Protein AF-A0A1G7RVC6-F1 (afdb_monomer_lite)

Foldseek 3Di:
DVVVVVVVVVVVVVVVVVVVVVVVVVPVVPDDLLFKKKKWFPVVVVVVKGKIKMWGDPDFFKIKMKMWTFDCPPVDLQDLFFWGKIKIKIKMKGWDRTPPDAFIKIKMKIKMKMFTWGALDQDPPRPPVLRNFKIKGFMKIKIWMKMKTWHDPDLFKIKMKIWIKIKIKTWIFIFGRHRVTDTPGIDIDIDMDIDITTMIMTRCNSPDDPDPDDDDDDDDDDDDDDDDPPPPPPVVVVVCVVQVLEAAPVPDDPDDLQADPVPRSNKQKAFDPALDLARDCPPDPNVVSLVVVLVSQQVQCPDPFKHFQAKEKWFFAALDDDQVSRLVLRQSNSVNSVVSSVVRDVDDPNRYDYHRSGHSLNNLLVLLVVVCVPDPDVPDPLVVQSVVLNVLSVPPPDSVVSVVCQCCRPPNPNVVVSCVRPVVPGRGMMIIGIHMHTDDD

Secondary structure (DSSP, 8-state):
-HHHHHHHHHHHHHHHHHHHHHHHHHHHTT--GGGEEEEEEHHHHTTT--EEEEEEE-SSSEEEEEEEEEE--S--SS-S-EEEEEEEEEEEEEESS-TT-TT-EEEEEEEEEEEEEEES---GGG--THHHHEEEEEEEEEEEEEEEEEEE-SSSEEEEEEEEEEEEEEEEEEEESSTTPPEEEEEEEEEEEEEEEEEEEE-GGGSPPPPPPPP-PPP----PPP--------HHHHHHHH-TTEEEGGG-----TTS-GGG-TTPEEEE--TT-----TTSTTHHHHHHHHHHHHHHHHT-SSEEEEEEEEEEEE-SSS-HHHHHHHHHHHHHHHHHHHHHHS---GGGEEEEEEEE-HHHHHHHHHHHHHH-S-TTSHHHHHHHHHHHHHHH---HHHHHHHHHHGGGGHHHHHHHHHTTTTSSSEEEEEEEEEEPP-

pLDDT: mean 83.47, std 14.25, range [36.97, 97.19]

Structure (mmCIF, N/CA/C/O backbone):
data_AF-A0A1G7RVC6-F1
#
_entry.id   AF-A0A1G7RVC6-F1
#
loop_
_atom_site.group_PDB
_atom_site.id
_atom_site.type_symbol
_atom_site.label_atom_id
_atom_site.label_alt_id
_atom_site.label_comp_id
_atom_site.label_asym_id
_atom_site.label_entity_id
_atom_site.label_seq_id
_atom_site.pdbx_PDB_ins_code
_atom_site.Cartn_x
_atom_site.Cartn_y
_atom_site.Cartn_z
_atom_site.occupancy
_atom_site.B_iso_or_equiv
_atom_site.auth_seq_id
_atom_site.auth_comp_id
_atom_site.auth_asym_id
_atom_site.auth_atom_id
_atom_site.pdbx_PDB_model_num
ATOM 1 N N . MET A 1 1 ? 1.289 -51.916 -34.929 1.00 48.28 1 MET A N 1
ATOM 2 C CA . MET A 1 1 ? 2.095 -51.337 -33.820 1.00 48.28 1 MET A CA 1
ATOM 3 C C . MET A 1 1 ? 1.608 -49.951 -33.356 1.00 48.28 1 MET A C 1
ATOM 5 O O . MET A 1 1 ? 1.724 -49.656 -32.172 1.00 48.28 1 MET A O 1
ATOM 9 N N . TYR A 1 2 ? 1.015 -49.125 -34.232 1.00 44.94 2 TYR A N 1
ATOM 10 C CA . TYR A 1 2 ? 0.506 -47.777 -33.907 1.00 44.94 2 TYR A CA 1
ATOM 11 C C . TYR A 1 2 ? -0.694 -47.748 -32.935 1.00 44.94 2 TYR A C 1
ATOM 13 O O . TYR A 1 2 ? -0.760 -46.909 -32.038 1.00 44.94 2 TYR A O 1
ATOM 21 N N . THR A 1 3 ? -1.609 -48.712 -33.041 1.00 48.53 3 THR A N 1
ATOM 22 C CA . THR A 1 3 ? -2.840 -48.783 -32.231 1.00 48.53 3 THR A CA 1
ATOM 23 C C . THR A 1 3 ? -2.587 -49.072 -30.747 1.00 48.53 3 THR A C 1
ATOM 25 O O . THR A 1 3 ? -3.228 -48.468 -29.891 1.00 48.53 3 THR A O 1
ATOM 28 N N . ARG A 1 4 ? -1.587 -49.899 -30.401 1.00 44.53 4 ARG A N 1
ATOM 29 C CA . ARG A 1 4 ? -1.235 -50.191 -28.993 1.00 44.53 4 ARG A CA 1
ATOM 30 C C . ARG A 1 4 ? -0.657 -48.980 -28.242 1.00 44.53 4 ARG A C 1
ATOM 32 O O . ARG A 1 4 ? -0.922 -48.829 -27.053 1.00 44.53 4 ARG A O 1
ATOM 39 N N . ARG A 1 5 ? 0.088 -48.088 -28.914 1.00 48.00 5 ARG A N 1
ATOM 40 C CA . ARG A 1 5 ? 0.627 -46.858 -28.291 1.00 48.00 5 ARG A CA 1
ATOM 41 C C . ARG A 1 5 ? -0.473 -45.844 -27.965 1.00 48.00 5 ARG A C 1
ATOM 43 O O . ARG A 1 5 ? -0.453 -45.268 -26.880 1.00 48.00 5 ARG A O 1
ATOM 50 N N . ALA A 1 6 ? -1.447 -45.675 -28.860 1.00 47.75 6 ALA A N 1
ATOM 51 C CA . ALA A 1 6 ? -2.583 -44.779 -28.646 1.00 47.75 6 ALA A CA 1
ATOM 52 C C . ALA A 1 6 ? -3.513 -45.273 -27.520 1.00 47.75 6 ALA A C 1
ATOM 54 O O . ALA A 1 6 ? -3.959 -44.481 -26.692 1.00 47.75 6 ALA A O 1
ATOM 55 N N . ILE A 1 7 ? -3.744 -46.588 -27.437 1.00 52.81 7 ILE A N 1
ATOM 56 C CA . ILE A 1 7 ? -4.537 -47.204 -26.361 1.00 52.81 7 ILE A CA 1
ATOM 57 C C . ILE A 1 7 ? -3.838 -47.031 -25.003 1.00 52.81 7 ILE A C 1
ATOM 59 O O . ILE A 1 7 ? -4.462 -46.566 -24.052 1.00 52.81 7 ILE A O 1
ATOM 63 N N . ASN A 1 8 ? -2.526 -47.284 -24.922 1.00 55.22 8 ASN A N 1
ATOM 64 C CA . ASN A 1 8 ? -1.759 -47.085 -23.686 1.00 55.22 8 ASN A CA 1
ATOM 65 C C . ASN A 1 8 ? -1.692 -45.613 -23.245 1.00 55.22 8 ASN A C 1
ATOM 67 O O . ASN A 1 8 ? -1.677 -45.339 -22.049 1.00 55.22 8 ASN A O 1
ATOM 71 N N . SER A 1 9 ? -1.680 -44.662 -24.184 1.00 58.09 9 SER A N 1
ATOM 72 C CA . SER A 1 9 ? -1.764 -43.225 -23.886 1.00 58.09 9 SER A CA 1
ATOM 73 C C . SER A 1 9 ? -3.114 -42.852 -23.264 1.00 58.09 9 SER A C 1
ATOM 75 O O . SER A 1 9 ? -3.138 -42.193 -22.225 1.00 58.09 9 SER A O 1
ATOM 77 N N . ARG A 1 10 ? -4.226 -43.346 -23.825 1.00 60.31 10 ARG A N 1
ATOM 78 C CA . ARG A 1 10 ? -5.575 -43.102 -23.285 1.00 60.31 10 ARG A CA 1
ATOM 79 C C . ARG A 1 10 ? -5.797 -43.781 -21.933 1.00 60.31 10 ARG A C 1
ATOM 81 O O . ARG A 1 10 ? -6.449 -43.206 -21.070 1.00 60.31 10 ARG A O 1
ATOM 88 N N . ILE A 1 11 ? -5.232 -44.973 -21.723 1.00 70.38 11 ILE A N 1
ATOM 89 C CA . ILE A 1 11 ? -5.275 -45.671 -20.428 1.00 70.38 11 ILE A CA 1
ATOM 90 C C . ILE A 1 11 ? -4.479 -44.892 -19.373 1.00 70.38 11 ILE A C 1
ATOM 92 O O . ILE A 1 11 ? -4.997 -44.652 -18.289 1.00 70.38 11 ILE A O 1
ATOM 96 N N . LYS A 1 12 ? -3.271 -44.409 -19.698 1.00 62.38 12 LYS A N 1
ATOM 97 C CA . LYS A 1 12 ? -2.477 -43.560 -18.792 1.00 62.38 12 LYS A CA 1
ATOM 98 C C . LYS A 1 12 ? -3.182 -42.245 -18.450 1.00 62.38 12 LYS A C 1
ATOM 100 O O . LYS A 1 12 ? -3.169 -41.847 -17.293 1.00 62.38 12 LYS A O 1
ATOM 105 N N . GLN A 1 13 ? -3.834 -41.608 -19.425 1.00 63.12 13 GLN A N 1
ATOM 106 C CA . GLN A 1 13 ? -4.642 -40.402 -19.201 1.00 63.12 13 GLN A CA 1
ATOM 107 C C . GLN A 1 13 ? -5.840 -40.676 -18.285 1.00 63.12 13 GLN A C 1
ATOM 109 O O . GLN A 1 13 ? -6.093 -39.901 -17.370 1.00 63.12 13 GLN A O 1
ATOM 114 N N . ARG A 1 14 ? -6.547 -41.795 -18.490 1.00 71.75 14 ARG A N 1
ATOM 115 C CA . ARG A 1 14 ? -7.675 -42.200 -17.638 1.00 71.75 14 ARG A CA 1
ATOM 116 C C . ARG A 1 14 ? -7.231 -42.527 -16.218 1.00 71.75 14 ARG A C 1
ATOM 118 O O . ARG A 1 14 ? -7.890 -42.084 -15.293 1.00 71.75 14 ARG A O 1
ATOM 125 N N . ILE A 1 15 ? -6.112 -43.234 -16.046 1.00 75.62 15 ILE A N 1
ATOM 126 C CA . ILE A 1 15 ? -5.538 -43.528 -14.724 1.00 75.62 15 ILE A CA 1
ATOM 127 C C . ILE A 1 15 ? -5.096 -42.233 -14.031 1.00 75.62 15 ILE A C 1
ATOM 129 O O . ILE A 1 15 ? -5.410 -42.047 -12.864 1.00 75.62 15 ILE A O 1
ATOM 133 N N . ALA A 1 16 ? -4.436 -41.312 -14.740 1.00 71.56 16 ALA A N 1
ATOM 134 C CA . ALA A 1 16 ? -4.043 -40.018 -14.181 1.00 71.56 16 ALA A CA 1
ATOM 135 C C . ALA A 1 16 ? -5.261 -39.185 -13.746 1.00 71.56 16 ALA A C 1
ATOM 137 O O . ALA A 1 16 ? -5.261 -38.641 -12.649 1.00 71.56 16 ALA A O 1
ATOM 138 N N . LEU A 1 17 ? -6.320 -39.145 -14.563 1.00 73.50 17 LEU A N 1
ATOM 139 C CA . LEU A 1 17 ? -7.584 -38.490 -14.211 1.00 73.50 17 LEU A CA 1
ATOM 140 C C . LEU A 1 17 ? -8.254 -39.142 -12.998 1.00 73.50 17 LEU A C 1
ATOM 142 O O . LEU A 1 17 ? -8.763 -38.432 -12.142 1.00 73.50 17 LEU A O 1
ATOM 146 N N . LEU A 1 18 ? -8.221 -40.473 -12.898 1.00 75.81 18 LEU A N 1
ATOM 147 C CA . LEU A 1 18 ? -8.774 -41.210 -11.760 1.00 75.81 18 LEU A CA 1
ATOM 148 C C . LEU A 1 18 ? -7.981 -40.950 -10.477 1.00 75.81 18 LEU A C 1
ATOM 150 O O . LEU A 1 18 ? -8.580 -40.758 -9.429 1.00 75.81 18 LEU A O 1
ATOM 154 N N . VAL A 1 19 ? -6.651 -40.882 -10.558 1.00 77.19 19 VAL A N 1
ATOM 155 C CA . VAL A 1 19 ? -5.787 -40.530 -9.422 1.00 77.19 19 VAL A CA 1
ATOM 156 C C . VAL A 1 19 ? -6.033 -39.087 -8.985 1.00 77.19 19 VAL A C 1
ATOM 158 O O . VAL A 1 19 ? -6.190 -38.846 -7.795 1.00 77.19 19 VAL A O 1
ATOM 161 N N . VAL A 1 20 ? -6.139 -38.141 -9.924 1.00 75.62 20 VAL A N 1
ATOM 162 C CA . VAL A 1 20 ? -6.497 -36.747 -9.614 1.00 75.62 20 VAL A CA 1
ATOM 163 C C . VAL A 1 20 ? -7.878 -36.677 -8.969 1.00 75.62 20 VAL A C 1
ATOM 165 O O . VAL A 1 20 ? -8.014 -36.014 -7.953 1.00 75.62 20 VAL A O 1
ATOM 168 N N . LEU A 1 21 ? -8.873 -37.400 -9.490 1.00 75.56 21 LEU A N 1
ATOM 169 C CA . LEU A 1 21 ? -10.228 -37.428 -8.937 1.00 75.56 21 LEU A CA 1
ATOM 170 C C . LEU A 1 21 ? -10.263 -38.052 -7.533 1.00 75.56 21 LEU A C 1
ATOM 172 O O . LEU A 1 21 ? -10.893 -37.494 -6.646 1.00 75.56 21 LEU A O 1
ATOM 176 N N . ILE A 1 22 ? -9.556 -39.165 -7.307 1.00 74.44 22 ILE A N 1
ATOM 177 C CA . ILE A 1 22 ? -9.449 -39.812 -5.988 1.00 74.44 22 ILE A CA 1
ATOM 178 C C . ILE A 1 22 ? -8.752 -38.884 -4.992 1.00 74.44 22 ILE A C 1
ATOM 180 O O . ILE A 1 22 ? -9.211 -38.760 -3.862 1.00 74.44 22 ILE A O 1
ATOM 184 N N . ILE A 1 23 ? -7.685 -38.193 -5.406 1.00 69.44 23 ILE A N 1
ATOM 185 C CA . ILE A 1 23 ? -7.021 -37.177 -4.581 1.00 69.44 23 ILE A CA 1
ATOM 186 C C . ILE A 1 23 ? -8.002 -36.030 -4.299 1.00 69.44 23 ILE A C 1
ATOM 188 O O . ILE A 1 23 ? -8.203 -35.676 -3.147 1.00 69.44 23 ILE A O 1
ATOM 192 N N . SER A 1 24 ? -8.692 -35.489 -5.303 1.00 61.84 24 SER A N 1
ATOM 193 C CA . SER A 1 24 ? -9.672 -34.414 -5.105 1.00 61.84 24 SER A CA 1
ATOM 194 C C . SER A 1 24 ? -10.800 -34.803 -4.145 1.00 61.84 24 SER A C 1
ATOM 196 O O . SER A 1 24 ? -11.152 -33.994 -3.294 1.00 61.84 24 SER A O 1
ATOM 198 N N . VAL A 1 25 ? -11.312 -36.037 -4.234 1.00 64.94 25 VAL A N 1
ATOM 199 C CA . VAL A 1 25 ? -12.365 -36.558 -3.345 1.00 64.94 25 VAL A CA 1
ATOM 200 C C . VAL A 1 25 ? -11.832 -36.815 -1.928 1.00 64.94 25 VAL A C 1
ATOM 202 O O . VAL A 1 25 ? -12.486 -36.460 -0.950 1.00 64.94 25 VAL A O 1
ATOM 205 N N . ALA A 1 26 ? -10.615 -37.353 -1.792 1.00 59.38 26 ALA A N 1
ATOM 206 C CA . ALA A 1 26 ? -9.976 -37.576 -0.492 1.00 59.38 26 ALA A CA 1
ATOM 207 C C . ALA A 1 26 ? -9.629 -36.264 0.241 1.00 59.38 26 ALA A C 1
ATOM 209 O O . ALA A 1 26 ? -9.587 -36.235 1.469 1.00 59.38 26 ALA A O 1
ATOM 210 N N . PHE A 1 27 ? -9.406 -35.171 -0.497 1.00 56.25 27 PHE A N 1
ATOM 211 C CA . PHE A 1 27 ? -9.152 -33.844 0.069 1.00 56.25 27 PHE A CA 1
ATOM 212 C C . PHE A 1 27 ? -10.436 -33.026 0.325 1.00 56.25 27 PHE A C 1
ATOM 214 O O . PHE A 1 27 ? -10.380 -32.046 1.063 1.00 56.25 27 PHE A O 1
ATOM 221 N N . SER A 1 28 ? -11.599 -33.400 -0.224 1.00 52.25 28 SER A N 1
ATOM 222 C CA . SER A 1 28 ? -12.831 -32.606 -0.065 1.00 52.25 28 SER A CA 1
ATOM 223 C C . SER A 1 28 ? -13.524 -32.729 1.297 1.00 52.25 28 SER A C 1
ATOM 225 O O . SER A 1 28 ? -14.231 -31.801 1.677 1.00 52.25 28 SER A O 1
ATOM 227 N N . GLU A 1 29 ? -13.304 -33.798 2.069 1.00 48.88 29 GLU A N 1
ATOM 228 C CA . GLU A 1 29 ? -14.000 -33.977 3.360 1.00 48.88 29 GLU A CA 1
ATOM 229 C C . GLU A 1 29 ? -13.362 -33.208 4.537 1.00 48.88 29 GLU A C 1
ATOM 231 O O . GLU A 1 29 ? -13.954 -33.115 5.608 1.00 48.88 29 GLU A O 1
ATOM 236 N N . THR A 1 30 ? -12.176 -32.608 4.359 1.00 50.34 30 THR A N 1
ATOM 237 C CA . THR A 1 30 ? -11.409 -31.959 5.451 1.00 50.34 30 THR A CA 1
ATOM 238 C C . THR A 1 30 ? -11.028 -30.497 5.197 1.00 50.34 30 THR A C 1
ATOM 240 O O . THR A 1 30 ? -10.545 -29.808 6.105 1.00 50.34 30 THR A O 1
ATOM 243 N N . ILE A 1 31 ? -11.277 -29.970 3.994 1.00 50.91 31 ILE A N 1
ATOM 244 C CA . ILE A 1 31 ? -10.939 -28.586 3.646 1.00 50.91 31 ILE A CA 1
ATOM 245 C C . ILE A 1 31 ? -12.112 -27.667 3.999 1.00 50.91 31 ILE A C 1
ATOM 247 O O . ILE A 1 31 ? -12.919 -27.269 3.164 1.00 50.91 31 ILE A O 1
ATOM 251 N N . SER A 1 32 ? -12.181 -27.288 5.273 1.00 57.53 32 SER A N 1
ATOM 252 C CA . SER A 1 32 ? -12.864 -26.054 5.657 1.00 57.53 32 SER A CA 1
ATOM 253 C C . SER A 1 32 ? -12.003 -24.857 5.242 1.00 57.53 32 SER A C 1
ATOM 255 O O . SER A 1 32 ? -10.775 -24.891 5.369 1.00 57.53 32 SER A O 1
ATOM 257 N N . ALA A 1 33 ? -12.628 -23.753 4.818 1.00 53.88 33 ALA A N 1
ATOM 258 C CA . ALA A 1 33 ? -11.943 -22.474 4.579 1.00 53.88 33 ALA A CA 1
ATOM 259 C C . ALA A 1 33 ? -11.131 -21.999 5.808 1.00 53.88 33 ALA A C 1
ATOM 261 O O . ALA A 1 33 ? -10.207 -21.195 5.685 1.00 53.88 33 ALA A O 1
ATOM 262 N N . GLN A 1 34 ? -11.440 -22.551 6.987 1.00 57.56 34 GLN A N 1
ATOM 263 C CA . GLN A 1 34 ? -10.732 -22.355 8.246 1.00 57.56 34 GLN A CA 1
ATOM 264 C C . GLN A 1 34 ? -9.416 -23.147 8.371 1.00 57.56 34 GLN A C 1
ATOM 266 O O . GLN A 1 34 ? -8.832 -23.129 9.445 1.00 57.56 34 GLN A O 1
ATOM 271 N N . ASN A 1 35 ? -8.914 -23.813 7.322 1.00 73.25 35 ASN A N 1
ATOM 272 C CA . ASN A 1 35 ? -7.664 -24.597 7.363 1.00 73.25 35 ASN A CA 1
ATOM 273 C C . ASN A 1 35 ? -6.680 -24.292 6.222 1.00 73.25 35 ASN A C 1
ATOM 275 O O . ASN A 1 35 ? -5.666 -24.979 6.099 1.00 73.25 35 ASN A O 1
ATOM 279 N N . VAL A 1 36 ? -6.950 -23.267 5.410 1.00 84.62 36 VAL A N 1
ATOM 280 C CA . VAL A 1 36 ? -6.172 -22.954 4.202 1.00 84.62 36 VAL A CA 1
ATOM 281 C C . VAL A 1 36 ? -5.447 -21.621 4.354 1.00 84.62 36 VAL A C 1
ATOM 283 O O . VAL A 1 36 ? -6.031 -20.655 4.835 1.00 84.62 36 VAL A O 1
ATOM 286 N N . ALA A 1 37 ? -4.196 -21.558 3.908 1.00 88.44 37 ALA A N 1
ATOM 287 C CA . ALA A 1 37 ? -3.410 -20.342 3.752 1.00 88.44 37 ALA A CA 1
ATOM 288 C C . ALA A 1 37 ? -2.911 -20.222 2.305 1.00 88.44 37 ALA A C 1
ATOM 290 O O . ALA A 1 37 ? -2.655 -21.223 1.636 1.00 88.44 37 ALA A O 1
ATOM 291 N N . VAL A 1 38 ? -2.774 -18.993 1.817 1.00 90.56 38 VAL A N 1
ATOM 292 C CA . VAL A 1 38 ? -2.275 -18.696 0.467 1.00 90.56 38 VAL A CA 1
ATOM 293 C C . VAL A 1 38 ? -0.903 -18.058 0.586 1.00 90.56 38 VAL A C 1
ATOM 295 O O . VAL A 1 38 ? -0.701 -17.191 1.428 1.00 90.56 38 VAL A O 1
ATOM 298 N N . ARG A 1 39 ? 0.044 -18.466 -0.251 1.00 92.88 39 ARG A N 1
ATOM 299 C CA . ARG A 1 39 ? 1.447 -18.068 -0.165 1.00 92.88 39 ARG A CA 1
ATOM 300 C C . ARG A 1 39 ? 1.975 -17.569 -1.500 1.00 92.88 39 ARG A C 1
ATOM 302 O O . ARG A 1 39 ? 1.695 -18.161 -2.532 1.00 92.88 39 ARG A O 1
ATOM 309 N N . ASN A 1 40 ? 2.803 -16.536 -1.473 1.00 90.12 40 ASN A N 1
ATOM 310 C CA . ASN A 1 40 ? 3.568 -16.067 -2.627 1.00 90.12 40 ASN A CA 1
ATOM 311 C C . ASN A 1 40 ? 5.031 -15.838 -2.207 1.00 90.12 40 ASN A C 1
ATOM 313 O O . ASN A 1 40 ? 5.286 -15.305 -1.129 1.00 90.12 40 ASN A O 1
ATOM 317 N N . ASN A 1 41 ? 5.987 -16.298 -3.017 1.00 90.75 41 ASN A N 1
ATOM 318 C CA . ASN A 1 41 ? 7.422 -16.172 -2.764 1.00 90.75 41 ASN A CA 1
ATOM 319 C C . ASN A 1 41 ? 7.993 -14.948 -3.489 1.00 90.75 41 ASN A C 1
ATOM 321 O O . ASN A 1 41 ? 8.256 -14.996 -4.693 1.00 90.75 41 ASN A O 1
ATOM 325 N N . LEU A 1 42 ? 8.286 -13.903 -2.721 1.00 86.50 42 LEU A N 1
ATOM 326 C CA . LEU A 1 42 ? 8.785 -12.620 -3.211 1.00 86.50 42 LEU A CA 1
ATOM 327 C C . LEU A 1 42 ? 10.176 -12.733 -3.855 1.00 86.50 42 LEU A C 1
ATOM 329 O O . LEU A 1 42 ? 10.485 -12.003 -4.792 1.00 86.50 42 LEU A O 1
ATOM 333 N N . LEU A 1 43 ? 11.024 -13.669 -3.402 1.00 82.12 43 LEU A N 1
ATOM 334 C CA . LEU A 1 43 ? 12.337 -13.891 -4.030 1.00 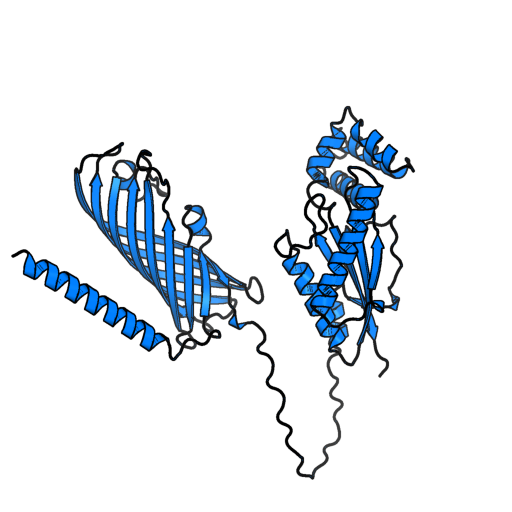82.12 43 LEU A CA 1
ATOM 335 C C . LEU A 1 43 ? 12.209 -14.499 -5.425 1.00 82.12 43 LEU A C 1
ATOM 337 O O . LEU A 1 43 ? 13.063 -14.274 -6.279 1.00 82.12 43 LEU A O 1
ATOM 341 N N . TYR A 1 44 ? 11.153 -15.274 -5.660 1.00 79.06 44 TYR A N 1
ATOM 342 C CA . TYR A 1 44 ? 10.921 -15.872 -6.965 1.00 79.06 44 TYR A CA 1
ATOM 343 C C . TYR A 1 44 ? 10.341 -14.845 -7.946 1.00 79.06 44 TYR A C 1
ATOM 345 O O . TYR A 1 44 ? 10.691 -14.863 -9.126 1.00 79.06 44 TYR A O 1
ATOM 353 N N . ASP A 1 45 ? 9.597 -13.853 -7.451 1.00 76.88 45 ASP A N 1
ATOM 354 C CA . ASP A 1 45 ? 9.125 -12.725 -8.262 1.00 76.88 45 ASP A CA 1
ATOM 355 C C . ASP A 1 45 ? 10.283 -11.858 -8.796 1.00 76.88 45 ASP A C 1
ATOM 357 O O . ASP A 1 45 ? 10.210 -11.369 -9.924 1.00 76.88 45 ASP A O 1
ATOM 361 N N . LEU A 1 46 ? 11.416 -11.771 -8.079 1.00 78.81 46 LEU A N 1
ATOM 362 C CA . LEU A 1 46 ? 12.645 -11.123 -8.582 1.00 78.81 46 LEU A CA 1
ATOM 363 C C . LEU A 1 46 ? 13.222 -11.805 -9.835 1.00 78.81 46 LEU A C 1
ATOM 365 O O . LEU A 1 46 ? 13.972 -11.190 -10.590 1.00 78.81 46 LEU A O 1
ATOM 369 N N . THR A 1 47 ? 12.868 -13.070 -10.077 1.00 74.06 47 THR A N 1
ATOM 370 C CA . THR A 1 47 ? 13.238 -13.804 -11.298 1.00 74.06 47 THR A CA 1
ATOM 371 C C . THR A 1 47 ? 12.244 -13.604 -12.445 1.00 74.06 47 THR A C 1
ATOM 373 O O . THR A 1 47 ? 12.342 -14.285 -13.463 1.00 74.06 47 THR A O 1
ATOM 376 N N . LEU A 1 48 ? 11.282 -12.684 -12.284 1.00 81.44 48 LEU A N 1
ATOM 377 C CA . LEU A 1 48 ? 10.133 -12.498 -13.174 1.00 81.44 48 LEU A CA 1
ATOM 378 C C . LEU A 1 48 ? 9.297 -13.779 -13.317 1.00 81.44 48 LEU A C 1
ATOM 380 O O . LEU A 1 48 ? 8.756 -14.069 -14.382 1.00 81.44 48 LEU A O 1
ATOM 384 N N . THR A 1 49 ? 9.202 -14.549 -12.231 1.00 82.69 49 THR A N 1
ATOM 385 C CA . THR A 1 49 ? 8.410 -15.779 -12.168 1.00 82.69 49 THR A CA 1
ATOM 386 C C . THR A 1 49 ? 7.251 -15.590 -11.192 1.00 82.69 49 THR A C 1
ATOM 388 O O . THR A 1 49 ? 7.399 -15.914 -10.009 1.00 82.69 49 THR A O 1
ATOM 391 N N . PRO A 1 50 ? 6.092 -15.091 -11.666 1.00 85.75 50 PRO A N 1
ATOM 392 C CA . PRO A 1 50 ? 4.866 -15.112 -10.888 1.00 85.75 50 PRO A CA 1
ATOM 393 C C . PRO A 1 50 ? 4.622 -16.497 -10.299 1.00 85.75 50 PRO A C 1
ATOM 395 O O . PRO A 1 50 ? 4.710 -17.519 -10.993 1.00 85.75 50 PRO A O 1
ATOM 398 N N . ASN A 1 51 ? 4.326 -16.531 -9.006 1.00 89.69 51 ASN A N 1
ATOM 399 C CA . ASN A 1 51 ? 4.153 -17.777 -8.283 1.00 89.69 51 ASN A CA 1
ATOM 400 C C . ASN A 1 51 ? 3.065 -17.668 -7.215 1.00 89.69 51 ASN A C 1
ATOM 402 O O . ASN A 1 51 ? 2.835 -16.606 -6.635 1.00 89.69 51 ASN A O 1
ATOM 406 N N . LEU A 1 52 ? 2.404 -18.789 -6.954 1.00 91.00 52 LEU A N 1
ATOM 407 C CA . LEU A 1 52 ? 1.369 -18.900 -5.939 1.00 91.00 52 LEU A CA 1
ATOM 408 C C . LEU A 1 52 ? 1.434 -20.282 -5.300 1.00 91.00 52 LEU A C 1
ATOM 410 O O . LEU A 1 52 ? 1.729 -21.279 -5.957 1.00 91.00 52 LEU A O 1
ATOM 414 N N . GLY A 1 53 ? 1.147 -20.349 -4.012 1.00 89.62 53 GLY A N 1
ATOM 415 C CA . GLY A 1 53 ? 1.015 -21.582 -3.271 1.00 89.62 53 GLY A CA 1
ATOM 416 C C . GLY A 1 53 ? -0.203 -21.584 -2.372 1.00 89.62 53 GLY A C 1
ATOM 417 O O . GLY A 1 53 ? -0.695 -20.538 -1.955 1.00 89.62 53 GLY A O 1
ATOM 418 N N . ILE A 1 54 ? -0.676 -22.784 -2.080 1.00 91.38 54 ILE A N 1
ATOM 419 C CA . ILE A 1 54 ? -1.760 -23.041 -1.142 1.00 91.38 54 ILE A CA 1
ATOM 420 C C . ILE A 1 54 ? -1.215 -24.022 -0.114 1.00 91.38 54 ILE A C 1
ATOM 422 O O . ILE A 1 54 ? -0.646 -25.042 -0.491 1.00 91.38 54 ILE A O 1
ATOM 426 N N . ASP A 1 55 ? -1.374 -23.706 1.164 1.00 90.94 55 ASP A N 1
ATOM 427 C CA . ASP A 1 55 ? -0.979 -24.542 2.291 1.00 90.94 55 ASP A CA 1
ATOM 428 C C . ASP A 1 55 ? -2.238 -24.912 3.094 1.00 90.94 55 ASP A C 1
ATOM 430 O O . ASP A 1 55 ? -3.081 -24.064 3.379 1.00 90.94 55 ASP A O 1
ATOM 434 N N . VAL A 1 56 ? -2.375 -26.179 3.465 1.00 90.62 56 VAL A N 1
ATOM 435 C CA . VAL A 1 56 ? -3.522 -26.753 4.175 1.00 90.62 56 VAL A CA 1
ATOM 436 C C . VAL A 1 56 ? -3.040 -27.378 5.482 1.00 90.62 56 VAL A C 1
ATOM 438 O O . VAL A 1 56 ? -2.047 -28.112 5.504 1.00 90.62 56 VAL A O 1
ATOM 441 N N . LYS A 1 57 ? -3.737 -27.098 6.588 1.00 89.00 57 LYS A N 1
ATOM 442 C CA . LYS A 1 57 ? -3.501 -27.763 7.880 1.00 89.00 57 LYS A CA 1
ATOM 443 C C . LYS A 1 57 ? -3.953 -29.227 7.784 1.00 89.00 57 LYS A C 1
ATOM 445 O O . LYS A 1 57 ? -5.121 -29.482 7.520 1.00 89.00 57 LYS A O 1
ATOM 450 N N . LEU A 1 58 ? -3.035 -30.169 8.012 1.00 87.19 58 LEU A N 1
ATOM 451 C CA . LEU A 1 58 ? -3.305 -31.618 8.011 1.00 87.19 58 LEU A CA 1
ATOM 452 C C . LEU A 1 58 ? -3.426 -32.196 9.432 1.00 87.19 58 LEU A C 1
ATOM 454 O O . LEU A 1 58 ? -4.013 -33.252 9.624 1.00 87.19 58 LEU A O 1
ATOM 458 N N . GLY A 1 59 ? -2.867 -31.505 10.425 1.00 85.44 59 GLY A N 1
ATOM 459 C CA . GLY A 1 59 ? -2.924 -31.846 11.847 1.00 85.44 59 GLY A CA 1
ATOM 460 C C . GLY A 1 59 ? -2.361 -30.697 12.680 1.00 85.44 59 GLY A C 1
ATOM 461 O O . GLY A 1 59 ? -2.125 -29.615 12.147 1.00 85.44 59 GLY A O 1
ATOM 462 N N . ASP A 1 60 ? -2.110 -30.894 13.972 1.00 86.00 60 ASP A N 1
ATOM 463 C CA . ASP A 1 60 ? -1.673 -29.784 14.838 1.00 86.00 60 ASP A CA 1
ATOM 464 C C . ASP A 1 60 ? -0.249 -29.306 14.574 1.00 86.00 60 ASP A C 1
ATOM 466 O O . ASP A 1 60 ? 0.038 -28.122 14.741 1.00 86.00 60 ASP A O 1
ATOM 470 N N . GLN A 1 61 ? 0.613 -30.191 14.074 1.00 92.44 61 GLN A N 1
ATOM 471 C CA . GLN A 1 61 ? 2.000 -29.879 13.719 1.00 92.44 61 GLN A CA 1
ATOM 472 C C . GLN A 1 61 ? 2.322 -30.124 12.242 1.00 92.44 61 GLN A C 1
ATOM 474 O O . GLN A 1 61 ? 3.431 -29.837 11.812 1.00 92.44 61 GLN A O 1
ATOM 479 N N . TRP A 1 62 ? 1.373 -30.606 11.437 1.00 92.25 62 TRP A N 1
ATOM 480 C CA . TRP A 1 62 ? 1.611 -30.940 10.030 1.00 92.25 62 TRP A CA 1
ATOM 481 C C . TRP A 1 62 ? 0.771 -30.089 9.082 1.00 92.25 62 TRP A C 1
ATOM 483 O O . TRP A 1 62 ? -0.446 -29.978 9.237 1.00 92.25 62 TRP A O 1
ATOM 493 N N . SER A 1 63 ? 1.411 -29.537 8.053 1.00 93.69 63 SER A N 1
ATOM 494 C CA . SER A 1 63 ? 0.727 -28.878 6.937 1.00 93.69 63 SER A CA 1
ATOM 495 C C . SER A 1 63 ? 1.238 -29.399 5.603 1.00 93.69 63 SER A C 1
ATOM 497 O O . SER A 1 63 ? 2.443 -29.578 5.433 1.00 93.69 63 SER A O 1
ATOM 499 N N . GLY A 1 64 ? 0.344 -29.588 4.643 1.00 94.25 64 GLY A N 1
ATOM 500 C CA . GLY A 1 64 ? 0.685 -29.926 3.265 1.00 94.25 64 GLY A CA 1
ATOM 501 C C . GLY A 1 64 ? 0.350 -28.763 2.351 1.00 94.25 64 GLY A C 1
ATOM 502 O O . GLY A 1 64 ? -0.655 -28.096 2.558 1.00 94.25 64 GLY A O 1
ATOM 503 N N . GLY A 1 65 ? 1.167 -28.516 1.339 1.00 91.19 65 GLY A N 1
ATOM 504 C CA . GLY A 1 65 ? 0.933 -27.431 0.405 1.00 91.19 65 GLY A CA 1
ATOM 505 C C . GLY A 1 65 ? 1.425 -27.724 -0.995 1.00 91.19 65 GLY A C 1
ATOM 506 O O . GLY A 1 65 ? 2.181 -28.663 -1.239 1.00 91.19 65 GLY A O 1
ATOM 507 N N . LEU A 1 66 ? 0.976 -26.899 -1.928 1.00 91.44 66 LEU A N 1
ATOM 508 C CA . LEU A 1 66 ? 1.341 -26.958 -3.333 1.00 91.44 66 LEU A CA 1
ATOM 509 C C . LEU A 1 66 ? 1.702 -25.556 -3.799 1.00 91.44 66 LEU A C 1
ATOM 511 O O . LEU A 1 66 ? 0.902 -24.640 -3.642 1.00 91.44 66 LEU A O 1
ATOM 515 N N . SER A 1 67 ? 2.879 -25.396 -4.397 1.00 90.62 67 SER A N 1
ATOM 516 C CA . SER A 1 67 ? 3.276 -24.174 -5.098 1.00 90.62 67 SER A CA 1
ATOM 517 C C . SER A 1 67 ? 3.355 -24.398 -6.596 1.00 90.62 67 SER A C 1
ATOM 519 O O . SER A 1 67 ? 3.834 -25.437 -7.038 1.00 90.62 67 SER A O 1
ATOM 521 N N . ALA A 1 68 ? 2.961 -23.395 -7.370 1.00 90.00 68 ALA A N 1
ATOM 522 C CA . ALA A 1 68 ? 3.199 -23.328 -8.801 1.00 90.00 68 ALA A CA 1
ATOM 523 C C . ALA A 1 68 ? 3.868 -21.995 -9.161 1.00 90.00 68 ALA A C 1
ATOM 525 O O . ALA A 1 68 ? 3.539 -20.955 -8.590 1.00 90.00 68 ALA A O 1
ATOM 526 N N . GLY A 1 69 ? 4.812 -22.031 -10.098 1.00 90.56 69 GLY A N 1
ATOM 527 C CA . GLY A 1 69 ? 5.490 -20.856 -10.642 1.00 90.56 69 GLY A CA 1
ATOM 528 C C . GLY A 1 69 ? 5.552 -20.936 -12.159 1.00 90.56 69 GLY A C 1
ATOM 529 O O . GLY A 1 69 ? 5.788 -22.012 -12.711 1.00 90.56 69 GLY A O 1
ATOM 530 N N . PHE A 1 70 ? 5.323 -19.815 -12.837 1.00 87.88 70 PHE A N 1
ATOM 531 C CA . PHE A 1 70 ? 5.292 -19.770 -14.296 1.00 87.88 70 PHE A CA 1
ATOM 532 C C . PHE A 1 70 ? 6.057 -18.564 -14.825 1.00 87.88 70 PHE A C 1
ATOM 534 O O . PHE A 1 70 ? 5.734 -17.426 -14.503 1.00 87.88 70 PHE A O 1
ATOM 541 N N . ASN A 1 71 ? 7.051 -18.823 -15.671 1.00 89.00 71 ASN A N 1
ATOM 542 C CA . ASN A 1 71 ? 7.824 -17.811 -16.379 1.00 89.00 71 ASN A CA 1
ATOM 543 C C . ASN A 1 71 ? 7.725 -18.077 -17.893 1.00 89.00 71 ASN A C 1
ATOM 545 O O . ASN A 1 71 ? 8.342 -19.021 -18.371 1.00 89.00 71 ASN A O 1
ATOM 549 N N . PRO A 1 72 ? 6.900 -17.348 -18.661 1.00 81.25 72 PRO A N 1
ATOM 550 C CA . PRO A 1 72 ? 6.883 -17.374 -20.132 1.00 81.25 72 PRO A CA 1
ATOM 551 C C . PRO A 1 72 ? 7.890 -16.456 -20.843 1.00 81.25 72 PRO A C 1
ATOM 553 O O . PRO A 1 72 ? 7.832 -16.346 -22.071 1.00 81.25 72 PRO A O 1
ATOM 556 N N . TRP A 1 73 ? 8.806 -15.788 -20.141 1.00 79.69 73 TRP A N 1
ATOM 557 C CA . TRP A 1 73 ? 9.628 -14.732 -20.731 1.00 79.69 73 TRP A CA 1
ATOM 558 C C . TRP A 1 73 ? 10.916 -15.270 -21.395 1.00 79.69 73 TRP A C 1
ATOM 560 O O . TRP A 1 73 ? 11.525 -16.240 -20.929 1.00 79.69 73 TRP A O 1
ATOM 570 N N . PRO A 1 74 ? 11.388 -14.634 -22.484 1.00 73.50 74 PRO A N 1
ATOM 571 C CA . PRO A 1 74 ? 10.645 -13.735 -23.368 1.00 73.50 74 PRO A CA 1
ATOM 572 C C . PRO A 1 74 ? 9.630 -14.516 -24.220 1.00 73.50 74 PRO A C 1
ATOM 574 O O . PRO A 1 74 ? 9.839 -15.688 -24.541 1.00 73.50 74 PRO A O 1
ATOM 577 N N . THR A 1 75 ? 8.542 -13.858 -24.619 1.00 67.31 75 THR A N 1
ATOM 578 C CA . THR A 1 75 ? 7.426 -14.474 -25.361 1.00 67.31 75 THR A CA 1
ATOM 579 C C . THR A 1 75 ? 7.742 -14.734 -26.836 1.00 67.31 75 THR A C 1
ATOM 581 O O . THR A 1 75 ? 7.216 -15.688 -27.398 1.00 67.31 75 THR A O 1
ATOM 584 N N . SER A 1 76 ? 8.645 -13.957 -27.450 1.00 69.56 76 SER A N 1
ATOM 585 C CA . SER A 1 76 ? 9.106 -14.184 -28.829 1.00 69.56 76 SER A CA 1
ATOM 586 C C . SER A 1 76 ? 10.112 -15.337 -28.905 1.00 69.56 76 SER A C 1
ATOM 588 O O . SER A 1 76 ? 10.996 -15.497 -28.050 1.00 69.56 76 SER A O 1
ATOM 590 N N . ASP A 1 77 ? 9.989 -16.146 -29.955 1.00 69.88 77 ASP A N 1
ATOM 591 C CA . ASP A 1 77 ? 10.938 -17.209 -30.267 1.00 69.88 77 ASP A CA 1
ATOM 592 C C . ASP A 1 77 ? 12.241 -16.686 -30.892 1.00 69.88 77 ASP A C 1
ATOM 594 O O . ASP A 1 77 ? 13.267 -17.356 -30.770 1.00 69.88 77 ASP A O 1
ATOM 598 N N . ASP A 1 78 ? 12.250 -15.441 -31.368 1.00 69.56 78 ASP A N 1
ATOM 599 C CA . ASP A 1 78 ? 13.387 -14.788 -32.028 1.00 69.56 78 ASP A CA 1
ATOM 600 C C . ASP A 1 78 ? 14.492 -14.354 -31.057 1.00 69.56 78 ASP A C 1
ATOM 602 O O . ASP A 1 78 ? 15.651 -14.216 -31.441 1.00 69.56 78 ASP A O 1
ATOM 606 N N . VAL A 1 79 ? 14.161 -14.185 -29.774 1.00 74.00 79 VAL A N 1
ATOM 607 C CA . VAL A 1 79 ? 15.133 -13.788 -28.745 1.00 74.00 79 VAL A CA 1
ATOM 608 C C . VAL A 1 79 ? 16.010 -14.978 -28.349 1.00 74.00 79 VAL A C 1
ATOM 610 O O . VAL A 1 79 ? 15.495 -16.010 -27.918 1.00 74.00 79 VAL A O 1
ATOM 613 N N . SER A 1 80 ? 17.333 -14.833 -28.443 1.00 72.88 80 SER A N 1
ATOM 614 C CA . SER A 1 80 ? 18.303 -15.882 -28.084 1.00 72.88 80 SER A CA 1
ATOM 615 C C . SER A 1 80 ? 18.246 -16.267 -26.602 1.00 72.88 80 SER A C 1
ATOM 617 O O . SER A 1 80 ? 18.265 -17.453 -26.271 1.00 72.88 80 SER A O 1
ATOM 619 N N . LYS A 1 81 ? 18.116 -15.278 -25.712 1.00 82.88 81 LYS A N 1
ATOM 620 C CA . LYS A 1 81 ? 17.938 -15.490 -24.273 1.00 82.88 81 LYS A CA 1
ATOM 621 C C . LYS A 1 81 ? 16.567 -16.099 -23.991 1.00 82.88 81 LYS A C 1
ATOM 623 O O . LYS A 1 81 ? 15.543 -15.511 -24.336 1.00 82.88 81 LYS A O 1
ATOM 628 N N . LYS A 1 82 ? 16.535 -17.255 -23.326 1.00 83.75 82 LYS A N 1
ATOM 629 C CA . LYS A 1 82 ? 15.301 -17.947 -22.921 1.00 83.75 82 LYS A CA 1
ATOM 630 C C . LYS A 1 82 ? 15.314 -18.192 -21.423 1.00 83.75 82 LYS A C 1
ATOM 632 O O . LYS A 1 82 ? 16.310 -18.668 -20.887 1.00 83.75 82 LYS A O 1
ATOM 637 N N . TRP A 1 83 ? 14.195 -17.927 -20.757 1.00 86.19 83 TRP A N 1
ATOM 638 C CA . TRP A 1 83 ? 14.023 -18.300 -19.358 1.00 86.19 83 TRP A CA 1
ATOM 639 C C . TRP A 1 83 ? 12.607 -18.796 -19.086 1.00 86.19 83 TRP A C 1
ATOM 641 O O . TRP A 1 83 ? 11.935 -18.361 -18.159 1.00 86.19 83 TRP A O 1
ATOM 651 N N . ARG A 1 84 ? 12.153 -19.755 -19.895 1.00 88.69 84 ARG A N 1
ATOM 652 C CA . ARG A 1 84 ? 10.793 -20.263 -19.770 1.00 88.69 84 ARG A CA 1
ATOM 653 C C . ARG A 1 84 ? 10.731 -21.446 -18.824 1.00 88.69 84 ARG A C 1
ATOM 655 O O . ARG A 1 84 ? 11.523 -22.373 -18.980 1.00 88.69 84 ARG A O 1
ATOM 662 N N . HIS A 1 85 ? 9.793 -21.452 -17.887 1.00 89.56 85 HIS A N 1
ATOM 663 C CA . HIS A 1 85 ? 9.510 -22.647 -17.099 1.00 89.56 85 HIS A CA 1
ATOM 664 C C . HIS A 1 85 ? 8.115 -22.651 -16.475 1.00 89.56 85 HIS A C 1
ATOM 666 O O . HIS A 1 85 ? 7.544 -21.605 -16.171 1.00 89.56 85 HIS A O 1
ATOM 672 N N . LEU A 1 86 ? 7.597 -23.857 -16.262 1.00 90.81 86 LEU A N 1
ATOM 673 C CA . LEU A 1 86 ? 6.475 -24.145 -15.378 1.00 90.81 86 LEU A CA 1
ATOM 674 C C . LEU A 1 86 ? 7.003 -25.051 -14.272 1.00 90.81 86 LEU A C 1
ATOM 676 O O . LEU A 1 86 ? 7.433 -26.166 -14.556 1.00 90.81 86 LEU A O 1
ATOM 680 N N . LEU A 1 87 ? 6.949 -24.580 -13.033 1.00 92.19 87 LEU A N 1
ATOM 681 C CA . LEU A 1 87 ? 7.366 -25.318 -11.850 1.00 92.19 87 LEU A CA 1
ATOM 682 C C . LEU A 1 87 ? 6.147 -25.646 -10.995 1.00 92.19 87 LEU A C 1
ATOM 684 O O . LEU A 1 87 ? 5.302 -24.786 -10.761 1.00 92.19 87 LEU A O 1
ATOM 688 N N . ILE A 1 88 ? 6.087 -26.878 -10.500 1.00 93.56 88 ILE A N 1
ATOM 689 C CA . ILE A 1 88 ? 5.103 -27.344 -9.527 1.00 93.56 88 ILE A CA 1
ATOM 690 C C . ILE A 1 88 ? 5.868 -27.995 -8.376 1.00 93.56 88 ILE A C 1
ATOM 692 O O . ILE A 1 88 ? 6.720 -28.857 -8.594 1.00 93.56 88 ILE A O 1
ATOM 696 N N . ALA A 1 89 ? 5.573 -27.580 -7.150 1.00 92.75 89 ALA A N 1
ATOM 697 C CA . ALA A 1 89 ? 6.276 -28.020 -5.960 1.00 92.75 89 ALA A CA 1
ATOM 698 C C . ALA A 1 89 ? 5.314 -28.346 -4.810 1.00 92.75 89 ALA A C 1
ATOM 700 O O . ALA A 1 89 ? 4.932 -27.445 -4.054 1.00 92.75 89 ALA A O 1
ATOM 701 N N . PRO A 1 90 ? 4.905 -29.618 -4.664 1.00 94.44 90 PRO A N 1
ATOM 702 C CA . PRO A 1 90 ? 4.299 -30.107 -3.437 1.00 94.44 90 PRO A CA 1
ATOM 703 C C . PRO A 1 90 ? 5.287 -30.024 -2.270 1.00 94.44 90 PRO A C 1
ATOM 705 O O . PRO A 1 90 ? 6.474 -30.335 -2.406 1.00 94.44 90 PRO A O 1
ATOM 708 N N . GLN A 1 91 ? 4.791 -29.642 -1.102 1.00 93.62 91 GLN A N 1
ATOM 709 C CA . GLN A 1 91 ? 5.583 -29.494 0.108 1.00 93.62 91 GLN A CA 1
ATOM 710 C C . GLN A 1 91 ? 4.822 -30.053 1.309 1.00 93.62 91 GLN A C 1
ATOM 712 O O . GLN A 1 91 ? 3.626 -29.822 1.462 1.00 93.62 91 GLN A O 1
ATOM 717 N N . LEU A 1 92 ? 5.528 -30.752 2.188 1.00 96.31 92 LEU A N 1
ATOM 718 C CA . LEU A 1 92 ? 5.025 -31.177 3.490 1.00 96.31 92 LEU A CA 1
ATOM 719 C C . LEU A 1 92 ? 5.855 -30.481 4.567 1.00 96.31 92 LEU A C 1
ATOM 721 O O . LEU A 1 92 ? 7.080 -30.538 4.507 1.00 96.31 92 LEU A O 1
ATOM 725 N N . ARG A 1 93 ? 5.214 -29.821 5.534 1.00 96.00 93 ARG A N 1
ATOM 726 C CA . ARG A 1 93 ? 5.887 -29.108 6.627 1.00 96.00 93 ARG A CA 1
ATOM 727 C C . ARG A 1 93 ? 5.500 -29.668 7.987 1.00 96.00 93 ARG A C 1
ATOM 729 O O . ARG A 1 93 ? 4.325 -29.938 8.235 1.00 96.00 93 ARG A O 1
ATOM 736 N N . TYR A 1 94 ? 6.492 -29.750 8.863 1.00 96.06 94 TYR A N 1
ATOM 737 C CA . TYR A 1 94 ? 6.361 -30.056 10.278 1.00 96.06 94 TYR A CA 1
ATOM 738 C C . TYR A 1 94 ? 6.701 -28.820 11.114 1.00 96.06 94 TYR A C 1
ATOM 740 O O . TYR A 1 94 ? 7.800 -28.280 10.993 1.00 96.06 94 TYR A O 1
ATOM 748 N N . TRP A 1 95 ? 5.773 -28.382 11.958 1.00 95.94 95 TRP A N 1
ATOM 749 C CA . TRP A 1 95 ? 5.836 -27.167 12.767 1.00 95.94 95 TRP A CA 1
ATOM 750 C C . TRP A 1 95 ? 6.156 -27.494 14.224 1.00 95.94 95 TRP A C 1
ATOM 752 O O . TRP A 1 95 ? 5.623 -28.447 14.782 1.00 95.94 95 TRP A O 1
ATOM 762 N N . THR A 1 96 ? 6.983 -26.671 14.868 1.00 92.06 96 THR A N 1
ATOM 763 C CA . THR A 1 96 ? 7.432 -26.929 16.247 1.00 92.06 96 THR A CA 1
ATOM 764 C C . THR A 1 96 ? 6.417 -26.528 17.314 1.00 92.06 96 THR A C 1
ATOM 766 O O . THR A 1 96 ? 6.251 -27.256 18.288 1.00 92.06 96 THR A O 1
ATOM 769 N N . LYS A 1 97 ? 5.743 -25.383 17.150 1.00 86.88 97 LYS A N 1
ATOM 770 C CA . LYS A 1 97 ? 4.781 -24.858 18.141 1.00 86.88 97 LYS A CA 1
ATOM 771 C C . LYS A 1 97 ? 3.324 -25.161 17.792 1.00 86.88 97 LYS A C 1
ATOM 773 O O . LYS A 1 97 ? 2.535 -25.480 18.666 1.00 86.88 97 LYS A O 1
ATOM 778 N N . GLY A 1 98 ? 3.021 -25.163 16.499 1.00 85.81 98 GLY A N 1
ATOM 779 C CA . GLY A 1 98 ? 1.699 -25.424 15.952 1.00 85.81 98 GLY A CA 1
ATOM 780 C C . GLY A 1 98 ? 1.621 -24.942 14.508 1.00 85.81 98 GLY A C 1
ATOM 781 O O . GLY A 1 98 ? 2.355 -24.029 14.100 1.00 85.81 98 GLY A O 1
ATOM 782 N N . VAL A 1 99 ? 0.765 -25.579 13.710 1.00 84.56 99 VAL A N 1
ATOM 783 C CA . VAL A 1 99 ? 0.568 -25.204 12.308 1.00 84.56 99 VAL A CA 1
ATOM 784 C C . VAL A 1 99 ? 0.043 -23.783 12.238 1.00 84.56 99 VAL A C 1
ATOM 786 O O . VAL A 1 99 ? -1.004 -23.459 12.800 1.00 84.56 99 VAL A O 1
ATOM 789 N N . PHE A 1 100 ? 0.764 -22.960 11.479 1.00 82.25 100 PHE A N 1
ATOM 790 C CA . PHE A 1 100 ? 0.413 -21.577 11.197 1.00 82.25 100 PHE A CA 1
ATOM 791 C C . PHE A 1 100 ? 0.384 -20.633 12.413 1.00 82.25 100 PHE A C 1
ATOM 793 O O . PHE A 1 100 ? -0.193 -19.542 12.347 1.00 82.25 100 PHE A O 1
ATOM 800 N N . GLU A 1 101 ? 1.025 -21.025 13.510 1.00 83.75 101 GLU A N 1
ATOM 801 C CA . GLU A 1 101 ? 1.266 -20.127 14.632 1.00 83.75 101 GLU A CA 1
ATOM 802 C C . GLU A 1 101 ? 2.305 -19.063 14.288 1.00 83.75 101 GLU A C 1
ATOM 804 O O . GLU A 1 101 ? 3.205 -19.263 13.473 1.00 83.75 101 GLU A O 1
ATOM 809 N N . ASP A 1 102 ? 2.197 -17.910 14.937 1.00 82.69 102 ASP A N 1
ATOM 810 C CA . ASP A 1 102 ? 3.170 -16.838 14.779 1.00 82.69 102 ASP A CA 1
ATOM 811 C C . ASP A 1 102 ? 4.460 -17.159 15.556 1.00 82.69 102 ASP A C 1
ATOM 813 O O . ASP A 1 102 ? 4.408 -17.734 16.642 1.00 82.69 102 ASP A O 1
ATOM 817 N N . ARG A 1 103 ? 5.631 -16.736 15.050 1.00 87.00 103 ARG A N 1
ATOM 818 C CA . ARG A 1 103 ? 6.943 -16.990 15.693 1.00 87.00 103 ARG A CA 1
ATOM 819 C C . ARG A 1 103 ? 7.236 -18.485 15.894 1.00 87.00 103 ARG A C 1
ATOM 821 O O . ARG A 1 103 ? 7.803 -18.891 16.920 1.00 87.00 103 ARG A O 1
ATOM 828 N N . SER A 1 104 ? 6.828 -19.289 14.916 1.00 89.69 104 SER A N 1
ATOM 829 C CA . SER A 1 104 ? 7.039 -20.734 14.850 1.00 89.69 104 SER A CA 1
ATOM 830 C C . SER A 1 104 ? 8.149 -21.073 13.850 1.00 89.69 104 SER A C 1
ATOM 832 O O . SER A 1 104 ? 8.421 -20.318 12.913 1.00 89.69 104 SER A O 1
ATOM 834 N N . THR A 1 105 ? 8.807 -22.206 14.062 1.00 95.31 105 THR A N 1
ATOM 835 C CA . THR A 1 105 ? 9.771 -22.778 13.115 1.00 95.31 105 THR A CA 1
ATOM 836 C C . THR A 1 105 ? 9.187 -24.027 12.488 1.00 95.31 105 THR A C 1
ATOM 838 O O . THR A 1 105 ? 8.364 -24.713 13.102 1.00 95.31 105 THR A O 1
ATOM 841 N N . TYR A 1 106 ? 9.624 -24.339 11.273 1.00 96.06 106 TYR A N 1
ATOM 842 C CA . TYR A 1 106 ? 9.211 -25.557 10.598 1.00 96.06 106 TYR A CA 1
ATOM 843 C C . TYR A 1 106 ? 10.339 -26.200 9.799 1.00 96.06 106 TYR A C 1
ATOM 845 O O . TYR A 1 106 ? 11.231 -25.530 9.281 1.00 96.06 106 TYR A O 1
ATOM 853 N N . TRP A 1 107 ? 10.250 -27.518 9.671 1.00 97.19 107 TRP A N 1
ATOM 854 C CA . TRP A 1 107 ? 11.010 -28.314 8.714 1.00 97.19 107 TRP A CA 1
ATOM 855 C C . TRP A 1 107 ? 10.104 -28.654 7.543 1.00 97.19 107 TRP A C 1
ATOM 857 O O . TRP A 1 107 ? 8.928 -28.942 7.752 1.00 97.19 107 TRP A O 1
ATOM 867 N N . ALA A 1 108 ? 10.623 -28.641 6.322 1.00 95.88 108 ALA A N 1
ATOM 868 C CA . ALA A 1 108 ? 9.836 -28.945 5.142 1.00 95.88 108 ALA A CA 1
ATOM 869 C C . ALA A 1 108 ? 10.534 -29.936 4.213 1.00 95.88 108 ALA A C 1
ATOM 871 O O . ALA A 1 108 ? 11.724 -29.820 3.929 1.00 95.88 108 ALA A O 1
ATOM 872 N N . LEU A 1 109 ? 9.755 -30.889 3.712 1.00 97.19 109 LEU A N 1
ATOM 873 C CA . LEU A 1 109 ? 10.116 -31.791 2.630 1.00 97.19 109 LEU A CA 1
ATOM 874 C C . LEU A 1 109 ? 9.484 -31.267 1.338 1.00 97.19 109 LEU A C 1
ATOM 876 O O . LEU A 1 109 ? 8.286 -30.992 1.294 1.00 97.19 109 LEU A O 1
ATOM 880 N N . ASN A 1 110 ? 10.288 -31.118 0.293 1.00 94.19 110 ASN A N 1
ATOM 881 C CA . ASN A 1 110 ? 9.913 -30.498 -0.972 1.00 94.19 110 ASN A CA 1
ATOM 882 C C . ASN A 1 110 ? 10.076 -31.503 -2.101 1.00 94.19 110 ASN A C 1
ATOM 884 O O . ASN A 1 110 ? 11.185 -31.989 -2.320 1.00 94.19 110 ASN A O 1
ATOM 888 N N . LEU A 1 111 ? 9.011 -31.750 -2.853 1.00 95.00 111 LEU A N 1
ATOM 889 C CA . LEU A 1 111 ? 9.089 -32.402 -4.152 1.00 95.00 111 LEU A CA 1
ATOM 890 C C . LEU A 1 111 ? 8.941 -31.318 -5.217 1.00 95.00 111 LEU A C 1
ATOM 892 O O . LEU A 1 111 ? 8.081 -30.457 -5.093 1.00 95.00 111 LEU A O 1
ATOM 896 N N . ILE A 1 112 ? 9.782 -31.324 -6.242 1.00 94.31 112 ILE A N 1
ATOM 897 C CA . ILE A 1 112 ? 9.794 -30.289 -7.277 1.00 94.31 112 ILE A CA 1
ATOM 898 C C . ILE A 1 112 ? 9.767 -30.974 -8.632 1.00 94.31 112 ILE A C 1
ATOM 900 O O . ILE A 1 112 ? 10.596 -31.838 -8.904 1.00 94.31 112 ILE A O 1
ATOM 904 N N . TYR A 1 113 ? 8.847 -30.555 -9.488 1.00 95.50 113 TYR A N 1
ATOM 905 C CA . TYR A 1 113 ? 8.851 -30.854 -10.911 1.00 95.50 113 TYR A CA 1
ATOM 906 C C . TYR A 1 113 ? 8.872 -29.541 -11.688 1.00 95.50 113 TYR A C 1
ATOM 908 O O . TYR A 1 113 ? 8.180 -28.592 -11.321 1.00 95.50 113 TYR A O 1
ATOM 916 N N . SER A 1 114 ? 9.661 -29.468 -12.756 1.00 94.50 114 SER A N 1
ATOM 917 C CA . SER A 1 114 ? 9.646 -28.306 -13.640 1.00 94.50 114 SER A CA 1
ATOM 918 C C . SER A 1 114 ? 9.890 -28.705 -15.083 1.00 94.50 114 SER A C 1
ATOM 920 O O . SER A 1 114 ? 10.834 -29.439 -15.375 1.00 94.50 114 SER A O 1
ATOM 922 N N . HIS A 1 115 ? 9.059 -28.180 -15.978 1.00 94.56 115 HIS A N 1
ATOM 923 C CA . HIS A 1 115 ? 9.344 -28.170 -17.405 1.00 94.56 115 HIS A CA 1
ATOM 924 C C . HIS A 1 115 ? 9.988 -26.834 -17.755 1.00 94.56 115 HIS A C 1
ATOM 926 O O . HIS A 1 115 ? 9.427 -25.785 -17.432 1.00 94.56 115 HIS A O 1
ATOM 932 N N . TYR A 1 116 ? 11.140 -26.846 -18.420 1.00 91.31 116 TYR A N 1
ATOM 933 C CA . TYR A 1 116 ? 11.911 -25.632 -18.671 1.00 91.31 116 TYR A CA 1
ATOM 934 C C . TYR A 1 116 ? 12.508 -25.566 -20.075 1.00 91.31 116 TYR A C 1
ATOM 936 O O . TYR A 1 116 ? 12.756 -26.572 -20.739 1.00 91.31 116 TYR A O 1
ATOM 944 N N . ASN A 1 117 ? 12.770 -24.335 -20.504 1.00 89.88 117 ASN A N 1
ATOM 945 C CA . ASN A 1 117 ? 13.515 -23.969 -21.696 1.00 89.88 117 ASN A CA 1
ATOM 946 C C . ASN A 1 117 ? 14.369 -22.739 -21.367 1.00 89.88 117 ASN A C 1
ATOM 948 O O . ASN A 1 117 ? 13.861 -21.617 -21.277 1.00 89.88 117 ASN A O 1
ATOM 952 N N . VAL A 1 118 ? 15.660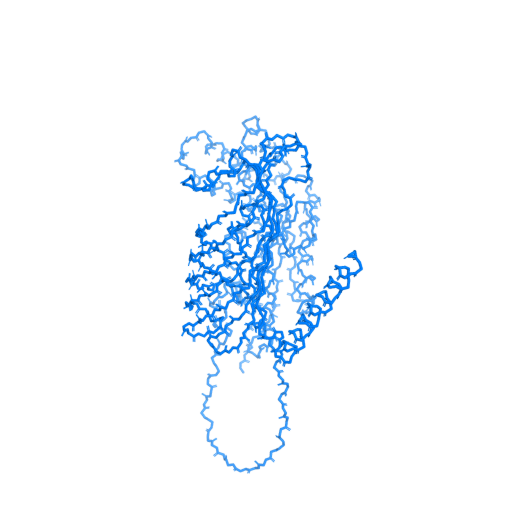 -22.969 -21.140 1.00 89.44 118 VAL A N 1
ATOM 953 C CA . VAL A 1 118 ? 16.599 -21.961 -20.640 1.00 89.44 118 VAL A CA 1
ATOM 954 C C . VAL A 1 118 ? 17.786 -21.841 -21.590 1.00 89.44 118 VAL A C 1
ATOM 956 O O . VAL A 1 118 ? 18.345 -22.849 -22.021 1.00 89.44 118 VAL A O 1
ATOM 959 N N . ALA A 1 119 ? 18.162 -20.606 -21.911 1.00 87.50 119 ALA A N 1
ATOM 960 C CA . ALA A 1 119 ? 19.323 -20.258 -22.723 1.00 87.50 119 ALA A CA 1
ATOM 961 C C . ALA A 1 119 ? 19.869 -18.896 -22.294 1.00 87.50 119 ALA A C 1
ATOM 963 O O . ALA A 1 119 ? 19.088 -17.973 -22.055 1.00 87.50 119 ALA A O 1
ATOM 964 N N . ASP A 1 120 ? 21.193 -18.765 -22.260 1.00 83.19 120 ASP A N 1
ATOM 965 C CA . ASP A 1 120 ? 21.903 -17.518 -21.956 1.00 83.19 120 ASP A CA 1
ATOM 966 C C . ASP A 1 120 ? 21.491 -16.898 -20.601 1.00 83.19 120 ASP A C 1
ATOM 968 O O . ASP A 1 120 ? 21.226 -15.699 -20.455 1.00 83.19 120 ASP A O 1
ATOM 972 N N . VAL A 1 121 ? 21.397 -17.751 -19.573 1.00 82.81 121 VAL A N 1
ATOM 973 C CA . VAL A 1 121 ? 21.117 -17.335 -18.189 1.00 82.81 121 VAL A CA 1
ATOM 974 C C . VAL A 1 121 ? 22.348 -17.562 -17.318 1.00 82.81 121 VAL A C 1
ATOM 976 O O . VAL A 1 121 ? 22.923 -18.648 -17.284 1.00 82.81 121 VAL A O 1
ATOM 979 N N . ARG A 1 122 ? 22.749 -16.518 -16.584 1.00 81.88 122 ARG A N 1
ATOM 980 C CA . ARG A 1 122 ? 23.859 -16.564 -15.626 1.00 81.88 122 ARG A CA 1
ATOM 981 C C . ARG A 1 122 ? 23.305 -16.748 -14.220 1.00 81.88 122 ARG A C 1
ATOM 983 O O . ARG A 1 122 ? 22.706 -15.826 -13.673 1.00 81.88 122 ARG A O 1
ATOM 990 N N . PHE A 1 123 ? 23.519 -17.922 -13.637 1.00 79.88 123 PHE A N 1
ATOM 991 C CA . PHE A 1 123 ? 23.181 -18.164 -12.238 1.00 79.88 123 PHE A CA 1
ATOM 992 C C . PHE A 1 123 ? 24.262 -17.606 -11.293 1.00 79.88 123 PHE A C 1
ATOM 994 O O . PHE A 1 123 ? 25.434 -17.511 -11.684 1.00 79.88 123 PHE A O 1
ATOM 1001 N N . PRO A 1 124 ? 23.896 -17.244 -10.047 1.00 76.81 124 PRO A N 1
ATOM 1002 C CA . PRO A 1 124 ? 24.846 -16.781 -9.037 1.00 76.81 124 PRO A CA 1
ATOM 1003 C C . PRO A 1 124 ? 25.991 -17.776 -8.819 1.00 76.81 124 PRO A C 1
ATOM 1005 O O . PRO A 1 124 ? 25.813 -18.986 -8.966 1.00 76.81 124 PRO A O 1
ATOM 1008 N N . PHE A 1 125 ? 27.171 -17.262 -8.461 1.00 78.06 125 PHE A N 1
ATOM 1009 C CA . PHE A 1 125 ? 28.370 -18.060 -8.158 1.00 78.06 125 PHE A CA 1
ATOM 1010 C C . PHE A 1 125 ? 28.838 -18.988 -9.296 1.00 78.06 125 PHE A C 1
ATOM 1012 O O . PHE A 1 125 ? 29.546 -19.962 -9.059 1.00 78.06 125 PHE A O 1
ATOM 1019 N N . GLY A 1 126 ? 28.446 -18.702 -10.543 1.00 71.94 126 GLY A N 1
ATOM 1020 C CA . GLY A 1 126 ? 28.851 -19.495 -11.705 1.00 71.94 126 GLY A CA 1
ATOM 1021 C C . GLY A 1 126 ? 28.247 -20.902 -11.743 1.00 71.94 126 GLY A C 1
ATOM 1022 O O . GLY A 1 126 ? 28.750 -21.758 -12.474 1.00 71.94 126 GLY A O 1
ATOM 1023 N N . MET A 1 127 ? 27.182 -21.154 -10.975 1.00 77.94 127 MET A N 1
ATOM 1024 C CA . MET A 1 127 ? 26.466 -22.428 -11.001 1.00 77.94 127 MET A CA 1
ATOM 1025 C C . MET A 1 127 ? 25.846 -22.688 -12.385 1.00 77.94 127 MET A C 1
ATOM 1027 O O . MET A 1 127 ? 25.486 -21.765 -13.111 1.00 77.94 127 MET A O 1
ATOM 1031 N N . TYR A 1 128 ? 25.715 -23.966 -12.752 1.00 79.75 128 TYR A N 1
ATOM 1032 C CA . TYR A 1 128 ? 25.033 -24.426 -13.973 1.00 79.75 128 TYR A CA 1
ATOM 1033 C C . TYR A 1 128 ? 25.528 -23.798 -15.292 1.00 79.75 128 TYR A C 1
ATOM 1035 O O . TYR A 1 128 ? 24.730 -23.362 -16.117 1.00 79.75 128 TYR A O 1
ATOM 1043 N N . ARG A 1 129 ? 26.844 -23.802 -15.529 1.00 78.31 129 ARG A N 1
ATOM 1044 C CA . ARG A 1 129 ? 27.481 -23.187 -16.715 1.00 78.31 129 ARG A CA 1
ATOM 1045 C C . ARG A 1 129 ? 26.880 -23.607 -18.065 1.00 78.31 129 ARG A C 1
ATOM 1047 O O . ARG A 1 129 ? 26.817 -22.778 -18.964 1.00 78.31 129 ARG A O 1
ATOM 1054 N N . ASP A 1 130 ? 26.382 -24.836 -18.190 1.00 77.94 130 ASP A N 1
ATOM 1055 C CA . ASP A 1 130 ? 25.822 -25.359 -19.446 1.00 77.94 130 ASP A CA 1
ATOM 1056 C C . ASP A 1 130 ? 24.682 -24.507 -20.025 1.00 77.94 130 ASP A C 1
ATOM 1058 O O . ASP A 1 130 ? 24.561 -24.414 -21.241 1.00 77.94 130 ASP A O 1
ATOM 1062 N N . VAL A 1 131 ? 23.856 -23.871 -19.183 1.00 78.69 131 VAL A N 1
ATOM 1063 C CA . VAL A 1 131 ? 22.730 -23.032 -19.649 1.00 78.69 131 VAL A CA 1
ATOM 1064 C C . VAL A 1 131 ? 23.165 -21.653 -20.153 1.00 78.69 131 VAL A C 1
ATOM 1066 O O . VAL A 1 131 ? 22.341 -20.894 -20.663 1.00 78.69 131 VAL A O 1
ATOM 1069 N N . ARG A 1 132 ? 24.447 -21.305 -19.978 1.00 79.12 132 ARG A N 1
ATOM 1070 C CA . ARG A 1 132 ? 25.035 -20.064 -20.488 1.00 79.12 132 ARG A CA 1
ATOM 1071 C C . ARG A 1 132 ? 25.382 -20.206 -21.962 1.00 79.12 132 ARG A C 1
ATOM 1073 O O . ARG A 1 132 ? 25.034 -19.349 -22.762 1.00 79.12 132 ARG A O 1
ATOM 1080 N N . ASP A 1 133 ? 26.058 -21.300 -22.294 1.00 80.06 133 ASP A N 1
ATOM 1081 C CA . ASP A 1 133 ? 26.656 -21.495 -23.614 1.00 80.06 133 ASP A CA 1
ATOM 1082 C C . ASP A 1 133 ? 25.782 -22.389 -24.520 1.00 80.06 133 ASP A C 1
ATOM 1084 O O . ASP A 1 133 ? 25.989 -22.422 -25.732 1.00 80.06 133 ASP A O 1
ATOM 1088 N N . LYS A 1 134 ? 24.776 -23.079 -23.955 1.00 86.19 134 LYS A N 1
ATOM 1089 C CA . LYS A 1 134 ? 23.808 -23.910 -24.688 1.00 86.19 134 LYS A CA 1
ATOM 1090 C C . LYS A 1 134 ? 22.374 -23.652 -24.240 1.00 86.19 134 LYS A C 1
ATOM 1092 O O . LYS A 1 134 ? 22.111 -23.334 -23.080 1.00 86.19 134 LYS A O 1
ATOM 1097 N N . ARG A 1 135 ? 21.418 -23.890 -25.144 1.00 88.81 135 ARG A N 1
ATOM 1098 C CA . ARG A 1 135 ? 19.993 -23.933 -24.795 1.00 88.81 135 ARG A CA 1
ATOM 1099 C C . ARG A 1 135 ? 19.618 -25.327 -24.308 1.00 88.81 135 ARG A C 1
ATOM 1101 O O . ARG A 1 135 ? 19.761 -26.298 -25.052 1.00 88.81 135 ARG A O 1
ATOM 1108 N N . LEU A 1 136 ? 19.070 -25.416 -23.099 1.00 89.94 136 LEU A N 1
ATOM 1109 C CA . LEU A 1 136 ? 18.538 -26.654 -22.531 1.00 89.94 136 LEU A CA 1
ATOM 1110 C C . LEU A 1 136 ? 17.015 -26.594 -22.456 1.00 89.94 136 LEU A C 1
ATOM 1112 O O . LEU A 1 136 ? 16.450 -25.659 -21.889 1.00 89.94 136 LEU A O 1
ATOM 1116 N N . GLN A 1 137 ? 16.361 -27.621 -22.991 1.00 91.88 137 GLN A N 1
ATOM 1117 C CA . GLN A 1 137 ? 14.914 -27.786 -22.900 1.00 91.88 137 GLN A CA 1
ATOM 1118 C C . GLN A 1 137 ? 14.569 -29.192 -22.421 1.00 91.88 137 GLN A C 1
ATOM 1120 O O . GLN A 1 137 ? 15.027 -30.174 -23.012 1.00 91.88 137 GLN A O 1
ATOM 1125 N N . GLY A 1 138 ? 13.740 -29.298 -21.387 1.00 93.38 138 GLY A N 1
ATOM 1126 C CA . GLY A 1 138 ? 13.367 -30.590 -20.832 1.00 93.38 138 GLY A CA 1
ATOM 1127 C C . GLY A 1 138 ? 12.636 -30.506 -19.505 1.00 93.38 138 GLY A C 1
ATOM 1128 O O . GLY A 1 138 ? 12.047 -29.484 -19.164 1.00 93.38 138 GLY A O 1
ATOM 1129 N N . ASP A 1 139 ? 12.688 -31.614 -18.779 1.00 95.19 139 ASP A N 1
ATOM 1130 C CA . ASP A 1 139 ? 12.011 -31.806 -17.504 1.00 95.19 139 ASP A CA 1
ATOM 1131 C C . ASP A 1 139 ? 13.041 -32.033 -16.399 1.00 95.19 139 ASP A C 1
ATOM 1133 O O . ASP A 1 139 ? 14.053 -32.705 -16.610 1.00 95.19 139 ASP A O 1
ATOM 1137 N N . LEU A 1 140 ? 12.775 -31.518 -15.203 1.00 95.31 140 LEU A N 1
ATOM 1138 C CA . LEU A 1 140 ? 13.528 -31.857 -13.999 1.00 95.31 140 LEU A CA 1
ATOM 1139 C C . LEU A 1 140 ? 12.606 -32.321 -12.880 1.00 95.31 140 LEU A C 1
ATOM 1141 O O . LEU A 1 140 ? 11.463 -31.873 -12.769 1.00 95.31 140 LEU A O 1
ATOM 1145 N N . GLY A 1 141 ? 13.137 -33.215 -12.051 1.00 96.38 141 GLY A N 1
ATOM 1146 C CA . GLY A 1 141 ? 12.547 -33.642 -10.788 1.00 96.38 141 GLY A CA 1
ATOM 1147 C C . GLY A 1 141 ? 13.566 -33.494 -9.662 1.00 96.38 141 GLY A C 1
ATOM 1148 O O . GLY A 1 141 ? 14.725 -33.869 -9.841 1.00 96.38 141 GLY A O 1
ATOM 1149 N N . ALA A 1 142 ? 13.160 -32.959 -8.511 1.00 96.12 142 ALA A N 1
ATOM 1150 C CA . ALA A 1 142 ? 14.021 -32.822 -7.337 1.00 96.12 142 ALA A CA 1
ATOM 1151 C C . ALA A 1 142 ? 13.285 -33.158 -6.039 1.00 96.12 142 ALA A C 1
ATOM 1153 O O . ALA A 1 142 ? 12.090 -32.895 -5.911 1.00 96.12 142 ALA A O 1
ATOM 1154 N N . LEU A 1 143 ? 14.027 -33.683 -5.068 1.00 97.12 143 LEU A N 1
ATOM 1155 C CA . LEU A 1 143 ? 13.592 -33.874 -3.690 1.00 97.12 143 LEU A CA 1
ATOM 1156 C C . LEU A 1 143 ? 14.534 -33.092 -2.772 1.00 97.12 143 LEU A C 1
ATOM 1158 O O . LEU A 1 143 ? 15.755 -33.145 -2.933 1.00 97.12 143 LEU A O 1
ATOM 1162 N N . GLY A 1 144 ? 13.986 -32.354 -1.814 1.00 95.19 144 GLY A N 1
ATOM 1163 C CA . GLY A 1 144 ? 14.788 -31.505 -0.943 1.00 95.19 144 GLY A CA 1
ATOM 1164 C C . GLY A 1 144 ? 14.206 -31.288 0.433 1.00 95.19 144 GLY A C 1
ATOM 1165 O O . GLY A 1 144 ? 13.012 -31.466 0.660 1.00 95.19 144 GLY A O 1
ATOM 1166 N N . VAL A 1 145 ? 15.065 -30.843 1.339 1.00 96.75 145 VAL A N 1
ATOM 1167 C CA . VAL A 1 145 ? 14.696 -30.459 2.701 1.00 96.75 145 VAL A CA 1
ATOM 1168 C C . VAL A 1 145 ? 14.982 -28.982 2.915 1.00 96.75 145 VAL A C 1
ATOM 1170 O O . VAL A 1 145 ? 15.910 -28.417 2.329 1.00 96.75 145 VAL A O 1
ATOM 1173 N N . SER A 1 146 ? 14.178 -28.347 3.753 1.00 96.44 146 SER A N 1
ATOM 1174 C CA . SER A 1 146 ? 14.353 -26.949 4.115 1.00 96.44 146 SER A CA 1
ATOM 1175 C C . SER A 1 146 ? 13.905 -26.675 5.542 1.00 96.44 146 SER A C 1
ATOM 1177 O O . SER A 1 146 ? 13.147 -27.437 6.142 1.00 96.44 146 SER A O 1
ATOM 1179 N N . PHE A 1 147 ? 14.411 -25.578 6.085 1.00 96.88 147 PHE A N 1
ATOM 1180 C CA . PHE A 1 147 ? 14.062 -25.058 7.394 1.00 96.88 147 PHE A CA 1
ATOM 1181 C C . PHE A 1 147 ? 13.537 -23.636 7.227 1.00 96.88 147 PHE A C 1
ATOM 1183 O O . PHE A 1 147 ? 14.091 -22.850 6.450 1.00 96.88 147 PHE A O 1
ATOM 1190 N N . GLY A 1 148 ? 12.468 -23.313 7.945 1.00 95.69 148 GLY A N 1
ATOM 1191 C CA . GLY A 1 148 ? 11.832 -22.010 7.868 1.00 95.69 148 GLY A CA 1
ATOM 1192 C C . GLY A 1 148 ? 11.427 -21.442 9.219 1.00 95.69 148 GLY A C 1
ATOM 1193 O O . GLY A 1 148 ? 11.270 -22.155 10.213 1.00 95.69 148 GLY A O 1
ATOM 1194 N N . TYR A 1 149 ? 11.256 -20.125 9.234 1.00 94.62 149 TYR A N 1
ATOM 1195 C CA . TYR A 1 149 ? 10.792 -19.353 10.380 1.00 94.62 149 TYR A CA 1
ATOM 1196 C C . TYR A 1 149 ? 9.667 -18.422 9.935 1.00 94.62 149 TYR A C 1
ATOM 1198 O O . TYR A 1 149 ? 9.790 -17.760 8.904 1.00 94.62 149 TYR A O 1
ATOM 1206 N N . THR A 1 150 ? 8.591 -18.338 10.722 1.00 94.81 150 THR A N 1
ATOM 1207 C CA . THR A 1 150 ? 7.472 -17.427 10.451 1.00 94.81 150 THR A CA 1
ATOM 1208 C C . THR A 1 150 ? 7.405 -16.259 11.431 1.00 94.81 150 THR A C 1
ATOM 1210 O O . THR A 1 150 ? 7.497 -16.430 12.648 1.00 94.81 150 THR A O 1
ATOM 1213 N N . TRP A 1 151 ? 7.169 -15.060 10.904 1.00 90.69 151 TRP A N 1
ATOM 1214 C CA . TRP A 1 151 ? 6.896 -13.851 11.673 1.00 90.69 151 TRP A CA 1
ATOM 1215 C C . TRP A 1 151 ? 5.503 -13.320 11.348 1.00 90.69 151 TRP A C 1
ATOM 1217 O O . TRP A 1 151 ? 5.031 -13.379 10.210 1.00 90.69 151 TRP A O 1
ATOM 1227 N N . ARG A 1 152 ? 4.854 -12.738 12.356 1.00 86.69 152 ARG A N 1
ATOM 1228 C CA . ARG A 1 152 ? 3.593 -12.024 12.166 1.00 86.69 152 ARG A CA 1
ATOM 1229 C C . ARG A 1 152 ? 3.869 -10.675 11.513 1.00 86.69 152 ARG A C 1
ATOM 1231 O O . ARG A 1 152 ? 4.633 -9.894 12.072 1.00 86.69 152 ARG A O 1
ATOM 1238 N N . LEU A 1 153 ? 3.209 -10.405 10.388 1.00 83.81 153 LEU A N 1
ATOM 1239 C CA . LEU A 1 153 ? 3.216 -9.085 9.754 1.00 83.81 153 LEU A CA 1
ATOM 1240 C C . LEU A 1 153 ? 1.942 -8.305 10.113 1.00 83.81 153 LEU A C 1
ATOM 1242 O O . LEU A 1 153 ? 2.007 -7.139 10.480 1.00 83.81 153 LEU A O 1
ATOM 1246 N N . SER A 1 154 ? 0.781 -8.963 10.068 1.00 81.94 154 SER A N 1
ATOM 1247 C CA . SER A 1 154 ? -0.512 -8.411 10.489 1.00 81.94 154 SER A CA 1
ATOM 1248 C C . SER A 1 154 ? -1.443 -9.519 11.001 1.00 81.94 154 SER A C 1
ATOM 1250 O O . SER A 1 154 ? -1.022 -10.663 11.191 1.00 81.94 154 SER A O 1
ATOM 1252 N N . ARG A 1 155 ? -2.728 -9.209 11.239 1.00 75.88 155 ARG A N 1
ATOM 1253 C CA . ARG A 1 155 ? -3.724 -10.228 11.614 1.00 75.88 155 ARG A CA 1
ATOM 1254 C C . ARG A 1 155 ? -3.938 -11.257 10.503 1.00 75.88 155 ARG A C 1
ATOM 1256 O O . ARG A 1 155 ? -4.137 -12.420 10.813 1.00 75.88 155 ARG A O 1
ATOM 1263 N N . LEU A 1 156 ? -3.908 -10.845 9.237 1.00 82.31 156 LEU A N 1
ATOM 1264 C CA . LEU A 1 156 ? -4.174 -11.731 8.097 1.00 82.31 156 LEU A CA 1
ATOM 1265 C C . LEU A 1 156 ? -2.908 -12.130 7.339 1.00 82.31 156 LEU A C 1
ATOM 1267 O O . LEU A 1 156 ? -2.952 -13.094 6.585 1.00 82.31 156 LEU A O 1
ATOM 1271 N N . PHE A 1 157 ? -1.797 -11.416 7.525 1.00 88.81 157 PHE A N 1
ATOM 1272 C CA . PHE A 1 157 ? -0.558 -11.677 6.803 1.00 88.81 157 PHE A CA 1
ATOM 1273 C C . PHE A 1 157 ? 0.572 -12.112 7.730 1.00 88.81 157 PHE A C 1
ATOM 1275 O O . PHE A 1 157 ? 0.786 -11.554 8.810 1.00 88.81 157 PHE A O 1
ATOM 1282 N N . ARG A 1 158 ? 1.339 -13.094 7.270 1.00 90.25 158 ARG A N 1
ATOM 1283 C CA . ARG A 1 158 ? 2.567 -13.574 7.903 1.00 90.25 158 ARG A CA 1
ATOM 1284 C C . ARG A 1 158 ? 3.679 -13.580 6.867 1.00 90.25 158 ARG A C 1
ATOM 1286 O O . ARG A 1 158 ? 3.422 -13.777 5.683 1.00 90.25 158 ARG A O 1
ATOM 1293 N N . MET A 1 159 ? 4.903 -13.346 7.312 1.00 93.62 159 MET A N 1
ATOM 1294 C CA . MET A 1 159 ? 6.084 -13.549 6.480 1.00 93.62 159 MET A CA 1
ATOM 1295 C C . MET A 1 159 ? 6.778 -14.835 6.906 1.00 93.62 159 MET A C 1
ATOM 1297 O O . MET A 1 159 ? 6.786 -15.171 8.091 1.00 93.62 159 MET A O 1
ATOM 1301 N N . GLU A 1 160 ? 7.368 -15.552 5.957 1.00 94.69 160 GLU A N 1
ATOM 1302 C CA . GLU A 1 160 ? 8.180 -16.732 6.246 1.00 94.69 160 GLU A CA 1
ATOM 1303 C C . GLU A 1 160 ? 9.482 -16.671 5.455 1.00 94.69 160 GLU A C 1
ATOM 1305 O O . GLU A 1 160 ? 9.447 -16.534 4.233 1.00 94.69 160 GLU A O 1
ATOM 1310 N N . ALA A 1 161 ? 10.625 -16.798 6.126 1.00 94.81 161 ALA A N 1
ATOM 1311 C CA . ALA A 1 161 ? 11.866 -17.128 5.434 1.00 94.81 161 ALA A CA 1
ATOM 1312 C C . ALA A 1 161 ? 12.079 -18.629 5.464 1.00 94.81 161 ALA A C 1
ATOM 1314 O O . ALA A 1 161 ? 11.880 -19.270 6.495 1.00 94.81 161 ALA A O 1
ATOM 1315 N N . GLU A 1 162 ? 12.531 -19.162 4.338 1.00 94.38 162 GLU A N 1
ATOM 1316 C CA . GLU A 1 162 ? 12.841 -20.571 4.173 1.00 94.38 162 GLU A CA 1
ATOM 1317 C C . GLU A 1 162 ? 14.176 -20.714 3.441 1.00 94.38 162 GLU A C 1
ATOM 1319 O O . GLU A 1 162 ? 14.399 -20.083 2.404 1.00 94.38 162 GLU A O 1
ATOM 1324 N N . ALA A 1 163 ? 15.052 -21.566 3.966 1.00 95.25 163 ALA A N 1
ATOM 1325 C CA . ALA A 1 163 ? 16.316 -21.925 3.340 1.00 95.25 163 ALA A CA 1
ATOM 1326 C C . ALA A 1 163 ? 16.478 -23.446 3.316 1.00 95.25 163 ALA A C 1
ATOM 1328 O O . ALA A 1 163 ? 16.095 -24.145 4.255 1.00 95.25 163 ALA A O 1
ATOM 1329 N N . GLY A 1 164 ? 17.040 -23.981 2.236 1.00 94.12 164 GLY A N 1
ATOM 1330 C CA . GLY A 1 164 ? 17.231 -25.418 2.101 1.00 94.12 164 GLY A CA 1
ATOM 1331 C C . GLY A 1 164 ? 17.975 -25.828 0.846 1.00 94.12 164 GLY A C 1
ATOM 1332 O O . GLY A 1 164 ? 18.582 -25.010 0.154 1.00 94.12 164 GLY A O 1
ATOM 1333 N N . MET A 1 165 ? 17.919 -27.121 0.550 1.00 94.69 165 MET A N 1
ATOM 1334 C CA . MET A 1 165 ? 18.649 -27.721 -0.557 1.00 94.69 165 MET A CA 1
ATOM 1335 C C . MET A 1 165 ? 17.882 -28.912 -1.126 1.00 94.69 165 MET A C 1
ATOM 1337 O O . MET A 1 165 ? 17.292 -29.697 -0.385 1.00 94.69 165 MET A O 1
ATOM 1341 N N . SER A 1 166 ? 17.885 -29.038 -2.452 1.00 94.62 166 SER A N 1
ATOM 1342 C CA . SER A 1 166 ? 17.209 -30.111 -3.185 1.00 94.62 166 SER A CA 1
ATOM 1343 C C . SER A 1 166 ? 18.180 -30.820 -4.118 1.00 94.62 166 SER A C 1
ATOM 1345 O O . SER A 1 166 ? 18.878 -30.167 -4.887 1.00 94.62 166 SER A O 1
ATOM 1347 N N . GLY A 1 167 ? 18.218 -32.148 -4.068 1.00 96.19 167 GLY A N 1
ATOM 1348 C CA . GLY A 1 167 ? 18.922 -32.979 -5.042 1.00 96.19 167 GLY A CA 1
ATOM 1349 C C . GLY A 1 167 ? 17.943 -33.476 -6.099 1.00 96.19 167 GLY A C 1
ATOM 1350 O O . GLY A 1 167 ? 16.812 -33.842 -5.776 1.00 96.19 167 GLY A O 1
ATOM 1351 N N . GLY A 1 168 ? 18.348 -33.482 -7.363 1.00 95.94 168 GLY A N 1
ATOM 1352 C CA . GLY A 1 168 ? 17.453 -33.857 -8.448 1.00 95.94 168 GLY A CA 1
ATOM 1353 C C . GLY A 1 168 ? 18.156 -34.373 -9.686 1.00 95.94 168 GLY A C 1
ATOM 1354 O O . GLY A 1 168 ? 19.384 -34.452 -9.757 1.00 95.94 168 GLY A O 1
ATOM 1355 N N . TYR A 1 169 ? 17.341 -34.721 -10.673 1.00 95.88 169 TYR A N 1
ATOM 1356 C CA . TYR A 1 169 ? 17.790 -35.155 -11.983 1.00 95.88 169 TYR A CA 1
ATOM 1357 C C . TYR A 1 169 ? 17.033 -34.398 -13.070 1.00 95.88 169 TYR A C 1
ATOM 1359 O O . TYR A 1 169 ? 15.822 -34.184 -12.979 1.00 95.88 169 TYR A O 1
ATOM 1367 N N . ALA A 1 170 ? 17.773 -33.953 -14.076 1.00 95.19 170 ALA A N 1
ATOM 1368 C CA . ALA A 1 170 ? 17.276 -33.173 -15.192 1.00 95.19 170 ALA A CA 1
ATOM 1369 C C . ALA A 1 170 ? 17.457 -33.970 -16.481 1.00 95.19 170 ALA A C 1
ATOM 1371 O O . ALA A 1 170 ? 18.569 -34.398 -16.787 1.00 95.19 170 ALA A O 1
ATOM 1372 N N . TRP A 1 171 ? 16.381 -34.135 -17.247 1.00 96.00 171 TRP A N 1
ATOM 1373 C CA . TRP A 1 171 ? 16.390 -34.781 -18.554 1.00 96.00 171 TRP A CA 1
ATOM 1374 C C . TRP A 1 171 ? 16.231 -33.725 -19.643 1.00 96.00 171 TRP A C 1
ATOM 1376 O O . TRP A 1 171 ? 15.120 -33.262 -19.904 1.00 96.00 171 TRP A O 1
ATOM 1386 N N . SER A 1 172 ? 17.337 -33.332 -20.280 1.00 93.00 172 SER A N 1
ATOM 1387 C CA . SER A 1 172 ? 17.350 -32.198 -21.215 1.00 93.00 172 SER A CA 1
ATOM 1388 C C . SER A 1 172 ? 17.750 -32.595 -22.620 1.00 93.00 172 SER A C 1
ATOM 1390 O O . SER A 1 172 ? 18.653 -33.399 -22.837 1.00 93.00 172 SER A O 1
ATOM 1392 N N . LYS A 1 173 ? 17.163 -31.920 -23.600 1.00 92.38 173 LYS A N 1
ATOM 1393 C CA . LYS A 1 173 ? 17.719 -31.795 -24.946 1.00 92.38 173 LYS A CA 1
ATOM 1394 C C . LYS A 1 173 ? 18.578 -30.536 -25.001 1.00 92.38 173 LYS A C 1
ATOM 1396 O O . LYS A 1 173 ? 18.129 -29.480 -24.552 1.00 92.38 173 LYS A O 1
ATOM 1401 N N . GLN A 1 174 ? 19.786 -30.659 -25.541 1.00 91.12 174 GLN A N 1
ATOM 1402 C CA . GLN A 1 174 ? 20.690 -29.531 -25.761 1.00 91.12 174 GLN A CA 1
ATOM 1403 C C . GLN A 1 174 ? 20.610 -29.050 -27.211 1.00 91.12 174 GLN A C 1
ATOM 1405 O O . GLN A 1 174 ? 20.538 -29.856 -28.142 1.00 91.12 174 GLN A O 1
ATOM 1410 N N . TYR A 1 175 ? 20.625 -27.733 -27.387 1.00 87.88 175 TYR A N 1
ATOM 1411 C CA . TYR A 1 175 ? 20.662 -27.065 -28.683 1.00 87.88 175 TYR A CA 1
ATOM 1412 C C . TYR A 1 175 ? 21.744 -25.983 -28.675 1.00 87.88 175 TYR A C 1
ATOM 1414 O O . TYR A 1 175 ? 21.979 -25.357 -27.635 1.00 87.88 175 TYR A O 1
ATOM 1422 N N . ALA A 1 176 ? 22.349 -25.731 -29.834 1.00 84.25 176 ALA A N 1
ATOM 1423 C CA . ALA A 1 176 ? 23.269 -24.612 -30.021 1.00 84.25 176 ALA A CA 1
ATOM 1424 C C . ALA A 1 176 ? 22.581 -23.268 -29.700 1.00 84.25 176 ALA A C 1
ATOM 1426 O O . ALA A 1 176 ? 21.386 -23.090 -29.964 1.00 84.25 176 ALA A O 1
ATOM 1427 N N . CYS A 1 177 ? 23.321 -22.314 -29.131 1.00 74.00 177 CYS A N 1
ATOM 1428 C CA . CYS A 1 177 ? 22.808 -20.969 -28.864 1.00 74.00 177 CYS A CA 1
ATOM 1429 C C . CYS A 1 177 ? 22.630 -20.176 -30.172 1.00 74.00 177 CYS A C 1
ATOM 1431 O O . CYS A 1 177 ? 23.585 -19.985 -30.918 1.00 74.00 177 CYS A O 1
ATOM 1433 N N . GLY A 1 178 ? 21.411 -19.698 -30.443 1.00 68.00 178 GLY A N 1
ATOM 1434 C CA . GLY A 1 178 ? 21.079 -18.919 -31.641 1.00 68.00 178 GLY A CA 1
ATOM 1435 C C . GLY A 1 178 ? 19.606 -19.037 -32.043 1.00 68.00 178 GLY A C 1
ATOM 1436 O O . GLY A 1 178 ? 18.854 -19.837 -31.477 1.00 68.00 178 GLY A O 1
ATOM 1437 N N . HIS A 1 179 ? 19.187 -18.234 -33.023 1.00 64.88 179 HIS A N 1
ATOM 1438 C CA . HIS A 1 179 ? 17.870 -18.376 -33.645 1.00 64.88 179 HIS A CA 1
ATOM 1439 C C . HIS A 1 179 ? 17.813 -19.719 -34.394 1.00 64.88 179 HIS A C 1
ATOM 1441 O O . HIS A 1 179 ? 18.699 -20.009 -35.193 1.00 64.88 179 HIS A O 1
ATOM 1447 N N . CYS A 1 180 ? 16.816 -20.561 -34.098 1.00 70.25 180 CYS A N 1
ATOM 1448 C CA . CYS A 1 180 ? 16.698 -21.924 -34.644 1.00 70.25 180 CYS A CA 1
ATOM 1449 C C . CYS A 1 180 ? 17.924 -22.831 -34.386 1.00 70.25 180 CYS A C 1
ATOM 1451 O O . CYS A 1 180 ? 18.402 -23.522 -35.284 1.00 70.25 180 CYS A O 1
ATOM 1453 N N . GLY A 1 181 ? 18.418 -22.854 -33.142 1.00 74.12 181 GLY A N 1
ATOM 1454 C CA . GLY A 1 181 ? 19.564 -23.675 -32.733 1.00 74.12 181 GLY A CA 1
ATOM 1455 C C . GLY A 1 181 ? 19.441 -25.169 -33.070 1.00 74.12 181 GLY A C 1
ATOM 1456 O O . GLY A 1 181 ? 18.413 -25.804 -32.814 1.00 74.12 181 GLY A O 1
ATOM 1457 N N . THR A 1 182 ? 20.517 -25.743 -33.610 1.00 84.56 182 THR A N 1
ATOM 1458 C CA . THR A 1 182 ? 20.610 -27.160 -33.984 1.00 84.56 182 THR A CA 1
ATOM 1459 C C . THR A 1 182 ? 20.627 -28.061 -32.758 1.00 84.56 182 THR A C 1
ATOM 1461 O O . THR A 1 182 ? 21.267 -27.749 -31.756 1.00 84.56 182 THR A O 1
ATOM 1464 N N . TYR A 1 183 ? 19.934 -29.197 -32.836 1.00 88.38 183 TYR A N 1
ATOM 1465 C CA . TYR A 1 183 ? 19.957 -30.213 -31.786 1.00 88.38 183 TYR A CA 1
ATOM 1466 C C . TYR A 1 183 ? 21.351 -30.845 -31.675 1.00 88.38 183 TYR A C 1
ATOM 1468 O O . TYR A 1 183 ? 21.852 -31.407 -32.644 1.00 88.38 183 TYR A O 1
ATOM 1476 N N . GLU A 1 184 ? 21.954 -30.782 -30.487 1.00 88.81 184 GLU A N 1
ATOM 1477 C CA . GLU A 1 184 ? 23.306 -31.300 -30.215 1.00 88.81 184 GLU A CA 1
ATOM 1478 C C . GLU A 1 184 ? 23.297 -32.602 -29.399 1.00 88.81 184 GLU A C 1
ATOM 1480 O O . GLU A 1 184 ? 24.346 -33.126 -29.030 1.00 88.81 184 GLU A O 1
ATOM 1485 N N . GLY A 1 185 ? 22.120 -33.124 -29.047 1.00 90.25 185 GLY A N 1
ATOM 1486 C CA . GLY A 1 185 ? 21.988 -34.361 -28.280 1.00 90.25 185 GLY A CA 1
ATOM 1487 C C . GLY A 1 185 ? 21.232 -34.203 -26.964 1.00 90.25 185 GLY A C 1
ATOM 1488 O O . GLY A 1 185 ? 20.484 -33.248 -26.734 1.00 90.25 185 GLY A O 1
ATOM 1489 N N . ARG A 1 186 ? 21.390 -35.200 -26.094 1.00 90.62 186 ARG A N 1
ATOM 1490 C CA . ARG A 1 186 ? 20.746 -35.263 -24.780 1.00 90.62 186 ARG A CA 1
ATOM 1491 C C . ARG A 1 186 ? 21.763 -34.911 -23.691 1.00 90.62 186 ARG A C 1
ATOM 1493 O O . ARG A 1 186 ? 22.893 -35.375 -23.751 1.00 90.62 186 ARG A O 1
ATOM 1500 N N . ASN A 1 187 ? 21.356 -34.094 -22.724 1.00 89.44 187 ASN A N 1
ATOM 1501 C CA . ASN A 1 187 ? 22.151 -33.688 -21.568 1.00 89.44 187 ASN A CA 1
ATOM 1502 C C . ASN A 1 187 ? 21.376 -34.022 -20.290 1.00 89.44 187 ASN A C 1
ATOM 1504 O O . ASN A 1 187 ? 20.678 -33.180 -19.719 1.00 89.44 187 ASN A O 1
ATOM 1508 N N . ASP A 1 188 ? 21.453 -35.286 -19.900 1.00 92.94 188 ASP A N 1
ATOM 1509 C CA . ASP A 1 188 ? 20.814 -35.798 -18.699 1.00 92.94 188 ASP A CA 1
ATOM 1510 C C . ASP A 1 188 ? 21.807 -35.727 -17.538 1.00 92.94 188 ASP A C 1
ATOM 1512 O O . ASP A 1 188 ? 22.891 -36.310 -17.615 1.00 92.94 188 ASP A O 1
ATOM 1516 N N . LYS A 1 189 ? 21.470 -35.000 -16.470 1.00 91.50 189 LYS A N 1
ATOM 1517 C CA . LYS A 1 189 ? 22.403 -34.790 -15.357 1.00 91.50 189 LYS A CA 1
ATOM 1518 C C . LYS A 1 189 ? 21.717 -34.688 -14.007 1.00 91.50 189 LYS A C 1
ATOM 1520 O O . LYS A 1 189 ? 20.634 -34.116 -13.876 1.00 91.50 189 LYS A O 1
ATOM 1525 N N . ALA A 1 190 ? 22.408 -35.193 -12.990 1.00 93.25 190 ALA A N 1
ATOM 1526 C CA . ALA A 1 190 ? 22.082 -34.885 -11.610 1.00 93.25 190 ALA A CA 1
ATOM 1527 C C . ALA A 1 190 ? 22.436 -33.423 -11.310 1.00 93.25 190 ALA A C 1
ATOM 1529 O O . ALA A 1 190 ? 23.388 -32.867 -11.866 1.00 93.25 190 ALA A O 1
ATOM 1530 N N . PHE A 1 191 ? 21.672 -32.799 -10.423 1.00 91.19 191 PHE A N 1
ATOM 1531 C CA . PHE A 1 191 ? 21.930 -31.441 -9.972 1.00 91.19 191 PHE A CA 1
ATOM 1532 C C . PHE A 1 191 ? 21.609 -31.293 -8.488 1.00 91.19 191 PHE A C 1
ATOM 1534 O O . PHE A 1 191 ? 20.816 -32.040 -7.915 1.00 91.19 191 PHE A O 1
ATOM 1541 N N . LEU A 1 192 ? 22.223 -30.285 -7.885 1.00 91.50 192 LEU A N 1
ATOM 1542 C CA . LEU A 1 192 ? 21.939 -29.836 -6.533 1.00 91.50 192 LEU A CA 1
ATOM 1543 C C . LEU A 1 192 ? 21.446 -28.401 -6.623 1.00 91.50 192 LEU A C 1
ATOM 1545 O O . LEU A 1 192 ? 22.102 -27.594 -7.275 1.00 91.50 192 LEU A O 1
ATOM 1549 N N . MET A 1 193 ? 20.304 -28.097 -6.017 1.00 89.69 193 MET A N 1
ATOM 1550 C CA . MET A 1 193 ? 19.624 -26.810 -6.104 1.00 89.69 193 MET A CA 1
ATOM 1551 C C . MET A 1 193 ? 19.427 -26.213 -4.710 1.00 89.69 193 MET A C 1
ATOM 1553 O O . MET A 1 193 ? 18.633 -26.752 -3.931 1.00 89.69 193 MET A O 1
ATOM 1557 N N . PRO A 1 194 ? 20.116 -25.108 -4.372 1.00 90.06 194 PRO A N 1
ATOM 1558 C CA . PRO A 1 194 ? 19.802 -24.367 -3.161 1.00 90.06 194 PRO A CA 1
ATOM 1559 C C . PRO A 1 194 ? 18.405 -23.748 -3.285 1.00 90.06 194 PRO A C 1
ATOM 1561 O O . PRO A 1 194 ? 18.008 -23.277 -4.352 1.00 90.06 194 PRO A O 1
ATOM 1564 N N . LYS A 1 195 ? 17.657 -23.743 -2.183 1.00 88.69 195 LYS A N 1
ATOM 1565 C CA . LYS A 1 195 ? 16.336 -23.124 -2.078 1.00 88.69 195 LYS A CA 1
ATOM 1566 C C . LYS A 1 195 ? 16.420 -21.960 -1.104 1.00 88.69 195 LYS A C 1
ATOM 1568 O O . LYS A 1 195 ? 16.845 -22.142 0.032 1.00 88.69 195 LYS A O 1
ATOM 1573 N N . LEU A 1 196 ? 15.968 -20.794 -1.547 1.00 89.25 196 LEU A N 1
ATOM 1574 C CA . LEU A 1 196 ? 15.721 -19.631 -0.705 1.00 89.25 196 LEU A CA 1
ATOM 1575 C C . LEU A 1 196 ? 14.332 -19.093 -1.036 1.00 89.25 196 LEU A C 1
ATOM 1577 O O . LEU A 1 196 ? 13.974 -18.968 -2.210 1.00 89.25 196 LEU A O 1
ATOM 1581 N N . ALA A 1 197 ? 13.548 -18.791 -0.011 1.00 89.12 197 ALA A N 1
ATOM 1582 C CA . ALA A 1 197 ? 12.246 -18.168 -0.172 1.00 89.12 197 ALA A CA 1
ATOM 1583 C C . ALA A 1 197 ? 12.022 -17.105 0.898 1.00 89.12 197 ALA A C 1
ATOM 1585 O O . ALA A 1 197 ? 12.374 -17.295 2.063 1.00 89.12 197 ALA A O 1
ATOM 1586 N N . LEU A 1 198 ? 11.388 -16.012 0.480 1.00 93.31 198 LEU A N 1
ATOM 1587 C CA . LEU A 1 198 ? 10.772 -15.042 1.371 1.00 93.31 198 LEU A CA 1
ATOM 1588 C C . LEU A 1 198 ? 9.297 -14.986 1.001 1.00 93.31 198 LEU A C 1
ATOM 1590 O O . LEU A 1 198 ? 8.912 -14.401 -0.008 1.00 93.31 198 LEU A O 1
ATOM 1594 N N . ASN A 1 199 ? 8.485 -15.677 1.782 1.00 92.12 199 ASN A N 1
ATOM 1595 C CA . ASN A 1 199 ? 7.084 -15.894 1.497 1.00 92.12 199 ASN A CA 1
ATOM 1596 C C . ASN A 1 199 ? 6.218 -14.849 2.203 1.00 92.12 199 ASN A C 1
ATOM 1598 O O . ASN A 1 199 ? 6.346 -14.666 3.413 1.00 92.12 199 ASN A O 1
ATOM 1602 N N . LEU A 1 200 ? 5.290 -14.235 1.473 1.00 92.94 200 LEU A N 1
ATOM 1603 C CA . LEU A 1 200 ? 4.135 -13.547 2.039 1.00 92.94 200 LEU A CA 1
ATOM 1604 C C . LEU A 1 200 ? 2.962 -14.531 2.080 1.00 92.94 200 LEU A C 1
ATOM 1606 O O . LEU A 1 200 ? 2.566 -15.083 1.053 1.00 92.94 200 LEU A O 1
ATOM 1610 N N . VAL A 1 201 ? 2.423 -14.770 3.272 1.00 91.62 201 VAL A N 1
ATOM 1611 C CA . VAL A 1 201 ? 1.348 -15.734 3.524 1.00 91.62 201 VAL A CA 1
ATOM 1612 C C . VAL A 1 201 ? 0.099 -15.000 3.987 1.00 91.62 201 VAL A C 1
ATOM 1614 O O . VAL A 1 201 ? 0.131 -14.305 4.999 1.00 91.62 201 VAL A O 1
ATOM 1617 N N . PHE A 1 202 ? -1.002 -15.179 3.268 1.00 89.56 202 PHE A N 1
ATOM 1618 C CA . PHE A 1 202 ? -2.341 -14.742 3.637 1.00 89.56 202 PHE A CA 1
ATOM 1619 C C . PHE A 1 202 ? -3.101 -15.873 4.339 1.00 89.56 202 PHE A C 1
ATOM 1621 O O . PHE A 1 202 ? -3.232 -16.977 3.810 1.00 89.56 202 PHE A O 1
ATOM 1628 N N . ASP A 1 203 ? -3.627 -15.583 5.524 1.00 84.50 203 ASP A N 1
ATOM 1629 C CA . ASP A 1 203 ? -4.301 -16.530 6.403 1.00 84.50 203 ASP A CA 1
ATOM 1630 C C . ASP A 1 203 ? -5.738 -16.062 6.716 1.00 84.50 203 ASP A C 1
ATOM 1632 O O . ASP A 1 203 ? -5.953 -15.243 7.620 1.00 84.50 203 ASP A O 1
ATOM 1636 N N . PRO A 1 204 ? -6.749 -16.554 5.976 1.00 70.62 204 PRO A N 1
ATOM 1637 C CA . PRO A 1 204 ? -8.142 -16.145 6.139 1.00 70.62 204 PRO A CA 1
ATOM 1638 C C . PRO A 1 204 ? -8.771 -16.609 7.459 1.00 70.62 204 PRO A C 1
ATOM 1640 O O . PRO A 1 204 ? -9.789 -16.050 7.860 1.00 70.62 204 PRO A O 1
ATOM 1643 N N . ARG A 1 205 ? -8.176 -17.583 8.158 1.00 66.31 205 ARG A N 1
ATOM 1644 C CA . ARG A 1 205 ? -8.726 -18.203 9.380 1.00 66.31 205 ARG A CA 1
ATOM 1645 C C . ARG A 1 205 ? -8.781 -17.246 10.555 1.00 66.31 205 ARG A C 1
ATOM 1647 O O . ARG A 1 205 ? -9.604 -17.391 11.445 1.00 66.31 205 ARG A O 1
ATOM 1654 N N . LYS A 1 206 ? -7.906 -16.241 10.548 1.00 60.69 206 LYS A N 1
ATOM 1655 C CA . LYS A 1 206 ? -7.889 -15.213 11.583 1.00 60.69 206 LYS A CA 1
ATOM 1656 C C . LYS A 1 206 ? -9.047 -14.223 11.440 1.00 60.69 206 LYS A C 1
ATOM 1658 O O . LYS A 1 206 ? -9.169 -13.375 12.320 1.00 60.69 206 LYS A O 1
ATOM 1663 N N . LYS A 1 207 ? -9.862 -14.266 10.364 1.00 52.06 207 LYS A N 1
ATOM 1664 C CA . LYS A 1 207 ? -11.127 -13.505 10.249 1.00 52.06 207 LYS A CA 1
ATOM 1665 C C . LYS A 1 207 ? -12.051 -13.865 11.424 1.00 52.06 207 LYS A C 1
ATOM 1667 O O . LYS A 1 207 ? -12.172 -15.049 11.712 1.00 52.06 207 LYS A O 1
ATOM 1672 N N . PRO A 1 208 ? -12.685 -12.884 12.092 1.00 46.78 208 PRO A N 1
ATOM 1673 C CA . PRO A 1 208 ? -13.667 -13.195 13.121 1.00 46.78 208 PRO A CA 1
ATOM 1674 C C . PRO A 1 208 ? -14.776 -14.054 12.506 1.00 46.78 208 PRO A C 1
ATOM 1676 O O . PRO A 1 208 ? -15.357 -13.689 11.482 1.00 46.78 208 PRO A O 1
ATOM 1679 N N . VAL A 1 209 ? -15.011 -15.218 13.106 1.00 44.16 209 VAL A N 1
ATOM 1680 C CA . VAL A 1 209 ? -16.245 -15.980 12.912 1.00 44.16 209 VAL A CA 1
ATOM 1681 C C . VAL A 1 209 ? -17.339 -15.178 13.630 1.00 44.16 209 VAL A C 1
ATOM 1683 O O . VAL A 1 209 ? -17.089 -14.772 14.766 1.00 44.16 209 VAL A O 1
ATOM 1686 N N . PRO A 1 210 ? -18.497 -14.887 13.006 1.00 46.84 210 PRO A N 1
ATOM 1687 C CA . PRO A 1 210 ? -19.637 -14.337 13.731 1.00 46.84 210 PRO A CA 1
ATOM 1688 C C . PRO A 1 210 ? -19.952 -15.269 14.900 1.00 46.84 210 PRO A C 1
ATOM 1690 O O . PRO A 1 210 ? -20.115 -16.473 14.703 1.00 46.84 210 PRO A O 1
ATOM 1693 N N . GLU A 1 211 ? -19.947 -14.727 16.111 1.00 48.78 211 GLU A N 1
ATOM 1694 C CA . GLU A 1 211 ? -20.255 -15.480 17.321 1.00 48.78 211 GLU A CA 1
ATOM 1695 C C . GLU A 1 211 ? -21.674 -16.066 17.174 1.00 48.78 211 GLU A C 1
ATOM 1697 O O . GLU A 1 211 ? -22.581 -15.321 16.790 1.00 48.78 211 GLU A O 1
ATOM 1702 N N . PRO A 1 212 ? -21.895 -17.382 17.369 1.00 45.72 212 PRO A N 1
ATOM 1703 C CA . PRO A 1 212 ? -23.246 -17.923 17.322 1.00 45.72 212 PRO A CA 1
ATOM 1704 C C . PRO A 1 212 ? -24.073 -17.275 18.433 1.00 45.72 212 PRO A C 1
ATOM 1706 O O . PRO A 1 212 ? -23.629 -17.213 19.581 1.00 45.72 212 PRO A O 1
ATOM 1709 N N . GLU A 1 213 ? -25.258 -16.777 18.074 1.00 49.56 213 GLU A N 1
ATOM 1710 C CA . GLU A 1 213 ? -26.185 -16.151 19.015 1.00 49.56 213 GLU A CA 1
ATOM 1711 C C . GLU A 1 213 ? -26.417 -17.070 20.229 1.00 49.56 213 GLU A C 1
ATOM 1713 O O . GLU A 1 213 ? -26.601 -18.283 20.062 1.00 49.56 213 GLU A O 1
ATOM 1718 N N . PRO A 1 214 ? -26.389 -16.533 21.461 1.00 45.56 214 PRO A N 1
ATOM 1719 C CA . PRO A 1 214 ? -26.554 -17.350 22.650 1.00 45.56 214 PRO A CA 1
ATOM 1720 C C . PRO A 1 214 ? -27.953 -17.976 22.673 1.00 45.56 214 PRO A C 1
ATOM 1722 O O . PRO A 1 214 ? -28.970 -17.285 22.616 1.00 45.56 214 PRO A O 1
ATOM 1725 N N . VAL A 1 215 ? -28.002 -19.305 22.802 1.00 45.47 215 VAL A N 1
ATOM 1726 C CA . VAL A 1 215 ? -29.240 -20.045 23.066 1.00 45.47 215 VAL A CA 1
ATOM 1727 C C . VAL A 1 215 ? -29.777 -19.610 24.429 1.00 45.47 215 VAL A C 1
ATOM 1729 O O . VAL A 1 215 ? -29.135 -19.818 25.459 1.00 45.47 215 VAL A O 1
ATOM 1732 N N . VAL A 1 216 ? -30.967 -19.010 24.432 1.00 42.81 216 VAL A N 1
ATOM 1733 C CA . VAL A 1 216 ? -31.693 -18.622 25.645 1.00 42.81 216 VAL A CA 1
ATOM 1734 C C . VAL A 1 216 ? -32.161 -19.886 26.367 1.00 42.81 216 VAL A C 1
ATOM 1736 O O . VAL A 1 216 ? -33.103 -20.549 25.935 1.00 42.81 216 VAL A O 1
ATOM 1739 N N . VAL A 1 217 ? -31.510 -20.220 27.481 1.00 45.47 217 VAL A N 1
ATOM 1740 C CA . VAL A 1 217 ? -31.998 -21.231 28.426 1.00 45.47 217 VAL A CA 1
ATOM 1741 C C . VAL A 1 217 ? -32.829 -20.519 29.497 1.00 45.47 217 VAL A C 1
ATOM 1743 O O . VAL A 1 217 ? -32.327 -19.665 30.224 1.00 45.47 217 VAL A O 1
ATOM 1746 N N . ILE A 1 218 ? -34.120 -20.853 29.554 1.00 39.94 218 ILE A N 1
ATOM 1747 C CA . ILE A 1 218 ? -35.105 -20.369 30.538 1.00 39.94 218 ILE A CA 1
ATOM 1748 C C . ILE A 1 218 ? -34.759 -20.946 31.931 1.00 39.94 218 ILE A C 1
ATOM 1750 O O . ILE A 1 218 ? -34.285 -22.082 32.007 1.00 39.94 218 ILE A O 1
ATOM 1754 N N . PRO A 1 219 ? -34.948 -20.188 33.030 1.00 49.41 219 PRO A N 1
ATOM 1755 C CA . PRO A 1 219 ? -34.237 -20.430 34.279 1.00 49.41 219 PRO A CA 1
ATOM 1756 C C . PRO A 1 219 ? -34.857 -21.542 35.130 1.00 49.41 219 PRO A C 1
ATOM 1758 O O . PRO A 1 219 ? -36.078 -21.667 35.226 1.00 49.41 219 PRO A O 1
ATOM 1761 N N . VAL A 1 220 ? -33.992 -22.275 35.834 1.00 36.97 220 VAL A N 1
ATOM 1762 C CA . VAL A 1 220 ? -34.349 -22.994 37.062 1.00 36.97 220 VAL A CA 1
ATOM 1763 C C . VAL A 1 220 ? -33.697 -22.270 38.236 1.00 36.97 220 VAL A C 1
ATOM 1765 O O . VAL A 1 220 ? -32.514 -21.937 38.213 1.00 36.97 220 VAL A O 1
ATOM 1768 N N . ASP A 1 221 ? -34.545 -21.977 39.210 1.00 47.94 221 ASP A N 1
ATOM 1769 C CA . ASP A 1 221 ? -34.324 -21.159 40.391 1.00 47.94 221 ASP A CA 1
ATOM 1770 C C . ASP A 1 221 ? -33.374 -21.803 41.422 1.00 47.94 221 ASP A C 1
ATOM 1772 O O . ASP A 1 221 ? -33.178 -23.018 41.473 1.00 47.94 221 ASP A O 1
ATOM 1776 N N . THR A 1 222 ? -32.903 -20.943 42.324 1.00 45.12 222 THR A N 1
ATOM 1777 C CA . THR A 1 222 ? -32.251 -21.190 43.616 1.00 45.12 222 THR A CA 1
ATOM 1778 C C . THR A 1 222 ? -30.741 -21.448 43.612 1.00 45.12 222 THR A C 1
ATOM 1780 O O . THR A 1 222 ? -30.248 -22.567 43.565 1.00 45.12 222 THR A O 1
ATOM 1783 N N . MET A 1 223 ? -29.975 -20.370 43.781 1.00 38.66 223 MET A N 1
ATOM 1784 C CA . MET A 1 223 ? -29.333 -20.014 45.059 1.00 38.66 223 MET A CA 1
ATOM 1785 C C . MET A 1 223 ? -28.430 -18.800 44.830 1.00 38.66 223 MET A C 1
ATOM 1787 O O . MET A 1 223 ? -27.634 -18.758 43.901 1.00 38.66 223 MET A O 1
ATOM 1791 N N . LYS A 1 224 ? -28.603 -17.792 45.682 1.00 49.91 224 LYS A N 1
ATOM 1792 C CA . LYS A 1 224 ? -27.987 -16.466 45.618 1.00 49.91 224 LYS A CA 1
ATOM 1793 C C . LYS A 1 224 ? -26.525 -16.528 46.099 1.00 49.91 224 LYS A C 1
ATOM 1795 O O . LYS A 1 224 ? -26.327 -16.844 47.271 1.00 49.91 224 LYS A O 1
ATOM 1800 N N . PRO A 1 225 ? -25.518 -16.164 45.286 1.00 46.97 225 PRO A N 1
ATOM 1801 C CA . PRO A 1 225 ? -24.230 -15.707 45.790 1.00 46.97 225 PRO A CA 1
ATOM 1802 C C . PRO A 1 225 ? -24.208 -14.174 45.774 1.00 46.97 225 PRO A C 1
ATOM 1804 O O . PRO A 1 225 ? -24.748 -13.535 44.868 1.00 46.97 225 PRO A O 1
ATOM 1807 N N . GLU A 1 226 ? -23.607 -13.566 46.791 1.00 45.47 226 GLU A N 1
ATOM 1808 C CA . GLU A 1 226 ? -23.387 -12.119 46.822 1.00 45.47 226 GLU A CA 1
ATOM 1809 C C . GLU A 1 226 ? -22.566 -11.662 45.599 1.00 45.47 226 GLU A C 1
ATOM 1811 O O . GLU A 1 226 ? -21.612 -12.345 45.210 1.00 45.47 226 GLU A O 1
ATOM 1816 N N . PRO A 1 227 ? -22.912 -10.524 44.967 1.00 42.19 227 PRO A N 1
ATOM 1817 C CA . PRO A 1 227 ? -22.193 -10.050 43.797 1.00 42.19 227 PRO A CA 1
ATOM 1818 C C . PRO A 1 227 ? -20.822 -9.515 44.211 1.00 42.19 227 PRO A C 1
ATOM 1820 O O . PRO A 1 227 ? -20.700 -8.438 44.793 1.00 42.19 227 PRO A O 1
ATOM 1823 N N . ILE A 1 228 ? -19.772 -10.245 43.843 1.00 39.16 228 ILE A N 1
ATOM 1824 C CA . ILE A 1 228 ? -18.447 -9.651 43.673 1.00 39.16 228 ILE A CA 1
ATOM 1825 C C . ILE A 1 228 ? -18.590 -8.634 42.530 1.00 39.16 228 ILE A C 1
ATOM 1827 O O . ILE A 1 228 ? -19.062 -9.018 41.454 1.00 39.16 228 ILE A O 1
ATOM 1831 N N . PRO A 1 229 ? -18.217 -7.354 42.708 1.00 39.28 229 PRO A N 1
ATOM 1832 C CA . PRO A 1 229 ? -18.227 -6.404 41.611 1.00 39.28 229 PRO A CA 1
ATOM 1833 C C . PRO A 1 229 ? -17.205 -6.874 40.575 1.00 39.28 229 PRO A C 1
ATOM 1835 O O . PRO A 1 229 ? -15.996 -6.726 40.752 1.00 39.28 229 PRO A O 1
ATOM 1838 N N . VAL A 1 230 ? -17.692 -7.468 39.486 1.00 43.69 230 VAL A N 1
ATOM 1839 C CA . VAL A 1 230 ? -16.896 -7.666 38.279 1.00 43.69 230 VAL A CA 1
ATOM 1840 C C . VAL A 1 230 ? -16.640 -6.270 37.737 1.00 43.69 230 VAL A C 1
ATOM 1842 O O . VAL A 1 230 ? -17.472 -5.695 37.036 1.00 43.69 230 VAL A O 1
ATOM 1845 N N . VAL A 1 231 ? -15.500 -5.693 38.109 1.00 44.47 231 VAL A N 1
ATOM 1846 C CA . VAL A 1 231 ? -14.963 -4.515 37.438 1.00 44.47 231 VAL A CA 1
ATOM 1847 C C . VAL A 1 231 ? -14.690 -4.961 36.006 1.00 44.47 231 VAL A C 1
ATOM 1849 O O . VAL A 1 231 ? -13.656 -5.567 35.726 1.00 44.47 231 VAL A O 1
ATOM 1852 N N . LYS A 1 232 ? -15.652 -4.739 35.098 1.00 51.56 232 LYS A N 1
ATOM 1853 C CA . LYS A 1 232 ? -15.387 -4.841 33.663 1.00 51.56 232 LYS A CA 1
ATOM 1854 C C . LYS A 1 232 ? -14.191 -3.921 33.403 1.00 51.56 232 LYS A C 1
ATOM 1856 O O . LYS A 1 232 ? -14.270 -2.751 33.788 1.00 51.56 232 LYS A O 1
ATOM 1861 N N . PRO A 1 233 ? -13.076 -4.418 32.840 1.00 57.78 233 PRO A N 1
ATOM 1862 C CA . PRO A 1 233 ? -11.984 -3.534 32.468 1.00 57.78 233 PRO A CA 1
ATOM 1863 C C . PRO A 1 233 ? -12.557 -2.426 31.580 1.00 57.78 233 PRO A C 1
ATOM 1865 O O . PRO A 1 233 ? -13.394 -2.696 30.721 1.00 57.78 233 PRO A O 1
ATOM 1868 N N . ASP A 1 234 ? -12.167 -1.179 31.843 1.00 73.06 234 ASP A N 1
ATOM 1869 C CA . ASP A 1 234 ? -12.587 -0.003 31.073 1.00 73.06 234 ASP A CA 1
ATOM 1870 C C . ASP A 1 234 ? -11.941 -0.092 29.676 1.00 73.06 234 ASP A C 1
ATOM 1872 O O . ASP A 1 234 ? -10.876 0.477 29.421 1.00 73.06 234 ASP A O 1
ATOM 1876 N N . ILE A 1 235 ? -12.546 -0.911 28.803 1.00 78.31 235 ILE A N 1
ATOM 1877 C CA . ILE A 1 235 ? -12.068 -1.226 27.448 1.00 78.31 235 ILE A CA 1
ATOM 1878 C C . ILE A 1 235 ? -11.877 0.067 26.663 1.00 78.31 235 ILE A C 1
ATOM 1880 O O . ILE A 1 235 ? -10.886 0.199 25.953 1.00 78.31 235 ILE A O 1
ATOM 1884 N N . ILE A 1 236 ? -12.764 1.049 26.839 1.00 81.69 236 ILE A N 1
ATOM 1885 C CA . ILE A 1 236 ? -12.669 2.350 26.175 1.00 81.69 236 ILE A CA 1
ATOM 1886 C C . ILE A 1 236 ? -11.428 3.114 26.630 1.00 81.69 236 ILE A C 1
ATOM 1888 O O . ILE A 1 236 ? -10.700 3.641 25.791 1.00 81.69 236 ILE A O 1
ATOM 1892 N N . LYS A 1 237 ? -11.108 3.126 27.930 1.00 83.00 237 LYS A N 1
ATOM 1893 C CA . LYS A 1 237 ? -9.858 3.735 28.416 1.00 83.00 237 LYS A CA 1
ATOM 1894 C C . LYS A 1 237 ? -8.618 3.077 27.816 1.00 83.00 237 LYS A C 1
ATOM 1896 O O . LYS A 1 237 ? -7.686 3.787 27.444 1.00 83.00 237 LYS A O 1
ATOM 1901 N N . GLN A 1 238 ? -8.601 1.749 27.709 1.00 83.25 238 GLN A N 1
ATOM 1902 C CA . GLN A 1 238 ? -7.497 1.043 27.056 1.00 83.25 238 GLN A CA 1
ATOM 1903 C C . GLN A 1 238 ? -7.444 1.359 25.554 1.00 83.25 238 GLN A C 1
ATOM 1905 O O . GLN A 1 238 ? -6.378 1.668 25.024 1.00 83.25 238 GLN A O 1
ATOM 1910 N N . LEU A 1 239 ? -8.596 1.362 24.883 1.00 84.12 239 LEU A N 1
ATOM 1911 C CA . LEU A 1 239 ? -8.710 1.636 23.457 1.00 84.12 239 LEU A CA 1
ATOM 1912 C C . LEU A 1 239 ? -8.224 3.049 23.113 1.00 84.12 239 LEU A C 1
ATOM 1914 O O . LEU A 1 239 ? -7.491 3.201 22.139 1.00 84.12 239 LEU A O 1
ATOM 1918 N N . MET A 1 240 ? -8.566 4.057 23.923 1.00 83.12 240 MET A N 1
ATOM 1919 C CA . MET A 1 240 ? -8.067 5.432 23.783 1.00 83.12 240 MET A CA 1
ATOM 1920 C C . MET A 1 240 ? -6.554 5.523 24.019 1.00 83.12 240 MET A C 1
ATOM 1922 O O . MET A 1 240 ? -5.859 6.212 23.278 1.00 83.12 240 MET A O 1
ATOM 1926 N N . ALA A 1 241 ? -6.018 4.793 25.004 1.00 83.94 241 ALA A N 1
ATOM 1927 C CA . ALA A 1 241 ? -4.577 4.768 25.268 1.00 83.94 241 ALA A CA 1
ATOM 1928 C C . ALA A 1 241 ? -3.776 4.148 24.106 1.00 83.94 241 ALA A C 1
ATOM 1930 O O . ALA A 1 241 ? -2.676 4.600 23.792 1.00 83.94 241 ALA A O 1
ATOM 1931 N N . GLU A 1 242 ? -4.332 3.131 23.447 1.00 84.88 242 GLU A N 1
ATOM 1932 C CA . GLU A 1 242 ? -3.716 2.467 22.291 1.00 84.88 242 GLU A CA 1
ATOM 1933 C C . GLU A 1 242 ? -3.975 3.208 20.964 1.00 84.88 242 GLU A C 1
ATOM 1935 O O . GLU A 1 242 ? -3.268 2.997 19.972 1.00 84.88 242 GLU A O 1
ATOM 1940 N N . ASN A 1 243 ? -4.984 4.087 20.918 1.00 84.69 243 ASN A N 1
ATOM 1941 C CA . ASN A 1 243 ? -5.424 4.776 19.707 1.00 84.69 243 ASN A CA 1
ATOM 1942 C C . ASN A 1 243 ? -5.588 6.280 19.949 1.00 84.69 243 ASN A C 1
ATOM 1944 O O . ASN A 1 243 ? -6.701 6.730 20.213 1.00 84.69 243 ASN A O 1
ATOM 1948 N N . PRO A 1 244 ? -4.522 7.073 19.727 1.00 83.50 244 PRO A N 1
ATOM 1949 C CA . PRO A 1 244 ? -4.551 8.528 19.896 1.00 83.50 244 PRO A CA 1
ATOM 1950 C C . PRO A 1 244 ? -5.613 9.259 19.060 1.00 83.50 244 PRO A C 1
ATOM 1952 O O . PRO A 1 244 ? -5.943 10.395 19.367 1.00 83.50 244 PRO A O 1
ATOM 1955 N N . VAL A 1 245 ? -6.150 8.622 18.011 1.00 84.19 245 VAL A N 1
ATOM 1956 C CA . VAL A 1 245 ? -7.262 9.154 17.200 1.00 84.19 245 VAL A CA 1
ATOM 1957 C C . VAL A 1 245 ? -8.586 9.259 17.955 1.00 84.19 245 VAL A C 1
ATOM 1959 O O . VAL A 1 245 ? -9.476 10.005 17.544 1.00 84.19 245 VAL A O 1
ATOM 1962 N N . LEU A 1 246 ? -8.735 8.493 19.034 1.00 88.19 246 LEU A N 1
ATOM 1963 C CA . LEU A 1 246 ? -9.900 8.559 19.896 1.00 88.19 246 LEU A CA 1
ATOM 1964 C C . LEU A 1 246 ? -9.688 9.655 20.934 1.00 88.19 246 LEU A C 1
ATOM 1966 O O . LEU A 1 246 ? -8.914 9.492 21.877 1.00 88.19 246 LEU A O 1
ATOM 1970 N N . CYS A 1 247 ? -10.395 10.759 20.756 1.00 89.19 247 CYS A N 1
ATOM 1971 C CA . CYS A 1 247 ? -10.344 11.907 21.645 1.00 89.19 247 CYS A CA 1
ATOM 1972 C C . CYS A 1 247 ? -11.586 11.944 22.536 1.00 89.19 247 CYS A C 1
ATOM 1974 O O . CYS A 1 247 ? -12.670 11.527 22.122 1.00 89.19 247 CYS A O 1
ATOM 1976 N N . ASP A 1 248 ? -11.450 12.478 23.746 1.00 90.62 248 ASP A N 1
ATOM 1977 C CA . ASP A 1 248 ? -12.629 12.843 24.527 1.00 90.62 248 ASP A CA 1
ATOM 1978 C C . ASP A 1 248 ? -13.300 14.064 23.882 1.00 90.62 248 ASP A C 1
ATOM 1980 O O . ASP A 1 248 ? -12.629 14.947 23.337 1.00 90.62 248 ASP A O 1
ATOM 1984 N N . ILE A 1 249 ? -14.628 14.136 23.929 1.00 92.81 249 ILE A N 1
ATOM 1985 C CA . ILE A 1 249 ? -15.376 15.284 23.416 1.00 92.81 249 ILE A CA 1
ATOM 1986 C C . ILE A 1 249 ? -14.975 16.600 24.106 1.00 92.81 249 ILE A C 1
ATOM 1988 O O . ILE A 1 249 ? -15.067 17.656 23.480 1.00 92.81 249 ILE A O 1
ATOM 1992 N N . SER A 1 250 ? -14.453 16.569 25.341 1.00 89.62 250 SER A N 1
ATOM 1993 C CA . SER A 1 250 ? -13.911 17.763 26.015 1.00 89.62 250 SER A CA 1
ATOM 1994 C C . SER A 1 250 ? -12.698 18.375 25.299 1.00 89.62 250 SER A C 1
ATOM 1996 O O . SER A 1 250 ? -12.431 19.581 25.405 1.00 89.62 250 SER A O 1
ATOM 1998 N N . ASP A 1 251 ? -11.967 17.554 24.547 1.00 89.56 251 ASP A N 1
ATOM 1999 C CA . ASP A 1 251 ? -10.778 17.964 23.799 1.00 89.56 251 ASP A CA 1
ATOM 2000 C C . ASP A 1 251 ? -11.123 18.500 22.405 1.00 89.56 251 ASP A C 1
ATOM 2002 O O . ASP A 1 251 ? -10.238 18.987 21.698 1.00 89.56 251 ASP A O 1
ATOM 2006 N N . TYR A 1 252 ? -12.404 18.477 22.013 1.00 92.19 252 TYR A N 1
ATOM 2007 C CA . TYR A 1 252 ? -12.847 18.991 20.723 1.00 92.19 252 TYR A CA 1
ATOM 2008 C C . TYR A 1 252 ? -12.445 20.449 20.526 1.00 92.19 252 TYR A C 1
ATOM 2010 O O . TYR A 1 252 ? -12.680 21.320 21.371 1.00 92.19 252 TYR A O 1
ATOM 2018 N N . ARG A 1 253 ? -11.860 20.719 19.361 1.00 89.44 253 ARG A N 1
ATOM 2019 C CA . ARG A 1 253 ? -11.591 22.064 18.866 1.00 89.44 253 ARG A CA 1
ATOM 2020 C C . ARG A 1 253 ? -12.073 22.149 17.413 1.00 89.44 253 ARG A C 1
ATOM 2022 O O . ARG A 1 253 ? -11.804 21.219 16.644 1.00 89.44 253 ARG A O 1
ATOM 2029 N N . PRO A 1 254 ? -12.732 23.253 17.018 1.00 89.81 254 PRO A N 1
ATOM 2030 C CA . PRO A 1 254 ? -13.037 23.508 15.616 1.00 89.81 254 PRO A CA 1
ATOM 2031 C C . PRO A 1 254 ? -11.771 23.482 14.760 1.00 89.81 254 PRO A C 1
ATOM 2033 O O . PRO A 1 254 ? -10.673 23.781 15.244 1.00 89.81 254 PRO A O 1
ATOM 2036 N N . TYR A 1 255 ? -11.930 23.131 13.487 1.00 90.12 255 TYR A N 1
ATOM 2037 C CA . TYR A 1 255 ? -10.825 23.152 12.539 1.00 90.12 255 TYR A CA 1
ATOM 2038 C C . TYR A 1 255 ? -10.207 24.559 12.430 1.00 90.12 255 TYR A C 1
ATOM 2040 O O . TYR A 1 255 ? -10.907 25.551 12.227 1.00 90.12 255 TYR A O 1
ATOM 2048 N N . ASP A 1 256 ? -8.881 24.624 12.559 1.00 90.00 256 ASP A N 1
ATOM 2049 C CA . ASP A 1 256 ? -8.080 25.842 12.451 1.00 90.00 256 ASP A CA 1
ATOM 2050 C C . ASP A 1 256 ? -7.173 25.729 11.212 1.00 90.00 256 ASP A C 1
ATOM 2052 O O . ASP A 1 256 ? -6.197 24.973 11.245 1.00 90.00 256 ASP A O 1
ATOM 2056 N N . PRO A 1 257 ? -7.454 26.469 10.122 1.00 86.62 257 PRO A N 1
ATOM 2057 C CA . PRO A 1 257 ? -6.705 26.364 8.871 1.00 86.62 257 PRO A CA 1
ATOM 2058 C C . PRO A 1 257 ? -5.268 26.887 8.966 1.00 86.62 257 PRO A C 1
ATOM 2060 O O . PRO A 1 257 ? -4.491 26.711 8.028 1.00 86.62 257 PRO A O 1
ATOM 2063 N N . THR A 1 258 ? -4.891 27.527 10.078 1.00 87.25 258 THR A N 1
ATOM 2064 C CA . THR A 1 258 ? -3.522 28.016 10.303 1.00 87.25 258 THR A CA 1
ATOM 2065 C C . THR A 1 258 ? -2.596 26.951 10.888 1.00 87.25 258 THR A C 1
ATOM 2067 O O . THR A 1 258 ? -1.376 27.126 10.880 1.00 87.25 258 THR A O 1
ATOM 2070 N N . LYS A 1 259 ? -3.149 25.833 11.378 1.00 88.69 259 LYS A N 1
ATOM 2071 C CA . LYS A 1 259 ? -2.386 24.761 12.023 1.00 88.69 259 LYS A CA 1
ATOM 2072 C C . LYS A 1 259 ? -2.286 23.531 11.121 1.00 88.69 259 LYS A C 1
ATOM 2074 O O . LYS A 1 259 ? -3.312 23.044 10.651 1.00 88.69 259 LYS A O 1
ATOM 2079 N N . PRO A 1 260 ? -1.077 22.979 10.922 1.00 89.31 260 PRO A N 1
ATOM 2080 C CA . PRO A 1 260 ? -0.910 21.762 10.142 1.00 89.31 260 PRO A CA 1
ATOM 2081 C C . PRO A 1 260 ? -1.450 20.543 10.909 1.00 89.31 260 PRO A C 1
ATOM 2083 O O . PRO A 1 260 ? -0.976 20.206 11.996 1.00 89.31 260 PRO A O 1
ATOM 2086 N N . MET A 1 261 ? -2.417 19.851 10.316 1.00 87.62 261 MET A N 1
ATOM 2087 C CA . MET A 1 261 ? -2.971 18.571 10.749 1.00 87.62 261 MET A CA 1
ATOM 2088 C C . MET A 1 261 ? -1.956 17.431 10.678 1.00 87.62 261 MET A C 1
ATOM 2090 O O . MET A 1 261 ? -2.038 16.526 11.504 1.00 87.62 261 MET A O 1
ATOM 2094 N N . ARG A 1 262 ? -0.950 17.459 9.786 1.00 84.56 262 ARG A N 1
ATOM 2095 C CA . ARG A 1 262 ? 0.092 16.404 9.749 1.00 84.56 262 ARG A CA 1
ATOM 2096 C C . ARG A 1 262 ? 0.857 16.225 11.062 1.00 84.56 262 ARG A C 1
ATOM 2098 O O . ARG A 1 262 ? 1.437 15.164 11.273 1.00 84.56 262 ARG A O 1
ATOM 2105 N N . ARG A 1 263 ? 0.911 17.261 11.908 1.00 85.50 263 ARG A N 1
ATOM 2106 C CA . ARG A 1 263 ? 1.590 17.215 13.213 1.00 85.50 263 ARG A CA 1
ATOM 2107 C C . ARG A 1 263 ? 0.696 16.708 14.333 1.00 85.50 263 ARG A C 1
ATOM 2109 O O . ARG A 1 263 ? 1.184 16.480 15.437 1.00 85.50 263 ARG A O 1
ATOM 2116 N N . ASP A 1 264 ? -0.591 16.550 14.067 1.00 84.75 264 ASP A N 1
ATOM 2117 C CA . ASP A 1 264 ? -1.513 16.030 15.049 1.00 84.75 264 ASP A CA 1
ATOM 2118 C C . ASP A 1 264 ? -1.506 14.500 15.047 1.00 84.75 264 ASP A C 1
ATOM 2120 O O . ASP A 1 264 ? -2.003 13.849 14.129 1.00 84.75 264 ASP A O 1
ATOM 2124 N N . SER A 1 265 ? -0.978 13.922 16.124 1.00 79.19 265 SER A N 1
ATOM 2125 C CA . SER A 1 265 ? -0.961 12.476 16.342 1.00 79.19 265 SER A CA 1
ATOM 2126 C C . SER A 1 265 ? -2.354 11.855 16.484 1.00 79.19 265 SER A C 1
ATOM 2128 O O . SER A 1 265 ? -2.482 10.638 16.336 1.00 79.19 265 SER A O 1
ATOM 2130 N N . ALA A 1 266 ? -3.379 12.661 16.783 1.00 83.19 266 ALA A N 1
ATOM 2131 C CA . ALA A 1 266 ? -4.768 12.221 16.841 1.00 83.19 266 ALA A CA 1
ATOM 2132 C C . ALA A 1 266 ? -5.458 12.210 15.465 1.00 83.19 266 ALA A C 1
ATOM 2134 O O . ALA A 1 266 ? -6.546 11.657 15.325 1.00 83.19 266 ALA A O 1
ATOM 2135 N N . ALA A 1 267 ? -4.856 12.782 14.422 1.00 86.00 267 ALA A N 1
ATOM 2136 C CA . ALA A 1 267 ? -5.473 12.809 13.105 1.00 86.00 267 ALA A CA 1
ATOM 2137 C C . ALA A 1 267 ? -5.069 11.580 12.276 1.00 86.00 267 ALA A C 1
ATOM 2139 O O . ALA A 1 267 ? -3.890 11.267 12.100 1.00 86.00 267 ALA A O 1
ATOM 2140 N N . LEU A 1 268 ? -6.057 10.883 11.718 1.00 89.06 268 LEU A N 1
ATOM 2141 C CA . LEU A 1 268 ? -5.823 9.825 10.738 1.00 89.06 268 LEU A CA 1
ATOM 2142 C C . LEU A 1 268 ? -5.814 10.389 9.324 1.00 89.06 268 LEU A C 1
ATOM 2144 O O . LEU A 1 268 ? -6.708 11.141 8.953 1.00 89.06 268 LEU A O 1
ATOM 2148 N N . LEU A 1 269 ? -4.819 9.976 8.539 1.00 90.12 269 LEU A N 1
ATOM 2149 C CA . LEU A 1 269 ? -4.574 10.452 7.182 1.00 90.12 269 LEU A CA 1
ATOM 2150 C C . LEU A 1 269 ? -5.048 9.441 6.132 1.00 90.12 269 LEU A C 1
ATOM 2152 O O . LEU A 1 269 ? -4.621 8.282 6.123 1.00 90.12 269 LEU A O 1
ATOM 2156 N N . VAL A 1 270 ? -5.878 9.916 5.209 1.00 92.06 270 VAL A N 1
ATOM 2157 C CA . VAL A 1 270 ? -6.311 9.199 4.008 1.00 92.06 270 VAL A CA 1
ATOM 2158 C C . VAL A 1 270 ? -5.864 9.967 2.770 1.00 92.06 270 VAL A C 1
ATOM 2160 O O . VAL A 1 270 ? -5.855 11.193 2.764 1.00 92.06 270 VAL A O 1
ATOM 2163 N N . HIS A 1 271 ? -5.485 9.253 1.716 1.00 91.94 271 HIS A N 1
ATOM 2164 C CA . HIS A 1 271 ? -4.948 9.808 0.481 1.00 91.94 271 HIS A CA 1
ATOM 2165 C C . HIS A 1 271 ? -5.921 9.683 -0.694 1.00 91.94 271 HIS A C 1
ATOM 2167 O O . HIS A 1 271 ? -6.711 8.750 -0.782 1.00 91.94 271 HIS A O 1
ATOM 2173 N N . PHE A 1 272 ? -5.797 10.578 -1.662 1.00 91.25 272 PHE A N 1
ATOM 2174 C CA . PHE A 1 272 ? -6.538 10.558 -2.915 1.00 91.25 272 PHE A CA 1
ATOM 2175 C C . PHE A 1 272 ? -5.571 10.663 -4.090 1.00 91.25 272 PHE A C 1
ATOM 2177 O O . PHE A 1 272 ? -4.483 11.237 -3.980 1.00 91.25 272 PHE A O 1
ATOM 2184 N N . GLU A 1 273 ? -5.967 10.106 -5.229 1.00 89.88 273 GLU A N 1
ATOM 2185 C CA . GLU A 1 273 ? -5.234 10.320 -6.471 1.00 89.88 273 GLU A CA 1
ATOM 2186 C C . GLU A 1 273 ? -5.250 11.806 -6.860 1.00 89.88 273 GLU A C 1
ATOM 2188 O O . GLU A 1 273 ? -6.103 12.591 -6.424 1.00 89.88 273 GLU A O 1
ATOM 2193 N N . LEU A 1 274 ? -4.273 12.196 -7.681 1.00 87.44 274 LEU A N 1
ATOM 2194 C CA . LEU A 1 274 ? -4.169 13.562 -8.175 1.00 87.44 274 LEU A CA 1
ATOM 2195 C C . LEU A 1 274 ? -5.466 13.966 -8.874 1.00 87.44 274 LEU A C 1
ATOM 2197 O O . LEU A 1 274 ? -5.918 13.266 -9.775 1.00 87.44 274 LEU A O 1
ATOM 2201 N N . ASP A 1 275 ? -6.024 15.106 -8.466 1.00 87.06 275 ASP A N 1
ATOM 2202 C CA . ASP A 1 275 ? -7.229 15.683 -9.071 1.00 87.06 275 ASP A CA 1
ATOM 2203 C C . ASP A 1 275 ? -8.484 14.785 -8.987 1.00 87.06 275 ASP A C 1
ATOM 2205 O O . ASP A 1 275 ? -9.423 14.907 -9.772 1.00 87.06 275 ASP A O 1
ATOM 2209 N N . LYS A 1 276 ? -8.506 13.843 -8.033 1.00 91.31 276 LYS A N 1
ATOM 2210 C CA . LYS A 1 276 ? -9.633 12.933 -7.784 1.00 91.31 276 LYS A CA 1
ATOM 2211 C C . LYS A 1 276 ? -10.152 13.051 -6.356 1.00 91.31 276 LYS A C 1
ATOM 2213 O O . LYS A 1 276 ? -9.405 13.390 -5.435 1.00 91.31 276 LYS A O 1
ATOM 2218 N N . TYR A 1 277 ? -11.424 12.716 -6.175 1.00 91.88 277 TYR A N 1
ATOM 2219 C CA . TYR A 1 277 ? -12.068 12.521 -4.871 1.00 91.88 277 TYR A CA 1
ATOM 2220 C C . TYR A 1 277 ? -12.639 11.103 -4.704 1.00 91.88 277 TYR A C 1
ATOM 2222 O O . TYR A 1 277 ? -13.231 10.796 -3.673 1.00 91.88 277 TYR A O 1
ATOM 2230 N N . ASP A 1 278 ? -12.426 10.221 -5.687 1.00 91.94 278 ASP A N 1
ATOM 2231 C CA . ASP A 1 278 ? -12.772 8.806 -5.579 1.00 91.94 278 ASP A CA 1
ATOM 2232 C C . ASP A 1 278 ? -11.891 8.139 -4.517 1.00 91.94 278 ASP A C 1
ATOM 2234 O O . ASP A 1 278 ? -10.661 8.089 -4.637 1.00 91.94 278 ASP A O 1
ATOM 2238 N N . LEU A 1 279 ? -12.519 7.629 -3.458 1.00 93.06 279 LEU A N 1
ATOM 2239 C CA . LEU A 1 279 ? -11.806 6.992 -2.362 1.00 93.06 279 LEU A CA 1
ATOM 2240 C C . LEU A 1 279 ? -11.420 5.553 -2.730 1.00 93.06 279 LEU A C 1
ATOM 2242 O O . LEU A 1 279 ? -12.248 4.643 -2.724 1.00 93.06 279 LEU A O 1
ATOM 2246 N N . LYS A 1 280 ? -10.133 5.339 -3.008 1.00 93.12 280 LYS A N 1
ATOM 2247 C CA . LYS A 1 280 ? -9.564 4.027 -3.341 1.00 93.12 280 LYS A CA 1
ATOM 2248 C C . LYS A 1 280 ? -8.862 3.403 -2.141 1.00 93.12 280 LYS A C 1
ATOM 2250 O O . LYS A 1 280 ? -7.926 3.986 -1.595 1.00 93.12 280 LYS A O 1
ATOM 2255 N N . ARG A 1 281 ? -9.277 2.199 -1.737 1.00 93.56 281 ARG A N 1
ATOM 2256 C CA . ARG A 1 281 ? -8.649 1.470 -0.615 1.00 93.56 281 ARG A CA 1
ATOM 2257 C C . ARG A 1 281 ? -7.225 1.014 -0.939 1.00 93.56 281 ARG A C 1
ATOM 2259 O O . ARG A 1 281 ? -6.376 1.008 -0.057 1.00 93.56 281 ARG A O 1
ATOM 2266 N N . ASP A 1 282 ? -6.970 0.641 -2.187 1.00 92.00 282 ASP A N 1
ATOM 2267 C CA . ASP A 1 282 ? -5.679 0.168 -2.698 1.00 92.00 282 ASP A CA 1
ATOM 2268 C C . ASP A 1 282 ? -4.693 1.303 -3.028 1.00 92.00 282 ASP A C 1
ATOM 2270 O O . ASP A 1 282 ? -3.549 1.044 -3.399 1.00 92.00 282 ASP A O 1
ATOM 2274 N N . PHE A 1 283 ? -5.099 2.563 -2.853 1.00 89.75 283 PHE A N 1
ATOM 2275 C CA . PHE A 1 283 ? -4.218 3.707 -3.032 1.00 89.75 283 PHE A CA 1
ATOM 2276 C C . PHE A 1 283 ? -3.420 4.001 -1.753 1.00 89.75 283 PHE A C 1
ATOM 2278 O O . PHE A 1 283 ? -3.984 4.304 -0.700 1.00 89.75 283 PHE A O 1
ATOM 2285 N N . ARG A 1 284 ? -2.085 3.948 -1.851 1.00 88.12 284 ARG A N 1
ATOM 2286 C CA . ARG A 1 284 ? -1.154 4.186 -0.728 1.00 88.12 284 ARG A CA 1
ATOM 2287 C C . ARG A 1 284 ? -1.520 3.329 0.501 1.00 88.12 284 ARG A C 1
ATOM 2289 O O . ARG A 1 284 ? -1.688 2.120 0.378 1.00 88.12 284 ARG A O 1
ATOM 2296 N N . GLN A 1 285 ? -1.603 3.925 1.693 1.00 86.44 285 GLN A N 1
ATOM 2297 C CA . GLN A 1 285 ? -1.922 3.240 2.953 1.00 86.44 285 GLN A CA 1
ATOM 2298 C C . GLN A 1 285 ? -3.413 3.318 3.324 1.00 86.44 285 GLN A C 1
ATOM 2300 O O . GLN A 1 285 ? -3.779 3.000 4.457 1.00 86.44 285 GLN A O 1
ATOM 2305 N N . ASN A 1 286 ? -4.285 3.708 2.385 1.00 92.06 286 ASN A N 1
ATOM 2306 C CA . ASN A 1 286 ? -5.701 3.938 2.667 1.00 92.06 286 ASN A CA 1
ATOM 2307 C C . ASN A 1 286 ? -6.388 2.731 3.293 1.00 92.06 286 ASN A C 1
ATOM 2309 O O . ASN A 1 286 ? -7.113 2.906 4.264 1.00 92.06 286 ASN A O 1
ATOM 2313 N N . ALA A 1 287 ? -6.147 1.515 2.793 1.00 93.12 287 ALA A N 1
A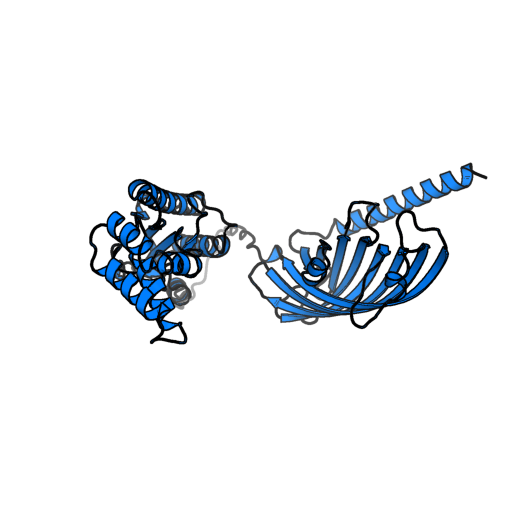TOM 2314 C CA . ALA A 1 287 ? -6.748 0.308 3.357 1.00 93.12 287 ALA A CA 1
ATOM 2315 C C . ALA A 1 287 ? -6.512 0.200 4.873 1.00 93.12 287 ALA A C 1
ATOM 2317 O O . ALA A 1 287 ? -7.463 -0.007 5.618 1.00 93.12 287 ALA A O 1
ATOM 2318 N N . ALA A 1 288 ? -5.276 0.412 5.336 1.00 90.00 288 ALA A N 1
ATOM 2319 C CA . ALA A 1 288 ? -4.943 0.342 6.756 1.00 90.00 288 ALA A CA 1
ATOM 2320 C C . ALA A 1 288 ? -5.619 1.457 7.571 1.00 90.00 288 ALA A C 1
ATOM 2322 O O . ALA A 1 288 ? -6.182 1.172 8.629 1.00 90.00 288 ALA A O 1
ATOM 2323 N N . THR A 1 289 ? -5.600 2.704 7.085 1.00 91.00 289 THR A N 1
ATOM 2324 C CA . THR A 1 289 ? -6.254 3.824 7.782 1.00 91.00 289 THR A CA 1
ATOM 2325 C C . THR A 1 289 ? -7.766 3.623 7.865 1.00 91.00 289 THR A C 1
ATOM 2327 O O . THR A 1 289 ? -8.349 3.741 8.940 1.00 91.00 289 THR A O 1
ATOM 2330 N N . LEU A 1 290 ? -8.402 3.281 6.745 1.00 93.56 290 LEU A N 1
ATOM 2331 C CA . LEU A 1 290 ? -9.848 3.096 6.643 1.00 93.56 290 LEU A CA 1
ATOM 2332 C C . LEU A 1 290 ? -10.334 1.909 7.484 1.00 93.56 290 LEU A C 1
ATOM 2334 O O . LEU A 1 290 ? -11.342 2.023 8.180 1.00 93.56 290 LEU A O 1
ATOM 2338 N N . ASP A 1 291 ? -9.600 0.792 7.473 1.00 91.94 291 ASP A N 1
ATOM 2339 C CA . ASP A 1 291 ? -9.913 -0.367 8.315 1.00 91.94 291 ASP A CA 1
ATOM 2340 C C . ASP A 1 291 ? -9.799 -0.010 9.803 1.00 91.94 291 ASP A C 1
ATOM 2342 O O . ASP A 1 291 ? -10.650 -0.415 10.600 1.00 91.94 291 ASP A O 1
ATOM 2346 N N . ARG A 1 292 ? -8.788 0.790 10.178 1.00 89.12 292 ARG A N 1
ATOM 2347 C CA . ARG A 1 292 ? -8.615 1.274 11.552 1.00 89.12 292 ARG A CA 1
ATOM 2348 C C . ARG A 1 292 ? -9.809 2.118 11.986 1.00 89.12 292 ARG A C 1
ATOM 2350 O O . ARG A 1 292 ? -10.411 1.794 13.004 1.00 89.12 292 ARG A O 1
ATOM 2357 N N . VAL A 1 293 ? -10.190 3.124 11.199 1.00 89.69 293 VAL A N 1
ATOM 2358 C CA . VAL A 1 293 ? -11.352 3.993 11.464 1.00 89.69 293 VAL A CA 1
ATOM 2359 C C . VAL A 1 293 ? -12.611 3.165 11.678 1.00 89.69 293 VAL A C 1
ATOM 2361 O O . VAL A 1 293 ? -13.210 3.243 12.745 1.00 89.69 293 VAL A O 1
ATOM 2364 N N . ILE A 1 294 ? -12.962 2.308 10.712 1.00 92.69 294 ILE A N 1
ATOM 2365 C CA . ILE A 1 294 ? -14.169 1.475 10.790 1.00 92.69 294 ILE A CA 1
ATOM 2366 C C . ILE A 1 294 ? -14.133 0.598 12.044 1.00 92.69 294 ILE A C 1
ATOM 2368 O O . ILE A 1 294 ? -15.133 0.489 12.752 1.00 92.69 294 ILE A O 1
ATOM 2372 N N . SER A 1 295 ? -12.991 -0.035 12.331 1.00 89.56 295 SER A N 1
ATOM 2373 C CA . SER A 1 295 ? -12.864 -0.919 13.491 1.00 89.56 295 SER A CA 1
ATOM 2374 C C . SER A 1 295 ? -13.033 -0.180 14.818 1.00 89.56 295 SER A C 1
ATOM 2376 O O . SER A 1 295 ? -13.656 -0.724 15.727 1.00 89.56 295 SER A O 1
ATOM 2378 N N . LEU A 1 296 ? -12.508 1.043 14.936 1.00 89.62 296 LEU A N 1
ATOM 2379 C CA . LEU A 1 296 ? -12.618 1.847 16.150 1.00 89.62 296 LEU A CA 1
ATOM 2380 C C . LEU A 1 296 ? -14.039 2.382 16.317 1.00 89.62 296 LEU A C 1
ATOM 2382 O O . LEU A 1 296 ? -14.617 2.227 17.389 1.00 89.62 296 LEU A O 1
ATOM 2386 N N . THR A 1 297 ? -14.642 2.921 15.253 1.00 89.19 297 THR A N 1
ATOM 2387 C CA . THR A 1 297 ? -16.032 3.395 15.289 1.00 89.19 297 THR A CA 1
ATOM 2388 C C . THR A 1 297 ? -16.990 2.258 15.651 1.00 89.19 297 THR A C 1
ATOM 2390 O O . THR A 1 297 ? -17.825 2.444 16.527 1.00 89.19 297 THR A O 1
ATOM 2393 N N . ARG A 1 298 ? -16.840 1.055 15.070 1.00 89.06 298 ARG A N 1
ATOM 2394 C CA . ARG A 1 298 ? -17.678 -0.112 15.422 1.00 89.06 298 ARG A CA 1
ATOM 2395 C C . ARG A 1 298 ? -17.525 -0.536 16.879 1.00 89.06 298 ARG A C 1
ATOM 2397 O O . ARG A 1 298 ? -18.527 -0.843 17.512 1.00 89.06 298 ARG A O 1
ATOM 2404 N N . GLN A 1 299 ? -16.297 -0.554 17.400 1.00 85.69 299 GLN A N 1
ATOM 2405 C CA . GLN A 1 299 ? -16.052 -0.899 18.803 1.00 85.69 299 GLN A CA 1
ATOM 2406 C C . GLN A 1 299 ? -16.741 0.084 19.751 1.00 85.69 299 GLN A C 1
ATOM 2408 O O . GLN A 1 299 ? -17.351 -0.356 20.714 1.00 85.69 299 GLN A O 1
ATOM 2413 N N . ILE A 1 300 ? -16.699 1.388 19.457 1.00 87.81 300 ILE A N 1
ATOM 2414 C CA . ILE A 1 300 ? -17.342 2.408 20.300 1.00 87.81 300 ILE A CA 1
ATOM 2415 C C . ILE A 1 300 ? -18.867 2.368 20.156 1.00 87.81 300 ILE A C 1
ATOM 2417 O O . ILE A 1 300 ? -19.571 2.485 21.149 1.00 87.81 300 ILE A O 1
ATOM 2421 N N . VAL A 1 301 ? -19.396 2.182 18.942 1.00 86.31 301 VAL A N 1
ATOM 2422 C CA . VAL A 1 301 ? -20.850 2.091 18.710 1.00 86.31 301 VAL A CA 1
ATOM 2423 C C . VAL A 1 301 ? -21.459 0.868 19.406 1.00 86.31 301 VAL A C 1
ATOM 2425 O O . VAL A 1 301 ? -22.575 0.950 19.910 1.00 86.31 301 VAL A O 1
ATOM 2428 N N . ALA A 1 302 ? -20.734 -0.252 19.465 1.00 83.81 302 ALA A N 1
ATOM 2429 C CA . ALA A 1 302 ? -21.172 -1.458 20.169 1.00 83.81 302 ALA A CA 1
ATOM 2430 C C . ALA A 1 302 ? -20.990 -1.385 21.699 1.00 83.81 302 ALA A C 1
ATOM 2432 O O . ALA A 1 302 ? -21.460 -2.272 22.413 1.00 83.81 302 ALA A O 1
ATOM 2433 N N . ASP A 1 303 ? -20.297 -0.366 22.210 1.00 82.81 303 ASP A N 1
ATOM 2434 C CA . ASP A 1 303 ? -19.975 -0.242 23.626 1.00 82.81 303 ASP A CA 1
ATOM 2435 C C . ASP A 1 303 ? -21.107 0.436 24.421 1.00 82.81 303 ASP A C 1
ATOM 2437 O O . ASP A 1 303 ? -21.742 1.400 23.989 1.00 82.81 303 ASP A O 1
ATOM 2441 N N . SER A 1 304 ? -21.373 -0.068 25.629 1.00 80.62 304 SER A N 1
ATOM 2442 C CA . SER A 1 304 ? -22.426 0.471 26.501 1.00 80.62 304 SER A CA 1
ATOM 2443 C C . SER A 1 304 ? -21.966 1.637 27.384 1.00 80.62 304 SER A C 1
ATOM 2445 O O . SER A 1 304 ? -22.798 2.272 28.025 1.00 80.62 304 SER A O 1
ATOM 2447 N N . THR A 1 305 ? -20.659 1.896 27.466 1.00 84.06 305 THR A N 1
ATOM 2448 C CA . THR A 1 305 ? -20.018 2.856 28.386 1.00 84.06 305 THR A CA 1
ATOM 2449 C C . THR A 1 305 ? -19.550 4.139 27.702 1.00 84.06 305 THR A C 1
ATOM 2451 O O . THR A 1 305 ? -19.307 5.138 28.377 1.00 84.06 305 THR A O 1
ATOM 2454 N N . ALA A 1 306 ? -19.476 4.153 26.373 1.00 86.69 306 ALA A N 1
ATOM 2455 C CA . ALA A 1 306 ? -19.176 5.336 25.581 1.00 86.69 306 ALA A CA 1
ATOM 2456 C C . ALA A 1 306 ? -20.111 5.466 24.375 1.00 86.69 306 ALA A C 1
ATOM 2458 O O . ALA A 1 306 ? -20.880 4.566 24.040 1.00 86.69 306 ALA A O 1
ATOM 2459 N N . GLU A 1 307 ? -20.064 6.623 23.730 1.00 89.81 307 GLU A N 1
ATOM 2460 C CA . GLU A 1 307 ? -20.689 6.846 22.433 1.00 89.81 307 GLU A CA 1
ATOM 2461 C C . GLU A 1 307 ? -19.847 7.780 21.575 1.00 89.81 307 GLU A C 1
ATOM 2463 O O . GLU A 1 307 ? -19.198 8.698 22.079 1.00 89.81 307 GLU A O 1
ATOM 2468 N N . VAL A 1 308 ? -19.868 7.553 20.261 1.00 91.38 308 VAL A N 1
ATOM 2469 C CA . VAL A 1 308 ? -19.288 8.492 19.302 1.00 91.38 308 VAL A CA 1
ATOM 2470 C C . VAL A 1 308 ? -20.168 9.736 19.279 1.00 91.38 308 VAL A C 1
ATOM 2472 O O . VAL A 1 308 ? -21.349 9.659 18.945 1.00 91.38 308 VAL A O 1
ATOM 2475 N N . ARG A 1 309 ? -19.593 10.885 19.631 1.00 93.19 309 ARG A N 1
ATOM 2476 C CA . ARG A 1 309 ? -20.289 12.175 19.587 1.00 93.19 309 ARG A CA 1
ATOM 2477 C C . ARG A 1 309 ? -20.050 12.914 18.289 1.00 93.19 309 ARG A C 1
ATOM 2479 O O . ARG A 1 309 ? -20.977 13.525 17.767 1.00 93.19 309 ARG A O 1
ATOM 2486 N N . LEU A 1 310 ? -18.819 12.864 17.787 1.00 94.62 310 LEU A N 1
ATOM 2487 C CA . LEU A 1 310 ? -18.429 13.621 16.610 1.00 94.62 310 LEU A CA 1
ATOM 2488 C C . LEU A 1 310 ? -17.298 12.929 15.854 1.00 94.62 310 LEU A C 1
ATOM 2490 O O . LEU A 1 310 ? -16.305 12.511 16.439 1.00 94.62 310 LEU A O 1
ATOM 2494 N N . ILE A 1 311 ? -17.416 12.872 14.537 1.00 94.44 311 ILE A N 1
ATOM 2495 C CA . ILE A 1 311 ? -16.360 12.506 13.604 1.00 94.44 311 ILE A CA 1
ATOM 2496 C C . ILE A 1 311 ? -16.069 13.758 12.780 1.00 94.44 311 ILE A C 1
ATOM 2498 O O . ILE A 1 311 ? -16.858 14.148 11.920 1.00 94.44 311 ILE A O 1
ATOM 2502 N N . GLN A 1 312 ? -14.946 14.407 13.072 1.00 94.50 312 GLN A N 1
ATOM 2503 C CA . GLN A 1 312 ? -14.500 15.586 12.334 1.00 94.50 312 GLN A CA 1
ATOM 2504 C C . GLN A 1 312 ? -13.660 15.123 11.148 1.00 94.50 312 GLN A C 1
ATOM 2506 O O . GLN A 1 312 ? -12.705 14.364 11.335 1.00 94.50 312 GLN A O 1
ATOM 2511 N N . ILE A 1 313 ? -14.012 15.561 9.941 1.00 95.31 313 ILE A N 1
ATOM 2512 C CA . ILE A 1 313 ? -13.326 15.208 8.697 1.00 95.31 313 ILE A CA 1
ATOM 2513 C C . ILE A 1 313 ? -12.949 16.488 7.964 1.00 95.31 313 ILE A C 1
ATOM 2515 O O . ILE A 1 313 ? -13.804 17.312 7.645 1.00 95.31 313 ILE A O 1
ATOM 2519 N N . ILE A 1 314 ? -11.667 16.619 7.639 1.00 94.00 314 ILE A N 1
ATOM 2520 C CA . ILE A 1 314 ? -11.124 17.756 6.907 1.00 94.00 314 ILE A CA 1
ATOM 2521 C C . ILE A 1 314 ? -10.565 17.257 5.584 1.00 94.00 314 ILE A C 1
ATOM 2523 O O . ILE A 1 314 ? -9.636 16.450 5.566 1.00 94.00 314 ILE A O 1
ATOM 2527 N N . GLY A 1 315 ? -11.127 17.727 4.475 1.00 92.81 315 GLY A N 1
ATOM 2528 C CA . GLY A 1 315 ? -10.636 17.402 3.141 1.00 92.81 315 GLY A CA 1
ATOM 2529 C C . GLY A 1 315 ? -9.745 18.507 2.587 1.00 92.81 315 GLY A C 1
ATOM 2530 O O . GLY A 1 315 ? -10.120 19.676 2.608 1.00 92.81 315 GLY A O 1
ATOM 2531 N N . PHE A 1 316 ? -8.577 18.133 2.074 1.00 90.50 316 PHE A N 1
ATOM 2532 C CA . PHE A 1 316 ? -7.583 19.047 1.522 1.00 90.50 316 PHE A CA 1
ATOM 2533 C C . PHE A 1 316 ? -7.360 18.812 0.034 1.00 90.50 316 PHE A C 1
ATOM 2535 O O . PHE A 1 316 ? -7.541 17.704 -0.487 1.00 90.50 316 PHE A O 1
ATOM 2542 N N . ALA A 1 317 ? -6.895 19.856 -0.639 1.00 88.50 317 ALA A N 1
ATOM 2543 C CA . ALA A 1 317 ? -6.462 19.824 -2.021 1.00 88.50 317 ALA A CA 1
ATOM 2544 C C . ALA A 1 317 ? -5.096 20.484 -2.228 1.00 88.50 317 ALA A C 1
ATOM 2546 O O . ALA A 1 317 ? -4.488 21.070 -1.326 1.00 88.50 317 ALA A O 1
ATOM 2547 N N . SER A 1 318 ? -4.596 20.321 -3.453 1.00 83.62 318 SER A N 1
ATOM 2548 C CA . SER A 1 318 ? -3.315 20.874 -3.872 1.00 83.62 318 SER A CA 1
ATOM 2549 C C . SER A 1 318 ? -3.330 22.396 -3.802 1.00 83.62 318 SER A C 1
ATOM 2551 O O . SER A 1 318 ? -4.365 22.998 -4.039 1.00 83.62 318 SER A O 1
ATOM 2553 N N . ILE A 1 319 ? -2.171 23.012 -3.546 1.00 85.31 319 ILE A N 1
ATOM 2554 C CA . ILE A 1 319 ? -1.982 24.466 -3.715 1.00 85.31 319 ILE A CA 1
ATOM 2555 C C . ILE A 1 319 ? -1.673 24.857 -5.170 1.00 85.31 319 ILE A C 1
ATOM 2557 O O . ILE A 1 319 ? -1.366 26.003 -5.465 1.00 85.31 319 ILE A O 1
ATOM 2561 N N . GLU A 1 320 ? -1.688 23.875 -6.079 1.00 83.88 320 GLU A N 1
ATOM 2562 C CA . GLU A 1 320 ? -1.581 24.099 -7.519 1.00 83.88 320 GLU A CA 1
ATOM 2563 C C . GLU A 1 320 ? -2.965 24.140 -8.158 1.00 83.88 320 GLU A C 1
ATOM 2565 O O . GLU A 1 320 ? -3.771 23.233 -7.940 1.00 83.88 320 GLU A O 1
ATOM 2570 N N . GLY A 1 321 ? -3.191 25.111 -9.042 1.00 82.50 321 GLY A N 1
ATOM 2571 C CA . GLY A 1 321 ? -4.377 25.152 -9.893 1.00 82.50 321 GLY A CA 1
ATOM 2572 C C . GLY A 1 321 ? -5.322 26.286 -9.526 1.00 82.50 321 GLY A C 1
ATOM 2573 O O . GLY A 1 321 ? -4.905 27.323 -9.037 1.00 82.50 321 GLY A O 1
ATOM 2574 N N . ARG A 1 322 ? -6.607 26.134 -9.854 1.00 87.38 322 ARG A N 1
ATOM 2575 C CA . ARG A 1 322 ? -7.610 27.164 -9.553 1.00 87.38 322 ARG A CA 1
ATOM 2576 C C . ARG A 1 322 ? -8.151 26.935 -8.145 1.00 87.38 322 ARG A C 1
ATOM 2578 O O . ARG A 1 322 ? -8.702 25.862 -7.908 1.00 87.38 322 ARG A O 1
ATOM 2585 N N . ILE A 1 323 ? -8.132 27.963 -7.293 1.00 86.81 323 ILE A N 1
ATOM 2586 C CA . ILE A 1 323 ? -8.638 27.900 -5.907 1.00 86.81 323 ILE A CA 1
ATOM 2587 C C . ILE A 1 323 ? -10.018 27.237 -5.829 1.00 86.81 323 ILE A C 1
ATOM 2589 O O . ILE A 1 323 ? -10.176 26.228 -5.154 1.00 86.81 323 ILE A O 1
ATOM 2593 N N . ARG A 1 324 ? -11.000 27.722 -6.606 1.00 88.62 324 ARG A N 1
ATOM 2594 C CA . ARG A 1 324 ? -12.375 27.173 -6.603 1.00 88.62 324 ARG A CA 1
ATOM 2595 C C . ARG A 1 324 ? -12.441 25.671 -6.897 1.00 88.62 324 ARG A C 1
ATOM 2597 O O . ARG A 1 324 ? -13.320 24.975 -6.402 1.00 88.62 324 ARG A O 1
ATOM 2604 N N . HIS A 1 325 ? -11.546 25.178 -7.750 1.00 89.44 325 HIS A N 1
ATOM 2605 C CA . HIS A 1 325 ? -11.483 23.758 -8.093 1.00 89.44 325 HIS A CA 1
ATOM 2606 C C . HIS A 1 325 ? -10.890 22.942 -6.941 1.00 89.44 325 HIS A C 1
ATOM 2608 O O . HIS A 1 325 ? -11.426 21.894 -6.592 1.00 89.44 325 HIS A O 1
ATOM 2614 N N . ASN A 1 326 ? -9.835 23.456 -6.307 1.00 89.81 326 ASN A N 1
ATOM 2615 C CA . ASN A 1 326 ? -9.206 22.839 -5.140 1.00 89.81 326 ASN A CA 1
ATOM 2616 C C . ASN A 1 326 ? -10.145 22.821 -3.924 1.00 89.81 326 ASN A C 1
ATOM 2618 O O . ASN A 1 326 ? -10.253 21.799 -3.251 1.00 89.81 326 ASN A O 1
ATOM 2622 N N . GLU A 1 327 ? -10.894 23.898 -3.690 1.00 90.31 327 GLU A N 1
ATOM 2623 C CA . GLU A 1 327 ? -11.948 23.941 -2.672 1.00 90.31 327 GLU A CA 1
ATOM 2624 C C . GLU A 1 327 ? -13.007 22.862 -2.928 1.00 90.31 327 GLU A C 1
ATOM 2626 O O . GLU A 1 327 ? -13.314 22.081 -2.030 1.00 90.31 327 GLU A O 1
ATOM 2631 N N . MET A 1 328 ? -13.516 22.744 -4.158 1.00 93.50 328 MET A N 1
ATOM 2632 C CA . MET A 1 328 ? -14.478 21.692 -4.505 1.00 93.50 328 MET A CA 1
ATOM 2633 C C . MET A 1 328 ? -13.903 20.289 -4.257 1.00 93.50 328 MET A C 1
ATOM 2635 O O . MET A 1 328 ? -14.575 19.446 -3.662 1.00 93.50 328 MET A O 1
ATOM 2639 N N . LEU A 1 329 ? -12.650 20.037 -4.651 1.00 92.31 329 LEU A N 1
ATOM 2640 C CA . LEU A 1 329 ? -11.986 18.757 -4.390 1.00 92.31 329 LEU A CA 1
ATOM 2641 C C . LEU A 1 329 ? -11.882 18.452 -2.892 1.00 92.31 329 LEU A C 1
ATOM 2643 O O . LEU A 1 329 ? -12.165 17.324 -2.490 1.00 92.31 329 LEU A O 1
ATOM 2647 N N . GLY A 1 330 ? -11.473 19.429 -2.077 1.00 91.62 330 GLY A N 1
ATOM 2648 C CA . GLY A 1 330 ? -11.374 19.279 -0.624 1.00 91.62 330 GLY A CA 1
ATOM 2649 C C . GLY A 1 330 ? -12.717 18.889 -0.008 1.00 91.62 330 GLY A C 1
ATOM 2650 O O . GLY A 1 330 ? -12.813 17.888 0.703 1.00 91.62 330 GLY A O 1
ATOM 2651 N N . GLU A 1 331 ? -13.783 19.601 -0.369 1.00 93.50 331 GLU A N 1
ATOM 2652 C CA . GLU A 1 331 ? -15.142 19.294 0.084 1.00 93.50 331 GLU A CA 1
ATOM 2653 C C . GLU A 1 331 ? -15.594 17.884 -0.330 1.00 93.50 331 GLU A C 1
ATOM 2655 O O . GLU A 1 331 ? -16.023 17.092 0.514 1.00 93.50 331 GLU A O 1
ATOM 2660 N N . GLN A 1 332 ? -15.441 17.521 -1.609 1.00 95.38 332 GLN A N 1
ATOM 2661 C CA . GLN A 1 332 ? -15.859 16.204 -2.102 1.00 95.38 332 GLN A CA 1
ATOM 2662 C C . GLN A 1 332 ? -15.079 15.056 -1.452 1.00 95.38 332 GLN A C 1
ATOM 2664 O O . GLN A 1 332 ? -15.641 13.987 -1.215 1.00 95.38 332 GLN A O 1
ATOM 2669 N N . ARG A 1 333 ? -13.808 15.267 -1.096 1.00 94.75 333 ARG A N 1
ATOM 2670 C CA . ARG A 1 333 ? -12.996 14.282 -0.364 1.00 94.75 333 ARG A CA 1
ATOM 2671 C C . ARG A 1 333 ? -13.506 14.052 1.056 1.00 94.75 333 ARG A C 1
ATOM 2673 O O . ARG A 1 333 ? -13.580 12.901 1.490 1.00 94.75 333 ARG A O 1
ATOM 2680 N N . ALA A 1 334 ? -13.899 15.115 1.761 1.00 95.06 334 ALA A N 1
ATOM 2681 C CA . ALA A 1 334 ? -14.515 14.991 3.082 1.00 95.06 334 ALA A CA 1
ATOM 2682 C C . ALA A 1 334 ? -15.854 14.233 3.004 1.00 95.06 334 ALA A C 1
ATOM 2684 O O . ALA A 1 334 ? -16.104 13.319 3.793 1.00 95.06 334 ALA A O 1
ATOM 2685 N N . ILE A 1 335 ? -16.675 14.542 1.993 1.00 96.06 335 ILE A N 1
ATOM 2686 C CA . ILE A 1 335 ? -17.942 13.845 1.723 1.00 96.06 335 ILE A CA 1
ATOM 2687 C C . ILE A 1 335 ? -17.707 12.363 1.392 1.00 96.06 335 ILE A C 1
ATOM 2689 O O . ILE A 1 335 ? -18.422 11.501 1.903 1.00 96.06 335 ILE A O 1
ATOM 2693 N N . ALA A 1 336 ? -16.709 12.046 0.564 1.00 95.94 336 ALA A N 1
ATOM 2694 C CA . ALA A 1 336 ? -16.380 10.670 0.195 1.00 95.94 336 ALA A CA 1
ATOM 2695 C C . ALA A 1 336 ? -15.982 9.828 1.417 1.00 95.94 336 ALA A C 1
ATOM 2697 O O . ALA A 1 336 ? -16.439 8.693 1.558 1.00 95.94 336 ALA A O 1
ATOM 2698 N N . LEU A 1 337 ? -15.185 10.395 2.331 1.00 95.00 337 LEU A N 1
ATOM 2699 C CA . LEU A 1 337 ? -14.819 9.739 3.590 1.00 95.00 337 LEU A CA 1
ATOM 2700 C C . LEU A 1 337 ? -16.023 9.509 4.501 1.00 95.00 337 LEU A C 1
ATOM 2702 O O . LEU A 1 337 ? -16.184 8.407 5.023 1.00 95.00 337 LEU A O 1
ATOM 2706 N N . LYS A 1 338 ? -16.888 10.516 4.660 1.00 95.81 338 LYS A N 1
ATOM 2707 C CA . LYS A 1 338 ? -18.132 10.387 5.430 1.00 95.81 338 LYS A CA 1
ATOM 2708 C C . LYS A 1 338 ? -18.998 9.242 4.912 1.00 95.81 338 LYS A C 1
ATOM 2710 O O . LYS A 1 338 ? -19.354 8.360 5.689 1.00 95.81 338 LYS A O 1
ATOM 2715 N N . ARG A 1 339 ? -19.273 9.221 3.602 1.00 95.81 339 ARG A N 1
ATOM 2716 C CA . ARG A 1 339 ? -20.074 8.166 2.959 1.00 95.81 339 ARG A CA 1
ATOM 2717 C C . ARG A 1 339 ? -19.474 6.788 3.194 1.00 95.81 339 ARG A C 1
ATOM 2719 O O . ARG A 1 339 ? -20.173 5.887 3.630 1.00 95.81 339 ARG A O 1
ATOM 2726 N N . TYR A 1 340 ? -18.163 6.655 3.008 1.00 95.00 340 TYR A N 1
ATOM 2727 C CA . TYR A 1 340 ? -17.472 5.390 3.237 1.00 95.00 340 TYR A CA 1
ATOM 2728 C C . TYR A 1 340 ? -17.627 4.871 4.678 1.00 95.00 340 TYR A C 1
ATOM 2730 O O . TYR A 1 340 ? -17.771 3.668 4.890 1.00 95.00 340 TYR A O 1
ATOM 2738 N N . ILE A 1 341 ? -17.606 5.761 5.677 1.00 93.81 341 ILE A N 1
ATOM 2739 C CA . ILE A 1 341 ? -17.821 5.381 7.081 1.00 93.81 341 ILE A CA 1
ATOM 2740 C C . ILE A 1 341 ? -19.280 4.981 7.313 1.00 93.81 341 ILE A C 1
ATOM 2742 O O . ILE A 1 341 ? -19.511 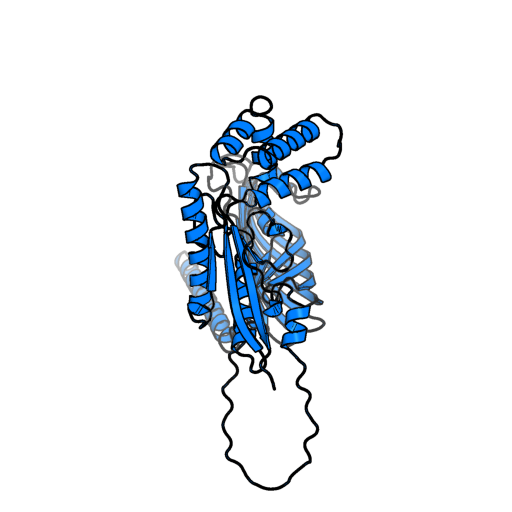3.948 7.935 1.00 93.81 341 ILE A O 1
ATOM 2746 N N . GLN A 1 342 ? -20.242 5.751 6.794 1.00 93.81 342 GLN A N 1
ATOM 2747 C CA . GLN A 1 342 ? -21.679 5.466 6.922 1.00 93.81 342 GLN A CA 1
ATOM 2748 C C . GLN A 1 342 ? -22.085 4.149 6.240 1.00 93.81 342 GLN A C 1
ATOM 2750 O O . GLN A 1 342 ? -22.901 3.407 6.776 1.00 93.81 342 GLN A O 1
ATOM 2755 N N . ASP A 1 343 ? -21.469 3.810 5.106 1.00 93.31 343 ASP A N 1
ATOM 2756 C CA . ASP A 1 343 ? -21.709 2.540 4.407 1.00 93.31 343 ASP A CA 1
ATOM 2757 C C . ASP A 1 343 ? -21.187 1.331 5.204 1.00 93.31 343 ASP A C 1
ATOM 2759 O O . ASP A 1 343 ? -21.657 0.203 5.043 1.00 93.31 343 ASP A O 1
ATOM 2763 N N . ALA A 1 344 ? -20.185 1.546 6.062 1.00 91.06 344 ALA A N 1
ATOM 2764 C CA . ALA A 1 344 ? -19.545 0.493 6.843 1.00 91.06 344 ALA A CA 1
ATOM 2765 C C . ALA A 1 344 ? -20.048 0.404 8.292 1.00 91.06 344 ALA A C 1
ATOM 2767 O O . ALA A 1 344 ? -19.917 -0.657 8.916 1.00 91.06 344 ALA A O 1
ATOM 2768 N N . VAL A 1 345 ? -20.552 1.496 8.859 1.00 89.75 345 VAL A N 1
ATOM 2769 C CA . VAL A 1 345 ? -20.979 1.600 10.257 1.00 89.75 345 VAL A CA 1
ATOM 2770 C C . VAL A 1 345 ? -22.264 2.408 10.314 1.00 89.75 345 VAL A C 1
ATOM 2772 O O . VAL A 1 345 ? -22.341 3.492 9.748 1.00 89.75 345 VAL A O 1
ATOM 2775 N N . GLU A 1 346 ? -23.256 1.901 11.037 1.00 88.25 346 GLU A N 1
ATOM 2776 C CA . GLU A 1 346 ? -24.548 2.564 11.197 1.00 88.25 346 GLU A CA 1
ATOM 2777 C C . GLU A 1 346 ? -24.416 3.779 12.133 1.00 88.25 346 GLU A C 1
ATOM 2779 O O . GLU A 1 346 ? -24.601 3.687 13.345 1.00 88.25 346 GLU A O 1
ATOM 2784 N N . VAL A 1 347 ? -24.019 4.923 11.565 1.00 88.31 347 VAL A N 1
ATOM 2785 C CA . VAL A 1 347 ? -23.879 6.209 12.265 1.00 88.31 347 VAL A CA 1
ATOM 2786 C C . VAL A 1 347 ? -24.670 7.313 11.549 1.00 88.31 347 VAL A C 1
ATOM 2788 O O . VAL A 1 347 ? -24.570 7.455 10.325 1.00 88.31 347 VAL A O 1
ATOM 2791 N N . PRO A 1 348 ? -25.468 8.116 12.277 1.00 92.25 348 PRO A N 1
ATOM 2792 C CA . PRO A 1 348 ? -26.295 9.156 11.678 1.00 92.25 348 PRO A CA 1
ATOM 2793 C C . PRO A 1 348 ? -25.465 10.318 11.129 1.00 92.25 348 PRO A C 1
ATOM 2795 O O . PRO A 1 348 ? -24.355 10.604 11.576 1.00 92.25 348 PRO A O 1
ATOM 2798 N N . ASP A 1 349 ? -26.062 11.045 10.185 1.00 92.31 349 ASP A N 1
ATOM 2799 C CA . ASP A 1 349 ? -25.451 12.202 9.525 1.00 92.31 349 ASP A CA 1
ATOM 2800 C C . ASP A 1 349 ? -24.988 13.290 10.509 1.00 92.31 349 ASP A C 1
ATOM 2802 O O . ASP A 1 349 ? -23.941 13.907 10.316 1.00 92.31 349 ASP A O 1
ATOM 2806 N N . SER A 1 350 ? -25.735 13.454 11.605 1.00 92.88 350 SER A N 1
ATOM 2807 C CA . SER A 1 350 ? -25.489 14.430 12.670 1.00 92.88 350 SER A CA 1
ATOM 2808 C C . SER A 1 350 ? -24.197 14.199 13.455 1.00 92.88 350 SER A C 1
ATOM 2810 O O . SER A 1 350 ? -23.781 15.089 14.188 1.00 92.88 350 SER A O 1
ATOM 2812 N N . MET A 1 351 ? -23.571 13.022 13.338 1.00 93.50 351 MET A N 1
ATOM 2813 C CA . MET A 1 351 ? -22.283 12.736 13.977 1.00 93.50 351 MET A CA 1
ATOM 2814 C C . MET A 1 351 ? -21.091 13.258 13.174 1.00 93.50 351 MET A C 1
ATOM 2816 O O . MET A 1 351 ? -19.966 13.106 13.632 1.00 93.50 351 MET A O 1
ATOM 2820 N N . PHE A 1 352 ? -21.285 13.848 11.992 1.00 95.81 352 PHE A N 1
ATOM 2821 C CA . PHE A 1 352 ? -20.181 14.294 11.144 1.00 95.81 352 PHE A CA 1
ATOM 2822 C C . PHE A 1 352 ? -20.075 15.814 11.085 1.00 95.81 352 PHE A C 1
ATOM 2824 O O . PHE A 1 352 ? -21.024 16.496 10.704 1.00 95.81 352 PHE A O 1
ATOM 2831 N N . GLU A 1 353 ? -18.877 16.329 11.348 1.00 95.88 353 GLU A N 1
ATOM 2832 C CA . GLU A 1 353 ? -18.484 17.688 10.978 1.00 95.88 353 GLU A CA 1
ATOM 2833 C C . GLU A 1 353 ? -17.543 17.599 9.781 1.00 95.88 353 GLU A C 1
ATOM 2835 O O . GLU A 1 353 ? -16.480 16.983 9.861 1.00 95.88 353 GLU A O 1
ATOM 2840 N N . LEU A 1 354 ? -17.954 18.189 8.660 1.00 96.12 354 LEU A N 1
ATOM 2841 C CA . LEU A 1 354 ? -17.132 18.267 7.460 1.00 96.12 354 LEU A CA 1
ATOM 2842 C C . LEU A 1 354 ? -16.567 19.674 7.331 1.00 96.12 354 LEU A C 1
ATOM 2844 O O . LEU A 1 354 ? -17.322 20.644 7.268 1.00 96.12 354 LEU A O 1
ATOM 2848 N N . ASN A 1 355 ? -15.246 19.780 7.237 1.00 94.38 355 ASN A N 1
ATOM 2849 C CA . ASN A 1 355 ? -14.570 21.039 6.964 1.00 94.38 355 ASN A CA 1
ATOM 2850 C C . ASN A 1 355 ? -13.858 20.952 5.612 1.00 94.38 355 ASN A C 1
ATOM 2852 O O . ASN A 1 355 ? -13.130 19.999 5.318 1.00 94.38 355 ASN A O 1
ATOM 2856 N N . ASN A 1 356 ? -14.043 21.982 4.794 1.00 90.12 356 ASN A N 1
ATOM 2857 C CA . ASN A 1 356 ? -13.245 22.166 3.597 1.00 90.12 356 ASN A CA 1
ATOM 2858 C C . ASN A 1 356 ? -11.919 22.826 3.990 1.00 90.12 356 ASN A C 1
ATOM 2860 O O . ASN A 1 356 ? -11.889 24.007 4.331 1.00 90.12 356 ASN A O 1
ATOM 2864 N N . GLY A 1 357 ? -10.837 22.051 3.971 1.00 85.62 357 GLY A N 1
ATOM 2865 C CA . GLY A 1 357 ? -9.485 22.545 4.223 1.00 85.62 357 GLY A CA 1
ATOM 2866 C C . GLY A 1 357 ? -8.892 23.317 3.042 1.00 85.62 357 GLY A C 1
ATOM 2867 O O . GLY A 1 357 ? -7.825 23.910 3.188 1.00 85.62 357 GLY A O 1
ATOM 2868 N N . GLY A 1 358 ? -9.567 23.317 1.884 1.00 84.75 358 GLY A N 1
ATOM 2869 C CA . GLY A 1 358 ? -9.158 24.031 0.680 1.00 84.75 358 GLY A CA 1
ATOM 2870 C C . GLY A 1 358 ? -7.741 23.673 0.241 1.00 84.75 358 GLY A C 1
ATOM 2871 O O . GLY A 1 358 ? -7.323 22.512 0.267 1.00 84.75 358 GLY A O 1
ATOM 2872 N N . GLU A 1 359 ? -6.990 24.690 -0.164 1.00 86.06 359 GLU A N 1
ATOM 2873 C CA . GLU A 1 359 ? -5.565 24.560 -0.444 1.00 86.06 359 GLU A CA 1
ATOM 2874 C C . GLU A 1 359 ? -4.790 24.411 0.867 1.00 86.06 359 GLU A C 1
ATOM 2876 O O . GLU A 1 359 ? -4.826 25.291 1.727 1.00 86.06 359 GLU A O 1
ATOM 2881 N N . ALA A 1 360 ? -4.064 23.302 1.012 1.00 86.75 360 ALA A N 1
ATOM 2882 C CA . ALA A 1 360 ? -3.380 22.909 2.243 1.00 86.75 360 ALA A CA 1
ATOM 2883 C C . ALA A 1 360 ? -2.139 23.771 2.583 1.00 86.75 360 ALA A C 1
ATOM 2885 O O . ALA A 1 360 ? -1.035 23.252 2.750 1.00 86.75 360 ALA A O 1
ATOM 2886 N N . TRP A 1 361 ? -2.286 25.096 2.679 1.00 89.06 361 TRP A N 1
ATOM 2887 C CA . TRP A 1 361 ? -1.183 26.044 2.869 1.00 89.06 361 TRP A CA 1
ATOM 2888 C C . TRP A 1 361 ? -0.431 25.841 4.189 1.00 89.06 361 TRP A C 1
ATOM 2890 O O . TRP A 1 361 ? 0.797 25.931 4.195 1.00 89.06 361 TRP A O 1
ATOM 2900 N N . ALA A 1 362 ? -1.128 25.521 5.285 1.00 89.81 362 ALA A N 1
ATOM 2901 C CA . ALA A 1 362 ? -0.483 25.211 6.562 1.00 89.81 362 ALA A CA 1
ATOM 2902 C C . ALA A 1 362 ? 0.356 23.923 6.483 1.00 89.81 362 ALA A C 1
ATOM 2904 O O . ALA A 1 362 ? 1.505 23.922 6.927 1.00 89.81 362 ALA A O 1
ATOM 2905 N N . GLU A 1 363 ? -0.169 22.864 5.851 1.00 87.94 363 GLU A N 1
ATOM 2906 C CA . GLU A 1 363 ? 0.581 21.620 5.597 1.00 87.94 363 GLU A CA 1
ATOM 2907 C C . GLU A 1 363 ? 1.816 21.887 4.738 1.00 87.94 363 GLU A C 1
ATOM 2909 O O . GLU A 1 363 ? 2.920 21.440 5.048 1.00 87.94 363 GLU A O 1
ATOM 2914 N N . PHE A 1 364 ? 1.627 22.650 3.662 1.00 89.75 364 PHE A N 1
ATOM 2915 C CA . PHE A 1 364 ? 2.668 22.955 2.696 1.00 89.75 364 PHE A CA 1
ATOM 2916 C C . PHE A 1 364 ? 3.814 23.753 3.324 1.00 89.75 364 PHE A C 1
ATOM 2918 O O . PHE A 1 364 ? 4.986 23.410 3.152 1.00 89.75 364 PHE A O 1
ATOM 2925 N N . ARG A 1 365 ? 3.482 24.787 4.107 1.00 92.69 365 ARG A N 1
ATOM 2926 C CA . ARG A 1 365 ? 4.459 25.566 4.874 1.00 92.69 365 ARG A CA 1
ATOM 2927 C C . ARG A 1 365 ? 5.242 24.678 5.838 1.00 92.69 365 ARG A C 1
ATOM 2929 O O . ARG A 1 365 ? 6.465 24.791 5.917 1.00 92.69 365 ARG A O 1
ATOM 2936 N N . ASP A 1 366 ? 4.540 23.812 6.568 1.00 91.31 366 ASP A N 1
ATOM 2937 C CA . ASP A 1 366 ? 5.148 22.926 7.558 1.00 91.31 366 ASP A CA 1
ATOM 2938 C C . ASP A 1 366 ? 6.144 21.946 6.928 1.00 91.31 366 ASP A C 1
ATOM 2940 O O . ASP A 1 366 ? 7.242 21.747 7.444 1.00 91.31 366 ASP A O 1
ATOM 2944 N N . GLN A 1 367 ? 5.806 21.401 5.760 1.00 90.25 367 GLN A N 1
ATOM 2945 C CA . GLN A 1 367 ? 6.686 20.503 5.014 1.00 90.25 367 GLN A CA 1
ATOM 2946 C C . GLN A 1 367 ? 7.944 21.205 4.494 1.00 90.25 367 GLN A C 1
ATOM 2948 O O . GLN A 1 367 ? 9.028 20.626 4.536 1.00 90.25 367 GLN A O 1
ATOM 2953 N N . ILE A 1 368 ? 7.839 22.459 4.037 1.00 92.62 368 ILE A N 1
ATOM 2954 C CA . ILE A 1 368 ? 9.028 23.242 3.662 1.00 92.62 368 ILE A CA 1
ATOM 2955 C C . ILE A 1 368 ? 9.911 23.493 4.892 1.00 92.62 368 ILE A C 1
ATOM 2957 O O . ILE A 1 368 ? 11.136 23.401 4.793 1.00 92.62 368 ILE A O 1
ATOM 2961 N N . ALA A 1 369 ? 9.313 23.787 6.050 1.00 93.31 369 ALA A N 1
ATOM 2962 C CA . ALA A 1 369 ? 10.061 23.974 7.292 1.00 93.31 369 ALA A CA 1
ATOM 2963 C C . ALA A 1 369 ? 10.812 22.694 7.696 1.00 93.31 369 ALA A C 1
ATOM 2965 O O . ALA A 1 369 ? 12.003 22.751 7.995 1.00 93.31 369 ALA A O 1
ATOM 2966 N N . GLU A 1 370 ? 10.158 21.536 7.609 1.00 91.44 370 GLU A N 1
ATOM 2967 C CA . GLU A 1 370 ? 10.786 20.237 7.867 1.00 91.44 370 GLU A CA 1
ATOM 2968 C C . GLU A 1 370 ? 11.926 19.932 6.877 1.00 91.44 370 GLU A C 1
ATOM 2970 O O . GLU A 1 370 ? 12.977 19.431 7.281 1.00 91.44 370 GLU A O 1
ATOM 2975 N N . LEU A 1 371 ? 11.766 20.275 5.591 1.00 90.75 371 LEU A N 1
ATOM 2976 C CA . LEU A 1 371 ? 12.849 20.149 4.608 1.00 90.75 371 LEU A CA 1
ATOM 2977 C C . LEU A 1 371 ? 14.065 21.001 4.979 1.00 90.75 371 LEU A C 1
ATOM 2979 O O . LEU A 1 371 ? 15.193 20.533 4.850 1.00 90.75 371 LEU A O 1
ATOM 2983 N N . ILE A 1 372 ? 13.851 22.231 5.453 1.00 93.50 372 ILE A N 1
ATOM 2984 C CA . ILE A 1 372 ? 14.938 23.102 5.922 1.00 93.50 372 ILE A CA 1
ATOM 2985 C C . ILE A 1 372 ? 15.658 22.478 7.120 1.00 93.50 372 ILE A C 1
ATOM 2987 O O . ILE A 1 372 ? 16.886 22.515 7.183 1.00 93.50 372 ILE A O 1
ATOM 2991 N N . GLU A 1 373 ? 14.911 21.921 8.074 1.00 92.56 373 GLU A N 1
ATOM 2992 C CA . GLU A 1 373 ? 15.479 21.303 9.276 1.00 92.56 373 GLU A CA 1
ATOM 2993 C C . GLU A 1 373 ? 16.335 20.074 8.954 1.00 92.56 373 GLU A C 1
ATOM 2995 O O . GLU A 1 373 ? 17.393 19.896 9.566 1.00 92.56 373 GLU A O 1
ATOM 3000 N N . LYS A 1 374 ? 15.885 19.261 7.989 1.00 89.94 374 LYS A N 1
ATOM 3001 C CA . LYS A 1 374 ? 16.542 18.022 7.549 1.00 89.94 374 LYS A CA 1
ATOM 3002 C C . LYS A 1 374 ? 17.703 18.232 6.577 1.00 89.94 374 LYS A C 1
ATOM 3004 O O . LYS A 1 374 ? 18.442 17.286 6.332 1.00 89.94 374 LYS A O 1
ATOM 3009 N N . HIS A 1 375 ? 17.853 19.421 5.999 1.00 91.38 375 HIS A N 1
ATOM 3010 C CA . HIS A 1 375 ? 18.906 19.688 5.024 1.00 91.38 375 HIS A CA 1
ATOM 3011 C C . HIS A 1 375 ? 20.284 19.794 5.702 1.00 91.38 375 HIS A C 1
ATOM 3013 O O . HIS A 1 375 ? 20.435 20.506 6.698 1.00 91.38 375 HIS A O 1
ATOM 3019 N N . ASP A 1 376 ? 21.295 19.135 5.125 1.00 86.06 376 ASP A N 1
ATOM 3020 C CA . ASP A 1 376 ? 22.648 19.051 5.698 1.00 86.06 376 ASP A CA 1
ATOM 3021 C C . ASP A 1 376 ? 23.321 20.428 5.813 1.00 86.06 376 ASP A C 1
ATOM 3023 O O . ASP A 1 376 ? 23.825 20.808 6.871 1.00 86.06 376 ASP A O 1
ATOM 3027 N N . ASP A 1 377 ? 23.288 21.217 4.735 1.00 88.19 377 ASP A N 1
ATOM 3028 C CA . ASP A 1 377 ? 23.815 22.583 4.733 1.00 88.19 377 ASP A CA 1
ATOM 3029 C C . ASP A 1 377 ? 22.709 23.605 5.033 1.00 88.19 377 ASP A C 1
ATOM 3031 O O . ASP A 1 377 ? 21.978 24.045 4.141 1.00 88.19 377 ASP A O 1
ATOM 3035 N N . LYS A 1 378 ? 22.601 23.999 6.306 1.00 83.12 378 LYS A N 1
ATOM 3036 C CA . LYS A 1 378 ? 21.614 24.983 6.794 1.00 83.12 378 LYS A CA 1
ATOM 3037 C C . LYS A 1 378 ? 21.909 26.427 6.366 1.00 83.12 378 LYS A C 1
ATOM 3039 O O . LYS A 1 378 ? 21.033 27.293 6.485 1.00 83.12 378 LYS A O 1
ATOM 3044 N N . SER A 1 379 ? 23.130 26.689 5.900 1.00 78.81 379 SER A N 1
ATOM 3045 C CA . SER A 1 379 ? 23.592 27.978 5.367 1.00 78.81 379 SER A CA 1
ATOM 3046 C C . SER A 1 379 ? 23.603 28.031 3.837 1.00 78.81 379 SER A C 1
ATOM 3048 O O . SER A 1 379 ? 23.783 29.107 3.267 1.00 78.81 379 SER A O 1
ATOM 3050 N N . GLY A 1 380 ? 23.385 26.893 3.179 1.00 85.44 380 GLY A N 1
ATOM 3051 C CA . GLY A 1 380 ? 23.462 26.750 1.735 1.00 85.44 380 GLY A CA 1
ATOM 3052 C C . GLY A 1 380 ? 22.375 27.508 0.982 1.00 85.44 380 GLY A C 1
ATOM 3053 O O . GLY A 1 380 ? 21.308 27.846 1.510 1.00 85.44 380 GLY A O 1
ATOM 3054 N N . THR A 1 381 ? 22.627 27.734 -0.307 1.00 86.12 381 THR A N 1
ATOM 3055 C CA . THR A 1 381 ? 21.720 28.469 -1.199 1.00 86.12 381 THR A CA 1
ATOM 3056 C C . THR A 1 381 ? 20.320 27.852 -1.233 1.00 86.12 381 THR A C 1
ATOM 3058 O O . THR A 1 381 ? 19.342 28.591 -1.199 1.00 86.12 381 THR A O 1
ATOM 3061 N N . THR A 1 382 ? 20.197 26.520 -1.210 1.00 88.62 382 THR A N 1
ATOM 3062 C CA . THR A 1 382 ? 18.899 25.823 -1.177 1.00 88.62 382 THR A CA 1
ATOM 3063 C C . THR A 1 382 ? 18.074 26.210 0.049 1.00 88.62 382 THR A C 1
ATOM 3065 O O . THR A 1 382 ? 16.928 26.632 -0.089 1.00 88.62 382 THR A O 1
ATOM 3068 N N . VAL A 1 383 ? 18.653 26.149 1.251 1.00 92.69 383 VAL A N 1
ATOM 3069 C CA . VAL A 1 383 ? 17.945 26.503 2.491 1.00 92.69 383 VAL A CA 1
ATOM 3070 C C . VAL A 1 383 ? 17.589 27.990 2.528 1.00 92.69 383 VAL A C 1
ATOM 3072 O O . VAL A 1 383 ? 16.491 28.348 2.957 1.00 92.69 383 VAL A O 1
ATOM 3075 N N . ALA A 1 384 ? 18.469 28.869 2.042 1.00 94.06 384 ALA A N 1
ATOM 3076 C CA . ALA A 1 384 ? 18.174 30.298 1.937 1.00 94.06 384 ALA A CA 1
ATOM 3077 C C . ALA A 1 384 ? 16.992 30.592 0.989 1.00 94.06 384 ALA A C 1
ATOM 3079 O O . ALA A 1 384 ? 16.189 31.490 1.252 1.00 94.06 384 ALA A O 1
ATOM 3080 N N . GLU A 1 385 ? 16.866 29.837 -0.104 1.00 95.19 385 GLU A N 1
ATOM 3081 C CA . GLU A 1 385 ? 15.727 29.915 -1.024 1.00 95.19 385 GLU A CA 1
ATOM 3082 C C . GLU A 1 385 ? 14.439 29.343 -0.409 1.00 95.19 385 GLU A C 1
ATOM 3084 O O . GLU A 1 385 ? 13.383 29.965 -0.513 1.00 95.19 385 GLU A O 1
ATOM 3089 N N . LEU A 1 386 ? 14.508 28.212 0.302 1.00 95.31 386 LEU A N 1
ATOM 3090 C CA . LEU A 1 386 ? 13.352 27.636 1.006 1.00 95.31 386 LEU A CA 1
ATOM 3091 C C . LEU A 1 386 ? 12.834 28.558 2.124 1.00 95.31 386 LEU A C 1
ATOM 3093 O O . LEU A 1 386 ? 11.625 28.716 2.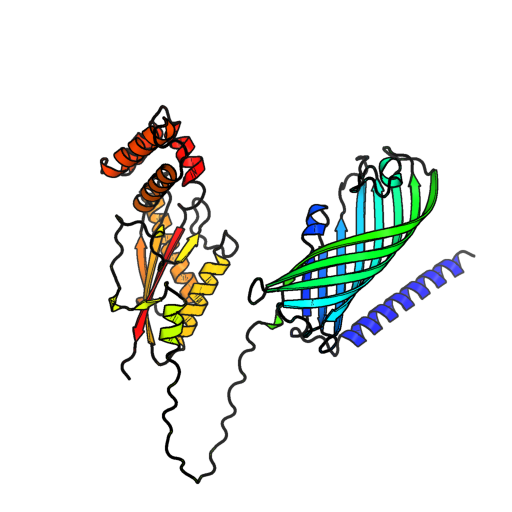290 1.00 95.31 386 LEU A O 1
ATOM 3097 N N . LYS A 1 387 ? 13.726 29.245 2.851 1.00 96.12 387 LYS A N 1
ATOM 3098 C CA . LYS A 1 387 ? 13.340 30.276 3.835 1.00 96.12 387 LYS A CA 1
ATOM 3099 C C . LYS A 1 387 ? 12.609 31.449 3.178 1.00 96.12 387 LYS A C 1
ATOM 3101 O O . LYS A 1 387 ? 11.637 31.955 3.735 1.00 96.12 387 LYS A O 1
ATOM 3106 N N . ARG A 1 388 ? 13.033 31.861 1.977 1.00 96.38 388 ARG A N 1
ATOM 3107 C CA . ARG A 1 388 ? 12.308 32.865 1.180 1.00 96.38 388 ARG A CA 1
ATOM 3108 C C . ARG A 1 388 ? 10.938 32.362 0.731 1.00 96.38 388 ARG A C 1
ATOM 3110 O O . ARG A 1 388 ? 9.988 33.137 0.769 1.00 96.38 388 ARG A O 1
ATOM 3117 N N . ALA A 1 389 ? 10.813 31.084 0.374 1.00 95.81 389 ALA A N 1
ATOM 3118 C CA . ALA A 1 389 ? 9.519 30.477 0.070 1.00 95.81 389 ALA A CA 1
ATOM 3119 C C . ALA A 1 389 ? 8.561 30.531 1.277 1.00 95.81 389 ALA A C 1
ATOM 3121 O O . ALA A 1 389 ? 7.430 30.986 1.122 1.00 95.81 389 ALA A O 1
ATOM 3122 N N . ILE A 1 390 ? 9.022 30.177 2.487 1.00 96.25 390 ILE A N 1
ATOM 3123 C CA . ILE A 1 390 ? 8.224 30.332 3.722 1.00 96.25 390 ILE A CA 1
ATOM 3124 C C . ILE A 1 390 ? 7.825 31.794 3.941 1.00 96.25 390 ILE A C 1
ATOM 3126 O O . ILE A 1 390 ? 6.664 32.074 4.218 1.00 96.25 390 ILE A O 1
ATOM 3130 N N . SER A 1 391 ? 8.752 32.738 3.760 1.00 96.75 391 SER A N 1
ATOM 3131 C CA . SER A 1 391 ? 8.448 34.166 3.902 1.00 96.75 391 SER A CA 1
ATOM 3132 C C . SER A 1 391 ? 7.353 34.633 2.934 1.00 96.75 391 SER A C 1
ATOM 3134 O O . SER A 1 391 ? 6.509 35.436 3.327 1.00 96.75 391 SER A O 1
ATOM 3136 N N . ILE A 1 392 ? 7.309 34.117 1.702 1.00 96.31 392 ILE A N 1
ATOM 3137 C CA . ILE A 1 392 ? 6.209 34.404 0.768 1.00 96.31 392 ILE A CA 1
ATOM 3138 C C . ILE A 1 392 ? 4.882 33.873 1.323 1.00 96.31 392 ILE A C 1
ATOM 3140 O O . ILE A 1 392 ? 3.902 34.612 1.323 1.00 96.31 392 ILE A O 1
ATOM 3144 N N . ILE A 1 393 ? 4.853 32.633 1.824 1.00 93.81 393 ILE A N 1
ATOM 3145 C CA . ILE A 1 393 ? 3.637 32.022 2.389 1.00 93.81 393 ILE A CA 1
ATOM 3146 C C . ILE A 1 393 ? 3.121 32.828 3.592 1.00 93.81 393 ILE A C 1
ATOM 3148 O O . ILE A 1 393 ? 1.921 33.078 3.683 1.00 93.81 393 ILE A O 1
ATOM 3152 N N . ASP A 1 394 ? 4.023 33.274 4.468 1.00 94.69 394 ASP A N 1
ATOM 3153 C CA . ASP A 1 394 ? 3.675 33.965 5.716 1.00 94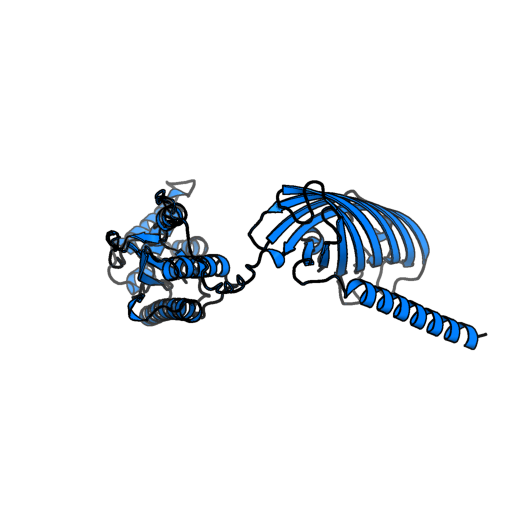.69 394 ASP A CA 1
ATOM 3154 C C . ASP A 1 394 ? 3.187 35.407 5.499 1.00 94.69 394 ASP A C 1
ATOM 3156 O O . ASP A 1 394 ? 2.391 35.906 6.291 1.00 94.69 394 ASP A O 1
ATOM 3160 N N . ASN A 1 395 ? 3.656 36.087 4.446 1.00 95.19 395 ASN A N 1
ATOM 3161 C CA . ASN A 1 395 ? 3.432 37.529 4.271 1.00 95.19 395 ASN A CA 1
ATOM 3162 C C . ASN A 1 395 ? 2.505 37.899 3.104 1.00 95.19 395 ASN A C 1
ATOM 3164 O O . ASN A 1 395 ? 2.032 39.031 3.047 1.00 95.19 395 ASN A O 1
ATOM 3168 N N . GLU A 1 396 ? 2.251 36.995 2.158 1.00 94.62 396 GLU A N 1
ATOM 3169 C CA . GLU A 1 396 ? 1.305 37.238 1.066 1.00 94.62 396 GLU A CA 1
ATOM 3170 C C . GLU A 1 396 ? -0.089 36.738 1.480 1.00 94.62 396 GLU A C 1
ATOM 3172 O O . GLU A 1 396 ? -0.247 35.540 1.700 1.00 94.62 396 GLU A O 1
ATOM 3177 N N . PRO A 1 397 ? -1.117 37.590 1.625 1.00 87.12 397 PRO A N 1
ATOM 3178 C CA . PRO A 1 397 ? -2.442 37.147 2.066 1.00 87.12 397 PRO A CA 1
ATOM 3179 C C . PRO A 1 397 ? -3.241 36.433 0.965 1.00 87.12 397 PRO A C 1
ATOM 3181 O O . PRO A 1 397 ? -4.060 35.569 1.277 1.00 87.12 397 PRO A O 1
ATOM 3184 N N . ALA A 1 398 ? -3.015 36.765 -0.310 1.00 88.25 398 ALA A N 1
ATOM 3185 C CA . ALA A 1 398 ? -3.760 36.186 -1.424 1.00 88.25 398 ALA A CA 1
ATOM 3186 C C . ALA A 1 398 ? -3.137 34.856 -1.882 1.00 88.25 398 ALA A C 1
ATOM 3188 O O . ALA A 1 398 ? -1.993 34.820 -2.334 1.00 88.25 398 ALA A O 1
ATOM 3189 N N . ALA A 1 399 ? -3.902 33.762 -1.806 1.00 84.75 399 ALA A N 1
ATOM 3190 C CA . ALA A 1 399 ? -3.435 32.420 -2.169 1.00 84.75 399 ALA A CA 1
ATOM 3191 C C . ALA A 1 399 ? -2.922 32.330 -3.622 1.00 84.75 399 ALA A C 1
ATOM 3193 O O . ALA A 1 399 ? -1.818 31.836 -3.850 1.00 84.75 399 ALA A O 1
ATOM 3194 N N . ASP A 1 400 ? -3.637 32.927 -4.582 1.00 85.44 400 ASP A N 1
ATOM 3195 C CA . ASP A 1 400 ? -3.200 32.978 -5.986 1.00 85.44 400 ASP A CA 1
ATOM 3196 C C . ASP A 1 400 ? -1.852 33.704 -6.145 1.00 85.44 400 ASP A C 1
ATOM 3198 O O . ASP A 1 400 ? -0.977 33.283 -6.907 1.00 85.44 400 ASP A O 1
ATOM 3202 N N . HIS A 1 401 ? -1.645 34.794 -5.398 1.00 90.94 401 HIS A N 1
ATOM 3203 C CA . HIS A 1 401 ? -0.385 35.534 -5.432 1.00 90.94 401 HIS A CA 1
ATOM 3204 C C . HIS A 1 401 ? 0.750 34.752 -4.761 1.00 90.94 401 HIS A C 1
ATOM 3206 O O . HIS A 1 401 ? 1.883 34.810 -5.248 1.00 90.94 401 HIS A O 1
ATOM 3212 N N . ARG A 1 402 ? 0.473 33.988 -3.688 1.00 92.56 402 ARG A N 1
ATOM 3213 C CA . ARG A 1 402 ? 1.467 33.088 -3.070 1.00 92.56 402 ARG A CA 1
ATOM 3214 C C . ARG A 1 402 ? 2.009 32.121 -4.109 1.00 92.56 402 ARG A C 1
ATOM 3216 O O . ARG A 1 402 ? 3.224 32.047 -4.288 1.00 92.56 402 ARG A O 1
ATOM 3223 N N . GLU A 1 403 ? 1.120 31.419 -4.814 1.00 90.19 403 GLU A N 1
ATOM 3224 C CA . GLU A 1 403 ? 1.518 30.439 -5.825 1.00 90.19 403 GLU A CA 1
ATOM 3225 C C . GLU A 1 403 ? 2.344 31.098 -6.942 1.00 90.19 403 GLU A C 1
ATOM 3227 O O . GLU A 1 403 ? 3.432 30.620 -7.277 1.00 90.19 403 GLU A O 1
ATOM 3232 N N . GLN A 1 404 ? 1.886 32.234 -7.478 1.00 91.31 404 GLN A N 1
ATOM 3233 C CA . GLN A 1 404 ? 2.599 32.962 -8.534 1.00 91.31 404 GLN A CA 1
ATOM 3234 C C . GLN A 1 404 ? 4.007 33.389 -8.104 1.00 91.31 404 GLN A C 1
ATOM 3236 O O . GLN A 1 404 ? 4.975 33.163 -8.836 1.00 91.31 404 GLN A O 1
ATOM 3241 N N . ARG A 1 405 ? 4.145 33.966 -6.902 1.00 94.81 405 ARG A N 1
ATOM 3242 C CA . ARG A 1 405 ? 5.437 34.418 -6.361 1.00 94.81 405 ARG A CA 1
ATOM 3243 C C . ARG A 1 405 ? 6.381 33.249 -6.087 1.00 94.81 405 ARG A C 1
ATOM 3245 O O . ARG A 1 405 ? 7.577 33.363 -6.355 1.00 94.81 405 ARG A O 1
ATOM 3252 N N . LEU A 1 406 ? 5.859 32.120 -5.606 1.00 93.56 406 LEU A N 1
ATOM 3253 C CA . LEU A 1 406 ? 6.640 30.899 -5.404 1.00 93.56 406 LEU A CA 1
ATOM 3254 C C . LEU A 1 406 ? 7.150 30.322 -6.729 1.00 93.56 406 LEU A C 1
ATOM 3256 O O . LEU A 1 406 ? 8.324 29.969 -6.821 1.00 93.56 406 LEU A O 1
ATOM 3260 N N . ARG A 1 407 ? 6.305 30.287 -7.768 1.00 91.94 407 ARG A N 1
ATOM 3261 C CA . ARG A 1 407 ? 6.652 29.756 -9.098 1.00 91.94 407 ARG A CA 1
ATOM 3262 C C . ARG A 1 407 ? 7.789 30.509 -9.786 1.00 91.94 407 ARG A C 1
ATOM 3264 O O . ARG A 1 407 ? 8.531 29.898 -10.548 1.00 91.94 407 ARG A O 1
ATOM 3271 N N . VAL A 1 408 ? 7.938 31.810 -9.536 1.00 94.62 408 VAL A N 1
ATOM 3272 C CA . VAL A 1 408 ? 9.004 32.631 -10.146 1.00 94.62 408 VAL A CA 1
ATOM 3273 C C . VAL A 1 408 ? 10.258 32.759 -9.273 1.00 94.62 408 VAL A C 1
ATOM 3275 O O . VAL A 1 408 ? 11.297 33.217 -9.753 1.00 94.62 408 VAL A O 1
ATOM 3278 N N . LEU A 1 409 ? 10.201 32.334 -8.005 1.00 93.88 409 LEU A N 1
ATOM 3279 C CA . LEU A 1 409 ? 11.322 32.422 -7.068 1.00 93.88 409 LEU A CA 1
ATOM 3280 C C . LEU A 1 409 ? 12.555 31.683 -7.614 1.00 93.88 409 LEU A C 1
ATOM 3282 O O . LEU A 1 409 ? 12.468 30.525 -8.029 1.00 93.88 409 LEU A O 1
ATOM 3286 N N . ASN A 1 410 ? 13.709 32.361 -7.615 1.00 93.62 410 ASN A N 1
ATOM 3287 C CA . ASN A 1 410 ? 14.978 31.839 -8.145 1.00 93.62 410 ASN A CA 1
ATOM 3288 C C . ASN A 1 410 ? 14.871 31.331 -9.599 1.00 93.62 410 ASN A C 1
ATOM 3290 O O . ASN A 1 410 ? 15.437 30.293 -9.956 1.00 93.62 410 ASN A O 1
ATOM 3294 N N . GLY A 1 411 ? 14.081 32.023 -10.429 1.00 91.50 411 GLY A N 1
ATOM 3295 C CA . GLY A 1 411 ? 13.819 31.610 -11.810 1.00 91.50 411 GLY A CA 1
ATOM 3296 C C . GLY A 1 411 ? 13.067 30.279 -11.912 1.00 91.50 411 GLY A C 1
ATOM 3297 O O . GLY A 1 411 ? 13.273 29.535 -12.864 1.00 91.50 411 GLY A O 1
ATOM 3298 N N . GLY A 1 412 ? 12.263 29.936 -10.900 1.00 92.44 412 GLY A N 1
ATOM 3299 C CA . GLY A 1 412 ? 11.464 28.708 -10.834 1.00 92.44 412 GLY A CA 1
ATOM 3300 C C . GLY A 1 412 ? 12.199 27.470 -10.321 1.00 92.44 412 GLY A C 1
ATOM 3301 O O . GLY A 1 412 ? 11.567 26.444 -10.070 1.00 92.44 412 GLY A O 1
ATOM 3302 N N . ARG A 1 413 ? 13.515 27.551 -10.079 1.00 92.94 413 ARG A N 1
ATOM 3303 C CA . ARG A 1 413 ? 14.285 26.425 -9.518 1.00 92.94 413 ARG A CA 1
ATOM 3304 C C . ARG A 1 413 ? 13.794 26.019 -8.132 1.00 92.94 413 ARG A C 1
ATOM 3306 O O . ARG A 1 413 ? 13.670 24.829 -7.864 1.00 92.94 413 ARG A O 1
ATOM 3313 N N . THR A 1 414 ? 13.478 26.992 -7.275 1.00 92.56 414 THR A N 1
ATOM 3314 C CA . THR A 1 414 ? 12.982 26.719 -5.918 1.00 92.56 414 THR A CA 1
ATOM 3315 C C . THR A 1 414 ? 11.628 26.017 -5.964 1.00 92.56 414 THR A C 1
ATOM 3317 O O . THR A 1 414 ? 11.416 25.049 -5.240 1.00 92.56 414 THR A O 1
ATOM 3320 N N . TRP A 1 415 ? 10.737 26.446 -6.862 1.00 91.12 415 TRP A N 1
ATOM 3321 C CA . TRP A 1 415 ? 9.443 25.797 -7.062 1.00 91.12 415 TRP A CA 1
ATOM 3322 C C . TRP A 1 415 ? 9.579 24.357 -7.555 1.00 91.12 415 TRP A C 1
ATOM 3324 O O . TRP A 1 415 ? 8.946 23.472 -6.990 1.00 91.12 415 TRP A O 1
ATOM 3334 N N . ASN A 1 416 ? 10.429 24.098 -8.553 1.00 90.50 416 ASN A N 1
ATOM 3335 C CA . ASN A 1 416 ? 10.656 22.740 -9.058 1.00 90.50 416 ASN A CA 1
ATOM 3336 C C . ASN A 1 416 ? 11.237 21.821 -7.978 1.00 90.50 416 ASN A C 1
ATOM 3338 O O . ASN A 1 416 ? 10.755 20.706 -7.800 1.00 90.50 416 ASN A O 1
ATOM 3342 N N . TYR A 1 417 ? 12.196 22.320 -7.195 1.00 90.56 417 TYR A N 1
ATOM 3343 C CA . TYR A 1 417 ? 12.754 21.574 -6.071 1.00 90.56 417 TYR A CA 1
ATOM 3344 C C . TYR A 1 417 ? 11.678 21.222 -5.034 1.00 90.56 417 TYR A C 1
ATOM 3346 O O . TYR A 1 417 ? 11.531 20.058 -4.661 1.00 90.56 417 TYR A O 1
ATOM 3354 N N . ILE A 1 418 ? 10.869 22.202 -4.614 1.00 89.44 418 ILE A N 1
ATOM 3355 C CA . ILE A 1 418 ? 9.740 21.975 -3.700 1.00 89.44 418 ILE A CA 1
ATOM 3356 C C . ILE A 1 418 ? 8.737 20.984 -4.316 1.00 89.44 418 ILE A C 1
ATOM 3358 O O . ILE A 1 418 ? 8.250 20.093 -3.618 1.00 89.44 418 ILE A O 1
ATOM 3362 N N . LYS A 1 419 ? 8.466 21.094 -5.624 1.00 85.12 419 LYS A N 1
ATOM 3363 C CA . LYS A 1 419 ? 7.561 20.213 -6.372 1.00 85.12 419 LYS A CA 1
ATOM 3364 C C . LYS A 1 419 ? 7.974 18.744 -6.309 1.00 85.12 419 LYS A C 1
ATOM 3366 O O . LYS A 1 419 ? 7.127 17.875 -6.112 1.00 85.12 419 LYS A O 1
ATOM 3371 N N . GLU A 1 420 ? 9.266 18.486 -6.439 1.00 84.44 420 GLU A N 1
ATOM 3372 C CA . GLU A 1 420 ? 9.834 17.140 -6.381 1.00 84.44 420 GLU A CA 1
ATOM 3373 C C . GLU A 1 420 ? 9.875 16.578 -4.952 1.00 84.44 420 GLU A C 1
ATOM 3375 O O . GLU A 1 420 ? 9.610 15.394 -4.766 1.00 84.44 420 GLU A O 1
ATOM 3380 N N . HIS A 1 421 ? 10.153 17.413 -3.942 1.00 83.81 421 HIS A N 1
ATOM 3381 C CA . HIS A 1 421 ? 10.491 16.938 -2.589 1.00 83.81 421 HIS A CA 1
ATOM 3382 C C . HIS A 1 421 ? 9.357 17.038 -1.555 1.00 83.81 421 HIS A C 1
ATOM 3384 O O . HIS A 1 421 ? 9.346 16.287 -0.587 1.00 83.81 421 HIS A O 1
ATOM 3390 N N . VAL A 1 422 ? 8.405 17.958 -1.728 1.00 80.12 422 VAL A N 1
ATOM 3391 C CA . VAL A 1 422 ? 7.247 18.137 -0.818 1.00 80.12 422 VAL A CA 1
ATOM 3392 C C . VAL A 1 422 ? 5.973 17.572 -1.435 1.00 80.12 422 VAL A C 1
ATOM 3394 O O . VAL A 1 422 ? 5.092 16.976 -0.817 1.00 80.12 422 VAL A O 1
ATOM 3397 N N . LEU A 1 423 ? 5.873 17.823 -2.721 1.00 70.75 423 LEU A N 1
ATOM 3398 C CA . LEU A 1 423 ? 4.629 18.031 -3.423 1.00 70.75 423 LEU A CA 1
ATOM 3399 C C . LEU A 1 423 ? 4.161 16.759 -4.147 1.00 70.75 423 LEU A C 1
ATOM 3401 O O . LEU A 1 423 ? 3.009 16.695 -4.585 1.00 70.75 423 LEU A O 1
ATOM 3405 N N . ALA A 1 424 ? 5.013 15.736 -4.198 1.00 60.00 424 ALA A N 1
ATOM 3406 C CA . ALA A 1 424 ? 4.690 14.398 -4.671 1.00 60.00 424 ALA A CA 1
ATOM 3407 C C . ALA A 1 424 ? 3.824 13.595 -3.682 1.00 60.00 424 ALA A C 1
ATOM 3409 O O . ALA A 1 424 ? 3.106 12.691 -4.113 1.00 60.00 424 ALA A O 1
ATOM 3410 N N . ASP A 1 425 ? 3.849 13.918 -2.378 1.00 57.16 425 ASP A N 1
ATOM 3411 C CA . ASP A 1 425 ? 3.402 12.951 -1.371 1.00 57.16 425 ASP A CA 1
ATOM 3412 C C . ASP A 1 425 ? 2.100 13.239 -0.618 1.00 57.16 425 ASP A C 1
ATOM 3414 O O . ASP A 1 425 ? 1.451 12.271 -0.219 1.00 57.16 425 ASP A O 1
ATOM 3418 N N . GLN A 1 426 ? 1.656 14.490 -0.420 1.00 57.97 426 GLN A N 1
ATOM 3419 C CA . GLN A 1 426 ? 0.624 14.723 0.618 1.00 57.97 426 GLN A CA 1
ATOM 3420 C C . GLN A 1 426 ? -0.448 15.795 0.366 1.00 57.97 426 GLN A C 1
ATOM 3422 O O . GLN A 1 426 ? -1.171 16.150 1.290 1.00 57.97 426 GLN A O 1
ATOM 3427 N N . ARG A 1 427 ? -0.638 16.273 -0.867 1.00 67.00 427 ARG A N 1
ATOM 3428 C CA . ARG A 1 427 ? -1.612 17.359 -1.145 1.00 67.00 427 ARG A CA 1
ATOM 3429 C C . ARG A 1 427 ? -3.016 16.907 -1.533 1.00 67.00 427 ARG A C 1
ATOM 3431 O O . ARG A 1 427 ? -3.880 17.716 -1.852 1.00 67.00 427 ARG A O 1
ATOM 3438 N N . ASN A 1 428 ? -3.218 15.601 -1.585 1.00 77.56 428 ASN A N 1
ATOM 3439 C CA . ASN A 1 428 ? -4.487 14.986 -1.923 1.00 77.56 428 ASN A CA 1
ATOM 3440 C C . ASN A 1 428 ? -4.895 14.128 -0.739 1.00 77.56 428 ASN A C 1
ATOM 3442 O O . ASN A 1 428 ? -4.675 12.920 -0.752 1.00 77.56 428 ASN A O 1
ATOM 3446 N N . SER A 1 429 ? -5.361 14.768 0.325 1.00 83.31 429 SER A N 1
ATOM 3447 C CA . SER A 1 429 ? -5.547 14.110 1.612 1.00 83.31 429 SER A CA 1
ATOM 3448 C C . SER A 1 429 ? -6.865 14.476 2.272 1.00 83.31 429 SER A C 1
ATOM 3450 O O . SER A 1 429 ? -7.443 15.530 2.023 1.00 83.31 429 SER A O 1
ATOM 3452 N N . GLY A 1 430 ? -7.338 13.570 3.119 1.00 86.75 430 GLY A N 1
ATOM 3453 C CA . GLY A 1 430 ? -8.360 13.840 4.112 1.00 86.75 430 GLY A CA 1
ATOM 3454 C C . GLY A 1 430 ? -7.838 13.440 5.484 1.00 86.75 430 GLY A C 1
ATOM 3455 O O . GLY A 1 430 ? -7.252 12.366 5.629 1.00 86.75 430 GLY A O 1
ATOM 3456 N N . TYR A 1 431 ? -8.030 14.309 6.467 1.00 89.62 431 TYR A N 1
ATOM 3457 C CA . TYR A 1 431 ? -7.737 14.030 7.865 1.00 89.62 431 TYR A CA 1
ATOM 3458 C C . TYR A 1 431 ? -9.024 13.776 8.624 1.00 89.62 431 TYR A C 1
ATOM 3460 O O . TYR A 1 431 ? -10.063 14.353 8.302 1.00 89.62 431 TYR A O 1
ATOM 3468 N N . MET A 1 432 ? -8.950 12.942 9.655 1.00 91.19 432 MET A N 1
ATOM 3469 C CA . MET A 1 432 ? -10.098 12.717 10.515 1.00 91.19 432 MET A CA 1
ATOM 3470 C C . MET A 1 432 ? -9.750 12.424 11.968 1.00 91.19 432 MET A C 1
ATOM 3472 O O . MET A 1 432 ? -8.705 11.842 12.261 1.00 91.19 432 MET A O 1
ATOM 3476 N N . ARG A 1 433 ? -10.680 12.784 12.853 1.00 91.56 433 ARG A N 1
ATOM 3477 C CA . ARG A 1 433 ? -10.644 12.527 14.298 1.00 91.56 433 ARG A CA 1
ATOM 3478 C C . ARG A 1 433 ? -11.980 11.965 14.759 1.00 91.56 433 ARG A C 1
ATOM 3480 O O . ARG A 1 433 ? -13.016 12.281 14.172 1.00 91.56 433 ARG A O 1
ATOM 3487 N N . ILE A 1 434 ? -11.956 11.161 15.818 1.00 92.69 434 ILE A N 1
ATOM 3488 C CA . ILE A 1 434 ? -13.164 10.587 16.415 1.00 92.69 434 ILE A CA 1
ATOM 3489 C C . ILE A 1 434 ? -13.235 11.060 17.862 1.00 92.69 434 ILE A C 1
ATOM 3491 O O . ILE A 1 434 ? -12.378 10.716 18.671 1.00 92.69 434 ILE A O 1
ATOM 3495 N N . TYR A 1 435 ? -14.272 11.824 18.183 1.00 92.38 435 TYR A N 1
ATOM 3496 C CA . TYR A 1 435 ? -14.562 12.286 19.530 1.00 92.38 435 TYR A CA 1
ATOM 3497 C C . TYR A 1 435 ? -15.672 11.440 20.141 1.00 92.38 435 TYR A C 1
ATOM 3499 O O . TYR A 1 435 ? -16.735 11.241 19.538 1.00 92.38 435 TYR A O 1
ATOM 3507 N N . LEU A 1 436 ? -15.428 10.962 21.353 1.00 92.31 436 LEU A N 1
ATOM 3508 C CA . LEU A 1 436 ? -16.361 10.147 22.116 1.00 92.31 436 LEU A CA 1
ATOM 3509 C C . LEU A 1 436 ? -16.695 10.807 23.451 1.00 92.31 436 LEU A C 1
ATOM 3511 O O . LEU A 1 436 ? -15.907 11.579 23.991 1.00 92.31 436 LEU A O 1
ATOM 3515 N N . GLU A 1 437 ? -17.862 10.482 23.989 1.00 90.88 437 GLU A N 1
ATOM 3516 C CA . GLU A 1 437 ? -18.248 10.844 25.351 1.00 90.88 437 GLU A CA 1
ATOM 3517 C C . GLU A 1 437 ? -18.492 9.577 26.163 1.00 90.88 437 GLU A C 1
ATOM 3519 O O . GLU A 1 437 ? -19.083 8.609 25.677 1.00 90.88 437 GLU A O 1
ATOM 3524 N N . ARG A 1 438 ? -18.039 9.585 27.418 1.00 85.94 438 ARG A N 1
ATOM 3525 C CA . ARG A 1 438 ? -18.351 8.518 28.368 1.00 85.94 438 ARG A CA 1
ATOM 3526 C C . ARG A 1 438 ? -19.770 8.694 28.891 1.00 85.94 438 ARG A C 1
ATOM 3528 O O . ARG A 1 438 ? -20.124 9.752 29.411 1.00 85.94 438 ARG A O 1
ATOM 3535 N N . LYS A 1 439 ? -20.565 7.631 28.822 1.00 79.75 439 LYS A N 1
ATOM 3536 C CA . LYS A 1 439 ? -21.886 7.590 29.447 1.00 79.75 439 LYS A CA 1
ATOM 3537 C C . LYS A 1 439 ? -21.687 7.574 30.959 1.00 79.75 439 LYS A C 1
ATOM 3539 O O . LYS A 1 439 ? -20.893 6.790 31.480 1.00 79.75 439 LYS A O 1
ATOM 3544 N N . LYS A 1 440 ? -22.364 8.483 31.666 1.00 63.09 440 LYS A N 1
ATOM 3545 C CA . LYS A 1 440 ? -22.367 8.452 33.133 1.00 63.09 440 LYS A CA 1
ATOM 3546 C C . LYS A 1 440 ? -22.993 7.121 33.587 1.00 63.09 440 LYS A C 1
ATOM 3548 O O . LYS A 1 440 ? -23.957 6.699 32.947 1.00 63.09 440 LYS A O 1
ATOM 3553 N N . PRO A 1 441 ? -22.415 6.465 34.608 1.00 56.75 441 PRO A N 1
ATOM 3554 C CA . PRO A 1 441 ? -22.872 5.163 35.087 1.00 56.75 441 PRO A CA 1
ATOM 3555 C C . PRO A 1 441 ? -24.306 5.186 35.615 1.00 56.75 441 PRO A C 1
ATOM 3557 O O . PRO A 1 441 ? -24.753 6.264 36.078 1.00 56.75 441 PRO A O 1
#

Organism: NCBI:txid2913614

Sequence (441 aa):
MYTRRAINSRIKQRIALLVVLIISVAFSETISAQNVAVRNNLLYDLTLTPNLGIDVKLGDQWSGGLSAGFNPWPTSDDVSKKWRHLLIAPQLRYWTKGVFEDRSTYWALNLIYSHYNVADVRFPFGMYRDVRDKRLQGDLGALGVSFGYTWRLSRLFRMEAEAGMSGGYAWSKQYACGHCGTYEGRNDKAFLMPKLALNLVFDPRKKPVPEPEPVVVIPVDTMKPEPIPVVKPDIIKQLMAENPVLCDISDYRPYDPTKPMRRDSAALLVHFELDKYDLKRDFRQNAATLDRVISLTRQIVADSTAEVRLIQIIGFASIEGRIRHNEMLGEQRAIALKRYIQDAVEVPDSMFELNNGGEAWAEFRDQIAELIEKHDDKSGTTVAELKRAISIIDNEPAADHREQRLRVLNGGRTWNYIKEHVLADQRNSGYMRIYLERKKP

InterPro domains:
  IPR021958 Protein of unknown function DUF3575 [PF12099] (20-202)
  IPR036737 OmpA-like domain superfamily [G3DSA:3.30.1330.60] (264-390)
  IPR036737 OmpA-like domain superfamily [SSF103088] (270-368)

Radius of gyration: 31.09 Å; chains: 1; bounding box: 64×89×82 Å